Protein AF-0000000078996860 (afdb_homodimer)

Nearest PDB structures (foldseek):
  2z78-assembly1_A  TM=9.111E-01  e=9.353E-23  Saccharomyces cerevisiae
  2e93-assembly1_A  TM=9.557E-01  e=1.202E-21  Saccharomyces cerevisiae
  2dh4-assembly1_B  TM=9.041E-01  e=3.079E-22  Saccharomyces cerevisiae
  5ero-assembly1_B  TM=8.730E-01  e=9.002E-15  Diaporthe amygdali
  5ero-assembly1_C  TM=8.538E-01  e=1.162E-14  Diaporthe amygdali

Radius of gyration: 26.69 Å; Cα contacts (8 Å, |Δi|>4): 911; chains: 2; bounding box: 64×73×59 Å

InterPro domains:
  IPR000092 Polyprenyl synthetase-like [PF00348] (20-283)
  IPR000092 Polyprenyl synthetase-like [cd00685] (19-257)
  IPR008949 Isoprenoid synthase domain superfamily [G3DSA:1.10.600.10] (2-331)
  IPR008949 Isoprenoid synthase domain superfamily [SSF48576] (19-305)
  IPR033749 Polyprenyl synthetase, conserved site [PS00444] (210-222)
  IPR033749 Polyprenyl synthetase, conserved site [PS00723] (71-85)

Organism: Vanderwaltozyma polyspora (strain ATCC 22028 / DSM 70294 / BCRC 21397 / CBS 2163 / NBRC 10782 / NRRL Y-8283 / UCD 57-17) (NCBI:txid436907)

pLDDT: mean 92.23, std 8.87, range [43.22, 98.94]

Foldseek 3Di:
DPDVVVCVPDDHDDDPVNVCQLQVLLCVQLVADDPLVLLLLLVLLCVVLVDDPVLSVLLSVLLSLLVSLVVLVVCVLLVFQFASLDGHSCVVPNPVSSNSSSVVSLVVSLVSLLVSLVVLCVVVVVDDSVVLSVQLSVLSVVLVVLQVVLVVVQSVPLVPPPVDQDDPVRNLSSQCRNQLSSLLSSQSNSCSSSVVCPVPDGLSVVSSLVSSLQQLLVQLCLAPPPVNCSRGNHNQCLLSLTCHQLLSQLQVQVVVVVDDNLLSVSSNVSDPDPVSSVVNSCCSVPPSVSSVVSLVVSVVSLCCSLPVCSQDPPDPVSNVSVNVSSVVSSPD/DPDVVVCVPDDHDDDPVNVCQLQVLLCVQLVADDPLVLLLLLVLLCVVLVDDPVLSVLLSVLLSLLVSLVVLVVCVLLVFQFAQLDGHSCVVPNPVSSNSSSVVSLVVSLVSLLVSLVVLCVVVVVDDSVVLSVQLSVLSVVLVVLQVVLVVVQSVPLVPPPVDQDDPVRNLSSQCRNQLSSLLSSQSNSCSSSVVCPVPDGLSVVSSLVSSLQQLLVQLCLAPPPVNCSRGNHNQCLLSLTCHQLLSQLQVQVVVVPDDNLLSVSSNVSDPDPVSSVVNSCCSCPPSVSSVVSLVVSVVSLCCSLPVCSDDPPDPVSNVSVNVSSVVSSPD

Solvent-accessible surface area (backbone atoms only — not comparable to full-atom values): 34573 Å² total; per-residue (Å²): 122,69,48,68,65,61,51,37,74,46,74,79,84,80,52,71,68,56,51,48,60,41,38,41,40,48,50,61,56,65,71,42,79,68,88,59,55,66,52,53,48,54,56,54,56,34,66,78,54,65,67,55,69,71,54,49,53,49,51,42,48,33,50,50,42,47,52,51,24,49,48,53,50,48,34,62,54,49,66,48,62,43,45,71,65,33,73,25,45,41,79,75,61,31,58,44,51,25,49,43,19,22,56,35,36,53,44,53,30,55,53,47,48,53,54,48,38,55,56,45,36,77,74,39,69,83,53,57,57,43,50,50,37,32,52,48,52,50,49,51,40,54,27,52,39,33,25,37,52,16,46,37,51,52,51,48,41,35,74,44,52,84,79,48,73,69,51,70,50,55,48,50,46,30,32,35,18,42,54,7,17,61,45,34,42,54,50,53,49,46,42,62,71,52,64,64,44,83,81,48,83,72,58,48,38,41,29,28,48,50,24,39,43,50,49,54,42,50,48,50,31,36,70,71,34,67,68,44,24,65,26,52,35,75,38,43,46,40,39,52,25,47,75,41,64,41,51,39,50,24,45,54,48,35,61,70,68,64,78,60,64,60,61,57,50,47,33,70,60,32,48,82,50,65,68,62,49,49,50,47,50,45,39,24,51,72,69,56,34,12,54,60,50,45,50,49,50,38,46,50,52,41,48,44,49,75,70,67,70,52,61,67,90,79,45,71,67,50,42,50,52,52,50,50,50,45,51,58,59,45,64,123,122,68,48,68,65,62,51,35,73,45,74,80,83,81,53,71,68,57,52,49,61,39,37,40,40,49,52,61,55,65,72,44,76,68,86,59,57,66,52,54,47,54,57,55,55,34,64,78,53,65,67,55,70,70,55,49,54,49,53,43,48,33,51,48,42,46,52,53,25,50,48,53,49,44,34,61,51,48,64,47,63,42,45,74,62,32,73,24,45,41,79,74,62,31,59,43,51,27,49,45,19,23,56,35,38,54,44,53,30,54,52,46,48,54,53,47,38,56,57,46,36,77,76,40,71,82,51,57,57,43,51,50,38,32,51,50,50,50,49,51,41,54,28,54,39,32,23,36,52,14,46,38,50,52,51,47,39,34,74,42,53,82,79,45,74,70,51,70,49,54,47,51,46,31,32,34,18,41,55,7,18,61,46,33,42,54,49,53,48,48,41,62,71,52,64,64,45,83,81,48,82,72,56,50,38,42,30,26,48,51,24,39,43,51,49,52,42,51,46,50,30,36,68,70,34,66,69,45,24,64,27,51,36,74,39,42,48,39,39,54,25,46,75,41,64,39,52,39,50,25,47,53,47,34,61,71,68,63,76,61,63,60,62,56,50,47,36,70,61,32,48,82,50,65,69,62,50,49,48,47,53,46,40,25,51,73,69,57,33,12,52,60,51,45,52,49,50,39,47,51,53,42,47,45,49,72,69,65,70,52,60,65,90,79,44,73,66,50,41,50,53,52,50,51,51,44,51,57,58,45,64,124

Structure (mmCIF, N/CA/C/O backbone):
data_AF-0000000078996860-model_v1
#
loop_
_entity.id
_entity.type
_entity.pdbx_description
1 polymer 'Geranylgeranyl pyrophosphate synthase'
#
loop_
_atom_site.group_PDB
_atom_site.id
_atom_site.type_symbol
_atom_site.label_atom_id
_atom_site.label_alt_id
_atom_site.label_comp_id
_atom_site.label_asym_id
_atom_site.label_entity_id
_atom_site.label_seq_id
_atom_site.pdbx_PDB_in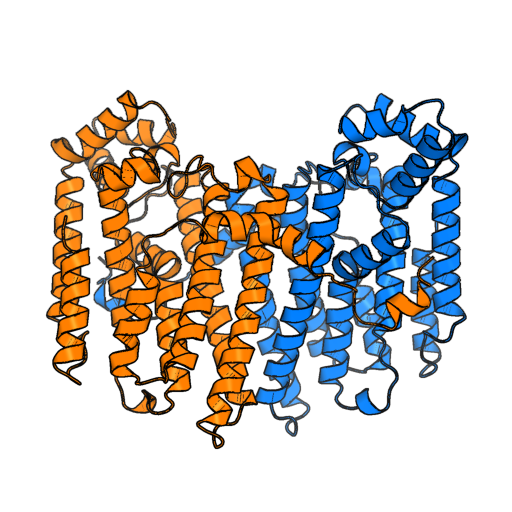s_code
_atom_site.Cartn_x
_atom_site.Cartn_y
_atom_site.Cartn_z
_atom_site.occupancy
_atom_site.B_iso_or_equiv
_atom_site.auth_seq_id
_atom_site.auth_comp_id
_atom_site.auth_asym_id
_atom_site.auth_atom_id
_atom_site.pdbx_PDB_model_num
ATOM 1 N N . MET A 1 1 ? -5.562 34.25 2.135 1 43.22 1 MET A N 1
ATOM 2 C CA . MET A 1 1 ? -5.207 33.188 3.061 1 43.22 1 MET A CA 1
ATOM 3 C C . MET A 1 1 ? -6.391 32.25 3.287 1 43.22 1 MET A C 1
ATOM 5 O O . MET A 1 1 ? -7.492 32.688 3.602 1 43.22 1 MET A O 1
ATOM 9 N N . VAL A 1 2 ? -6.547 31.188 2.543 1 56.34 2 VAL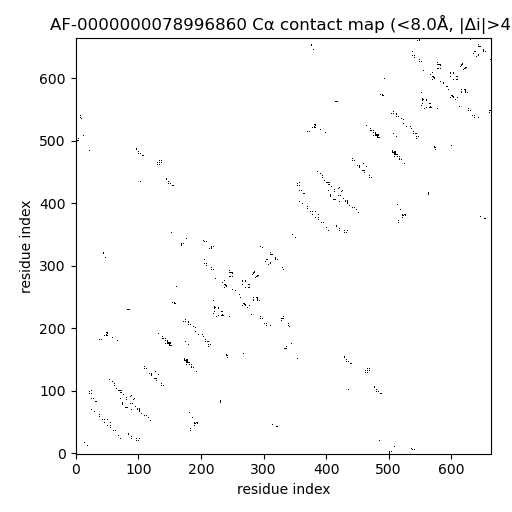 A N 1
ATOM 10 C CA . VAL A 1 2 ? -7.68 30.328 2.859 1 56.34 2 VAL A CA 1
ATOM 11 C C . VAL A 1 2 ? -7.855 30.234 4.375 1 56.34 2 VAL A C 1
ATOM 13 O O . VAL A 1 2 ? -6.887 30.016 5.105 1 56.34 2 VAL A O 1
ATOM 16 N N . ASP A 1 3 ? -8.805 30.641 4.77 1 77.19 3 ASP A N 1
ATOM 17 C CA . ASP A 1 3 ? -9.258 30.656 6.156 1 77.19 3 ASP A CA 1
ATOM 18 C C . ASP A 1 3 ? -9.32 29.25 6.73 1 77.19 3 ASP A C 1
ATOM 20 O O . ASP A 1 3 ? -10.055 28.391 6.223 1 77.19 3 ASP A O 1
ATOM 24 N N . ILE A 1 4 ? -8.164 28.828 7.453 1 90.12 4 ILE A N 1
ATOM 25 C CA . ILE A 1 4 ? -8.094 27.531 8.125 1 90.12 4 ILE A CA 1
ATOM 26 C C . ILE A 1 4 ? -9.5 27.094 8.539 1 90.12 4 ILE A C 1
ATOM 28 O O . ILE A 1 4 ? -9.828 25.906 8.484 1 90.12 4 ILE A O 1
ATOM 32 N N . LYS A 1 5 ? -10.375 28.062 8.758 1 89.94 5 LYS A N 1
ATOM 33 C CA . LYS A 1 5 ? -11.734 27.766 9.18 1 89.94 5 LYS A CA 1
ATOM 34 C C . LYS A 1 5 ? -12.539 27.156 8.039 1 89.94 5 LYS A C 1
ATOM 36 O O . LYS A 1 5 ? -13.227 26.141 8.219 1 89.94 5 LYS A O 1
ATOM 41 N N . THR A 1 6 ? -12.391 27.797 6.953 1 90.25 6 THR A N 1
ATOM 42 C CA . THR A 1 6 ? -13.094 27.281 5.781 1 90.25 6 THR A CA 1
ATOM 43 C C . THR A 1 6 ? -12.578 25.906 5.395 1 90.25 6 THR A C 1
ATOM 45 O O . THR A 1 6 ? -13.352 25.016 5.035 1 90.25 6 THR A O 1
ATOM 48 N N . LEU A 1 7 ? -11.336 25.719 5.551 1 92.12 7 LEU A N 1
ATOM 49 C CA . LEU A 1 7 ? -10.688 24.469 5.164 1 92.12 7 LEU A CA 1
ATOM 50 C C . LEU A 1 7 ? -11.148 23.328 6.059 1 92.12 7 LEU A C 1
ATOM 52 O O . LEU A 1 7 ? -11.539 22.266 5.566 1 92.12 7 LEU A O 1
ATOM 56 N N . VAL A 1 8 ? -11.211 23.484 7.316 1 93.12 8 VAL A N 1
ATOM 57 C CA . VAL A 1 8 ? -11.398 22.391 8.266 1 93.12 8 VAL A CA 1
ATOM 58 C C . VAL A 1 8 ? -12.875 22 8.312 1 93.12 8 VAL A C 1
ATOM 60 O O . VAL A 1 8 ? -13.219 20.922 8.797 1 93.12 8 VAL A O 1
ATOM 63 N N . GLU A 1 9 ? -13.789 22.891 7.828 1 91.25 9 GLU A N 1
ATOM 64 C CA . GLU A 1 9 ? -15.219 22.609 7.844 1 91.25 9 GLU A CA 1
ATOM 65 C C . GLU A 1 9 ? -15.664 21.922 6.555 1 91.25 9 GLU A C 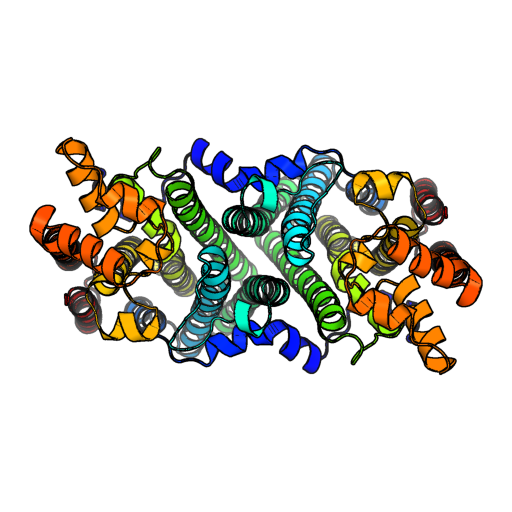1
ATOM 67 O O . GLU A 1 9 ? -16.781 21.406 6.473 1 91.25 9 GLU A O 1
ATOM 72 N N . GLY A 1 10 ? -14.742 21.953 5.605 1 87.81 10 GLY A N 1
ATOM 73 C CA . GLY A 1 10 ? -15.055 21.344 4.328 1 87.81 10 GLY A CA 1
ATOM 74 C C . GLY A 1 10 ? -14.266 20.062 4.074 1 87.81 10 GLY A C 1
ATOM 75 O O . GLY A 1 10 ? -13.484 19.641 4.926 1 87.81 10 GLY A O 1
ATOM 76 N N . LYS A 1 11 ? -14.578 19.438 2.908 1 88.06 11 LYS A N 1
ATOM 77 C CA . LYS A 1 11 ? -13.766 18.312 2.455 1 88.06 11 LYS A CA 1
ATOM 78 C C . LYS A 1 11 ? -12.391 18.781 1.988 1 88.06 11 LYS A C 1
ATOM 80 O O . LYS A 1 11 ? -12.234 19.891 1.504 1 88.06 11 LYS A O 1
ATOM 85 N N . PRO A 1 12 ? -11.445 17.906 2.156 1 90.19 12 PRO A N 1
ATOM 86 C CA . PRO A 1 12 ? -10.133 18.281 1.646 1 90.19 12 PRO A CA 1
ATOM 87 C C . PRO A 1 12 ? -10.156 18.672 0.167 1 90.19 12 PRO A C 1
ATOM 89 O O . PRO A 1 12 ? -10.867 18.031 -0.623 1 90.19 12 PRO A O 1
ATOM 92 N N . ILE A 1 13 ? -9.422 19.719 -0.112 1 91.38 13 ILE A N 1
ATOM 93 C CA . ILE A 1 13 ? -9.375 20.219 -1.482 1 91.38 13 ILE A CA 1
ATOM 94 C C . ILE A 1 13 ? -8.461 19.328 -2.32 1 91.38 13 ILE A C 1
ATOM 96 O O . ILE A 1 13 ? -7.355 18.984 -1.896 1 91.38 13 ILE A O 1
ATOM 100 N N . TRP A 1 14 ? -8.938 18.984 -3.482 1 95.44 14 TRP A N 1
ATOM 101 C CA . TRP A 1 14 ? -8.156 18.156 -4.402 1 95.44 14 TRP A CA 1
ATOM 102 C C . TRP A 1 14 ? -8.469 18.516 -5.852 1 95.44 14 TRP A C 1
ATOM 104 O O . TRP A 1 14 ? -9.633 18.469 -6.27 1 95.44 14 TRP A O 1
ATOM 114 N N . SER A 1 15 ? -7.477 18.969 -6.559 1 95.81 15 SER A N 1
ATOM 115 C CA . SER A 1 15 ? -7.668 19.422 -7.93 1 95.81 15 SER A CA 1
ATOM 116 C C . SER A 1 15 ? -7.281 18.344 -8.938 1 95.81 15 SER A C 1
ATOM 118 O O . SER A 1 15 ? -6.633 17.359 -8.578 1 95.81 15 SER A O 1
ATOM 120 N N . SER A 1 16 ? -7.645 18.547 -10.18 1 97 16 SER A N 1
ATOM 121 C CA . SER A 1 16 ? -7.277 17.625 -11.25 1 97 16 SER A CA 1
ATOM 122 C C . SER A 1 16 ? -5.77 17.625 -11.477 1 97 16 SER A C 1
ATOM 124 O O . SER A 1 16 ? -5.199 16.578 -11.828 1 97 16 SER A O 1
ATOM 126 N N . ASP A 1 17 ? -5.168 18.734 -11.266 1 96.94 17 ASP A N 1
ATOM 127 C CA . ASP A 1 17 ? -3.715 18.812 -11.406 1 96.94 17 ASP A CA 1
ATOM 128 C C . ASP A 1 17 ? -3.02 17.938 -10.367 1 96.94 17 ASP A C 1
ATOM 130 O O . ASP A 1 17 ? -2.068 17.219 -10.68 1 96.94 17 ASP A O 1
ATOM 134 N N . TYR A 1 18 ? -3.494 18.016 -9.156 1 97.44 18 TYR A N 1
ATOM 135 C CA . TYR A 1 18 ? -2.928 17.188 -8.094 1 97.44 18 TYR A CA 1
ATOM 136 C C . TYR A 1 18 ? -3.191 15.711 -8.352 1 97.44 18 TYR A C 1
ATOM 138 O O . TYR A 1 18 ? -2.34 14.859 -8.07 1 97.44 18 TYR A O 1
ATOM 146 N N . GLU A 1 19 ? -4.375 15.453 -8.914 1 98.44 19 GLU A N 1
ATOM 147 C CA . GLU A 1 19 ? -4.711 14.078 -9.273 1 98.44 19 GLU A CA 1
ATOM 148 C C . GLU A 1 19 ? -3.73 13.531 -10.305 1 98.44 19 GLU A C 1
ATOM 150 O O . GLU A 1 19 ? -3.275 12.391 -10.188 1 98.44 19 GLU A O 1
ATOM 155 N N . ASP A 1 20 ? -3.393 14.336 -11.258 1 98.06 20 ASP A N 1
ATOM 156 C CA . ASP A 1 20 ? -2.439 13.93 -12.289 1 98.06 20 ASP A CA 1
ATOM 157 C C . ASP A 1 20 ? -1.059 13.68 -11.688 1 98.06 20 ASP A C 1
ATOM 159 O O . ASP A 1 20 ? -0.371 12.734 -12.078 1 98.06 20 ASP A O 1
ATOM 163 N N . ILE A 1 21 ? -0.729 14.477 -10.773 1 97.69 21 ILE A N 1
ATOM 164 C CA . ILE A 1 21 ? 0.583 14.375 -10.141 1 97.69 21 ILE A CA 1
ATOM 165 C C . ILE A 1 21 ? 0.687 13.055 -9.383 1 97.69 21 ILE A C 1
ATOM 167 O O . ILE A 1 21 ? 1.647 12.297 -9.57 1 97.69 21 ILE A O 1
ATOM 171 N N . VAL A 1 22 ? -0.293 12.742 -8.609 1 98.5 22 VAL A N 1
ATOM 172 C CA . VAL A 1 22 ? -0.237 11.547 -7.773 1 98.5 22 VAL A CA 1
ATOM 173 C C . VAL A 1 22 ? -0.275 10.305 -8.656 1 98.5 22 VAL A C 1
ATOM 175 O O . VAL A 1 22 ? 0.323 9.273 -8.312 1 98.5 22 VAL A O 1
ATOM 178 N N . GLN A 1 23 ? -0.89 10.375 -9.844 1 98.69 23 GLN A N 1
ATOM 179 C CA . GLN A 1 23 ? -1.08 9.203 -10.688 1 98.69 23 GLN A CA 1
ATOM 180 C C . GLN A 1 23 ? -0.004 9.125 -11.766 1 98.69 23 GLN A C 1
ATOM 182 O O . GLN A 1 23 ? 0.02 8.18 -12.562 1 98.69 23 GLN A O 1
ATOM 187 N N . SER A 1 24 ? 0.915 10 -11.789 1 98.44 24 SER A N 1
ATOM 188 C CA . SER A 1 24 ? 1.867 10.094 -12.883 1 98.44 24 SER A CA 1
ATOM 189 C C . SER A 1 24 ? 2.65 8.797 -13.055 1 98.44 24 SER A C 1
ATOM 191 O O . SER A 1 24 ? 2.758 8.273 -14.164 1 98.44 24 SER A O 1
ATOM 193 N N . PRO A 1 25 ? 3.215 8.211 -11.938 1 98.75 25 PRO A N 1
ATOM 194 C CA . PRO A 1 25 ? 3.918 6.941 -12.133 1 98.75 25 PRO A CA 1
ATOM 195 C C . PRO A 1 25 ? 3.004 5.84 -12.664 1 98.75 25 PRO A C 1
ATOM 197 O O . PRO A 1 25 ? 3.404 5.074 -13.547 1 98.75 25 PRO A O 1
ATOM 200 N N . TYR A 1 26 ? 1.813 5.793 -12.18 1 98.69 26 TYR A N 1
ATOM 201 C CA . TYR A 1 26 ? 0.847 4.801 -12.633 1 98.69 26 TYR A CA 1
ATOM 202 C C . TYR A 1 26 ? 0.506 5 -14.102 1 98.69 26 TYR A C 1
ATOM 204 O O . TYR A 1 26 ? 0.521 4.051 -14.883 1 98.69 26 TYR A O 1
ATOM 212 N N . ASN A 1 27 ? 0.178 6.23 -14.438 1 98.19 27 ASN A N 1
ATOM 213 C CA . ASN A 1 27 ? -0.204 6.547 -15.812 1 98.19 27 ASN A CA 1
ATOM 214 C C . ASN A 1 27 ? 0.925 6.242 -16.797 1 98.19 27 ASN A C 1
ATOM 216 O O . ASN A 1 27 ? 0.677 5.797 -17.906 1 98.19 27 ASN A O 1
ATOM 220 N N . TYR A 1 28 ? 2.117 6.488 -16.359 1 98 28 TYR A N 1
ATOM 221 C CA . TYR A 1 28 ? 3.297 6.203 -17.172 1 98 28 TYR A CA 1
ATOM 222 C C . TYR A 1 28 ? 3.35 4.73 -17.562 1 98 28 TYR A C 1
ATOM 224 O O . TYR A 1 28 ? 3.551 4.398 -18.734 1 98 28 TYR A O 1
ATOM 232 N N . LEU A 1 29 ? 3.086 3.865 -16.609 1 96.5 29 LEU A N 1
ATOM 233 C CA . LEU A 1 29 ? 3.137 2.432 -16.875 1 96.5 29 LEU A CA 1
ATOM 234 C C . LEU A 1 29 ? 1.871 1.97 -17.594 1 96.5 29 LEU A C 1
ATOM 236 O O . LEU A 1 29 ? 1.935 1.141 -18.5 1 96.5 29 LEU A O 1
ATOM 240 N N . ALA A 1 30 ? 0.748 2.523 -17.219 1 94.81 30 ALA A N 1
ATOM 241 C CA . ALA A 1 30 ? -0.549 2.098 -17.734 1 94.81 30 ALA A CA 1
ATOM 242 C C . ALA A 1 30 ? -0.67 2.398 -19.234 1 94.81 30 ALA A C 1
ATOM 244 O O . ALA A 1 30 ? -1.421 1.732 -19.953 1 94.81 30 ALA A O 1
ATOM 245 N N . GLN A 1 31 ? -0.026 3.352 -19.672 1 91.44 31 GLN A N 1
ATOM 246 C CA . GLN A 1 31 ? -0.107 3.77 -21.062 1 91.44 31 GLN A CA 1
ATOM 247 C C . GLN A 1 31 ? 0.72 2.852 -21.969 1 91.44 31 GLN A C 1
ATOM 249 O O . GLN A 1 31 ? 0.572 2.875 -23.188 1 91.44 31 GLN A O 1
ATOM 254 N N . GLN A 1 32 ? 1.534 2.111 -21.344 1 86.31 32 GLN A N 1
ATOM 255 C CA . GLN A 1 32 ? 2.367 1.195 -22.125 1 86.31 32 GLN A CA 1
ATOM 256 C C . GLN A 1 32 ? 1.642 -0.12 -22.391 1 86.31 32 GLN A C 1
ATOM 258 O O . GLN A 1 32 ? 0.941 -0.635 -21.516 1 86.31 32 GLN A O 1
ATOM 263 N N . PRO A 1 33 ? 1.716 -0.503 -23.562 1 73.62 33 PRO A N 1
ATOM 264 C CA . PRO A 1 33 ? 1.027 -1.756 -23.891 1 73.62 33 PRO A CA 1
ATOM 265 C C . PRO A 1 33 ? 1.504 -2.928 -23.031 1 73.62 33 PRO A C 1
ATOM 267 O O . PRO A 1 33 ? 2.703 -3.059 -22.766 1 73.62 33 PRO A O 1
ATOM 270 N N . GLY A 1 34 ? 0.681 -3.594 -22.484 1 69.25 34 GLY A N 1
ATOM 271 C CA . GLY A 1 34 ? 1.005 -4.816 -21.766 1 69.25 34 GLY A CA 1
ATOM 272 C C . GLY A 1 34 ? 0.324 -6.043 -22.344 1 69.25 34 GLY A C 1
ATOM 273 O O . GLY A 1 34 ? -0.281 -5.98 -23.422 1 69.25 34 GLY A O 1
ATOM 274 N N . LYS A 1 35 ? 0.61 -7.293 -21.922 1 63.72 35 LYS A N 1
ATOM 275 C CA . LYS A 1 35 ? 0.129 -8.578 -22.422 1 63.72 35 LYS A CA 1
ATOM 276 C C . LYS A 1 35 ? -1.395 -8.648 -22.375 1 63.72 35 LYS A C 1
ATOM 278 O O . LYS A 1 35 ? -2.01 -9.391 -23.156 1 63.72 35 LYS A O 1
ATOM 283 N N . ASN A 1 36 ? -2.09 -7.766 -21.891 1 76.75 36 ASN A N 1
ATOM 284 C CA . ASN A 1 36 ? -3.535 -7.652 -21.734 1 76.75 36 ASN A CA 1
ATOM 285 C C . ASN A 1 36 ? -4.18 -9.008 -21.453 1 76.75 36 ASN A C 1
ATOM 287 O O . ASN A 1 36 ? -5.348 -9.219 -21.781 1 76.75 36 ASN A O 1
ATOM 291 N N . PHE A 1 37 ? -3.535 -10.023 -21 1 83.81 37 PHE A N 1
ATOM 292 C CA . PHE A 1 37 ? -4.016 -11.375 -20.734 1 83.81 37 PHE A CA 1
ATOM 293 C C . PHE A 1 37 ? -5.129 -11.359 -19.688 1 83.81 37 PHE A C 1
ATOM 295 O O . PHE A 1 37 ? -6.07 -12.148 -19.781 1 83.81 37 PHE A O 1
ATOM 302 N N . ARG A 1 38 ? -5.082 -10.531 -18.797 1 87.5 38 ARG A N 1
ATOM 303 C CA . ARG A 1 38 ? -6.09 -10.453 -17.734 1 87.5 38 ARG A CA 1
ATOM 304 C C . ARG A 1 38 ? -7.441 -10.031 -18.312 1 87.5 38 ARG A C 1
ATOM 306 O O . ARG A 1 38 ? -8.477 -10.57 -17.906 1 87.5 38 ARG A O 1
ATOM 313 N N . SER A 1 39 ? -7.398 -9.102 -19.219 1 90.31 39 SER A N 1
ATOM 314 C CA . SER A 1 39 ? -8.625 -8.688 -19.891 1 90.31 39 SER A CA 1
ATOM 315 C C . SER A 1 39 ? -9.258 -9.852 -20.656 1 90.31 39 SER A C 1
ATOM 317 O O . SER A 1 39 ? -10.477 -10.023 -20.625 1 90.31 39 SER A O 1
ATOM 319 N N . LEU A 1 40 ? -8.398 -10.594 -21.328 1 89.56 40 LEU A N 1
ATOM 320 C CA . LEU A 1 40 ? -8.867 -11.773 -22.047 1 89.56 40 LEU A CA 1
ATOM 321 C C . LEU A 1 40 ? -9.5 -12.781 -21.094 1 89.56 40 LEU A C 1
ATOM 323 O O . LEU A 1 40 ? -10.539 -13.367 -21.406 1 89.56 40 LEU A O 1
ATOM 327 N N . LEU A 1 41 ? -8.945 -12.953 -19.969 1 90.69 41 LEU A N 1
ATOM 328 C CA . LEU A 1 41 ? -9.469 -13.898 -18.984 1 90.69 41 LEU A CA 1
ATOM 329 C C . LEU A 1 41 ? -10.82 -13.438 -18.453 1 90.69 41 LEU A C 1
ATOM 331 O O . LEU A 1 41 ? -11.742 -14.242 -18.297 1 90.69 41 LEU A O 1
ATOM 335 N N . VAL A 1 42 ? -10.93 -12.141 -18.172 1 93.38 42 VAL A N 1
ATOM 336 C CA . VAL A 1 42 ? -12.188 -11.586 -17.672 1 93.38 42 VAL A CA 1
ATOM 337 C C . VAL A 1 42 ? -13.297 -11.828 -18.703 1 93.38 42 VAL A C 1
ATOM 339 O O . VAL A 1 42 ? -14.383 -12.297 -18.344 1 93.38 42 VAL A O 1
ATOM 342 N N . LYS A 1 43 ? -13 -11.602 -19.922 1 91.62 43 LYS A N 1
ATOM 343 C CA . LYS A 1 43 ? -13.977 -11.812 -21 1 91.62 43 LYS A CA 1
ATOM 344 C C . LYS A 1 43 ? -14.344 -13.289 -21.125 1 91.62 43 LYS A C 1
ATOM 346 O O . LYS A 1 43 ? -15.508 -13.625 -21.328 1 91.62 43 LYS A O 1
ATOM 351 N N . THR A 1 44 ? -13.383 -14.086 -21.016 1 89.69 44 THR A N 1
ATOM 352 C CA . THR A 1 44 ? -13.594 -15.523 -21.141 1 89.69 44 THR A CA 1
ATOM 353 C C . THR A 1 44 ? -14.453 -16.047 -20 1 89.69 44 THR A C 1
ATOM 355 O O . THR A 1 44 ? -15.406 -16.797 -20.219 1 89.69 44 THR A O 1
ATOM 358 N N . PHE A 1 45 ? -14.148 -15.664 -18.766 1 91.38 45 PHE A N 1
ATOM 359 C CA . PHE A 1 45 ? -14.938 -16.094 -17.609 1 91.38 45 PHE A CA 1
ATOM 360 C C . PHE A 1 45 ? -16.375 -15.594 -17.734 1 91.38 45 PHE A C 1
ATOM 362 O O . PHE A 1 45 ? -17.297 -16.266 -17.281 1 91.38 45 PHE A O 1
ATOM 369 N N . ASN A 1 46 ? -16.531 -14.445 -18.344 1 92.62 46 ASN A N 1
ATOM 370 C CA . ASN A 1 46 ? -17.875 -13.859 -18.438 1 92.62 46 ASN A CA 1
ATOM 371 C C . ASN A 1 46 ? -18.781 -14.68 -19.359 1 92.62 46 ASN A C 1
ATOM 373 O O . ASN A 1 46 ? -20 -14.508 -19.344 1 92.62 46 ASN A O 1
ATOM 377 N N . GLN A 1 47 ? -18.234 -15.492 -20.141 1 88.94 47 GLN A N 1
ATOM 378 C CA . GLN A 1 47 ? -19.047 -16.391 -20.969 1 88.94 47 GLN A CA 1
ATOM 379 C C . GLN A 1 47 ? -19.859 -17.359 -20.109 1 88.94 47 GLN A C 1
ATOM 381 O O . GLN A 1 47 ? -20.875 -17.891 -20.547 1 88.94 47 GLN A O 1
ATOM 386 N N . PHE A 1 48 ? -19.406 -17.562 -18.922 1 87.06 48 PHE A N 1
ATOM 387 C CA . PHE A 1 48 ? -20.078 -18.484 -18.016 1 87.06 48 PHE A CA 1
ATOM 388 C C . PHE A 1 48 ? -21.047 -17.734 -17.109 1 87.06 48 PHE A C 1
ATOM 390 O O . PHE A 1 48 ? -22 -18.312 -16.578 1 87.06 48 PHE A O 1
ATOM 397 N N . TYR A 1 49 ? -20.797 -16.469 -16.906 1 88.38 49 TYR A N 1
ATOM 398 C CA . TYR A 1 49 ? -21.594 -15.742 -15.922 1 88.38 49 TYR A CA 1
ATOM 399 C C . TYR A 1 49 ? -22.578 -14.805 -16.609 1 88.38 49 TYR A C 1
ATOM 401 O O . TYR A 1 49 ? -23.609 -14.438 -16.016 1 88.38 49 TYR A O 1
ATOM 409 N N . GLY A 1 50 ? -22.281 -14.289 -17.812 1 89.12 50 GLY A N 1
ATOM 410 C CA . GLY A 1 50 ? -23.219 -13.531 -18.609 1 89.12 50 GLY A CA 1
ATOM 411 C C . GLY A 1 50 ? -23.484 -12.133 -18.078 1 89.12 50 GLY A C 1
ATOM 412 O O . GLY A 1 50 ? -24.609 -11.633 -18.156 1 89.12 50 GLY A O 1
ATOM 413 N N . LEU A 1 51 ? -22.484 -11.547 -17.516 1 92 51 LEU A N 1
ATOM 414 C CA . LEU A 1 51 ? -22.641 -10.172 -17.047 1 92 51 LEU A CA 1
ATOM 415 C C . LEU A 1 51 ? -22.688 -9.203 -18.219 1 92 51 LEU A C 1
ATOM 417 O O . LEU A 1 51 ? -22.188 -9.508 -19.297 1 92 51 LEU A O 1
ATOM 421 N N . ASP A 1 52 ? -23.328 -8.078 -18.031 1 92.31 52 ASP A N 1
ATOM 422 C CA . ASP A 1 52 ? -23.453 -7.105 -19.125 1 92.31 52 ASP A CA 1
ATOM 423 C C . ASP A 1 52 ? -22.109 -6.438 -19.406 1 92.31 52 ASP A C 1
ATOM 425 O O . ASP A 1 52 ? -21.188 -6.52 -18.594 1 92.31 52 ASP A O 1
ATOM 429 N N . GLU A 1 53 ? -22 -5.777 -20.5 1 94.06 53 GLU A N 1
ATOM 430 C CA . GLU A 1 53 ? -20.75 -5.219 -21.016 1 94.06 53 GLU A CA 1
ATOM 431 C C . GLU A 1 53 ? -20.203 -4.152 -20.078 1 94.06 53 GLU A C 1
ATOM 433 O O . GLU A 1 53 ? -18.984 -4.059 -19.891 1 94.06 53 GLU A O 1
ATOM 438 N N . GLU A 1 54 ? -21.047 -3.324 -19.562 1 95.19 54 GLU A N 1
ATOM 439 C CA . GLU A 1 54 ? -20.594 -2.254 -18.672 1 95.19 54 GLU A CA 1
ATOM 440 C C . GLU A 1 54 ? -19.969 -2.816 -17.391 1 95.19 54 GLU A C 1
ATOM 442 O O . GLU A 1 54 ? -18.969 -2.287 -16.906 1 95.19 54 GLU A O 1
ATOM 447 N N . GLN A 1 55 ? -20.578 -3.879 -16.891 1 94.25 55 GLN A N 1
ATOM 448 C CA . GLN A 1 55 ? -20.031 -4.539 -15.719 1 94.25 55 GLN A CA 1
ATOM 449 C C . GLN A 1 55 ? -18.656 -5.129 -16 1 94.25 55 GLN A C 1
ATOM 451 O O . GLN A 1 55 ? -17.734 -4.992 -15.203 1 94.25 55 GLN A O 1
ATOM 456 N N . ILE A 1 56 ? -18.547 -5.719 -17.125 1 95.56 56 ILE A N 1
ATOM 457 C CA . ILE A 1 56 ? -17.297 -6.363 -17.516 1 95.56 56 ILE A CA 1
ATOM 458 C C . ILE A 1 56 ? -16.203 -5.305 -17.688 1 95.56 56 ILE A C 1
ATOM 460 O O . ILE A 1 56 ? -15.047 -5.52 -17.312 1 95.56 56 ILE A O 1
ATOM 464 N N . LEU A 1 57 ? -16.562 -4.164 -18.297 1 96.62 57 LEU A N 1
ATOM 465 C CA . LEU A 1 57 ? -15.609 -3.074 -18.484 1 96.62 57 LEU A CA 1
ATOM 466 C C . LEU A 1 57 ? -15.086 -2.582 -17.141 1 96.62 57 LEU A C 1
ATOM 468 O O . LEU A 1 57 ? -13.891 -2.301 -17 1 96.62 57 LEU A O 1
ATOM 472 N N . LEU A 1 58 ? -15.938 -2.496 -16.156 1 97.38 58 LEU A N 1
ATOM 473 C CA . LEU A 1 58 ? -15.539 -2.031 -14.844 1 97.38 58 LEU A CA 1
ATOM 474 C C . LEU A 1 58 ? -14.672 -3.072 -14.141 1 97.38 58 LEU A C 1
ATOM 476 O O . LEU A 1 58 ? -13.711 -2.723 -13.453 1 97.38 58 LEU A O 1
ATOM 480 N N . ILE A 1 59 ? -15.039 -4.352 -14.305 1 97.44 59 ILE A N 1
ATOM 481 C CA . ILE A 1 59 ? -14.234 -5.418 -13.711 1 97.44 59 ILE A CA 1
ATOM 482 C C . ILE A 1 59 ? -12.852 -5.438 -14.344 1 97.44 59 ILE A C 1
ATOM 484 O O . ILE A 1 59 ? -11.844 -5.562 -13.648 1 97.44 59 ILE A O 1
ATOM 488 N N . ASP A 1 60 ? -12.828 -5.297 -15.609 1 96.38 60 ASP A N 1
ATOM 489 C CA . ASP A 1 60 ? -11.562 -5.223 -16.328 1 96.38 60 ASP A CA 1
ATOM 490 C C . ASP A 1 60 ? -10.719 -4.039 -15.852 1 96.38 60 ASP A C 1
ATOM 492 O O . ASP A 1 60 ? -9.508 -4.168 -15.664 1 96.38 60 ASP A O 1
ATOM 496 N N . LYS A 1 61 ? -11.344 -2.914 -15.688 1 96.75 61 LYS A N 1
ATOM 497 C CA . LYS A 1 61 ? -10.68 -1.725 -15.172 1 96.75 61 LYS A CA 1
ATOM 498 C C . LYS A 1 61 ? -10.109 -1.977 -13.781 1 96.75 61 LYS A C 1
ATOM 500 O O . LYS A 1 61 ? -8.961 -1.625 -13.5 1 96.75 61 LYS A O 1
ATOM 505 N N . LEU A 1 62 ? -10.898 -2.594 -12.945 1 97.81 62 LEU A N 1
ATOM 506 C CA . LEU A 1 62 ? -10.484 -2.916 -11.586 1 97.81 62 LEU A CA 1
ATOM 507 C C . LEU A 1 62 ? -9.242 -3.795 -11.586 1 97.81 62 LEU A C 1
ATOM 509 O O . LEU A 1 62 ? -8.25 -3.477 -10.922 1 97.81 62 LEU A O 1
ATOM 513 N N . VAL A 1 63 ? -9.242 -4.836 -12.32 1 96.69 63 VAL A N 1
ATOM 514 C CA . VAL A 1 63 ? -8.133 -5.785 -12.391 1 96.69 63 VAL A CA 1
ATOM 515 C C . VAL A 1 63 ? -6.91 -5.105 -13 1 96.69 63 VAL A C 1
ATOM 517 O O . VAL A 1 63 ? -5.785 -5.305 -12.531 1 96.69 63 VAL A O 1
ATOM 520 N N . GLY A 1 64 ? -7.172 -4.277 -13.992 1 96.25 64 GLY A N 1
ATOM 521 C CA . GLY A 1 64 ? -6.086 -3.545 -14.633 1 96.25 64 GLY A CA 1
ATOM 522 C C . GLY A 1 64 ? -5.379 -2.588 -13.688 1 96.25 64 GLY A C 1
ATOM 523 O O . GLY A 1 64 ? -4.148 -2.521 -13.664 1 96.25 64 GLY A O 1
ATOM 524 N N . ILE A 1 65 ? -6.148 -1.858 -12.906 1 97.75 65 ILE A N 1
ATOM 525 C CA . ILE A 1 65 ? -5.574 -0.919 -11.945 1 97.75 65 ILE A CA 1
ATOM 526 C C . ILE A 1 65 ? -4.707 -1.673 -10.938 1 97.75 65 ILE A C 1
ATOM 528 O O . ILE A 1 65 ? -3.566 -1.287 -10.68 1 97.75 65 ILE A O 1
ATOM 532 N N . LEU A 1 66 ? -5.207 -2.758 -10.438 1 97.88 66 LEU A N 1
ATOM 533 C CA . LEU A 1 66 ? -4.512 -3.518 -9.406 1 97.88 66 LEU A CA 1
ATOM 534 C C . LEU A 1 66 ? -3.24 -4.152 -9.961 1 97.88 66 LEU A C 1
ATOM 536 O O . LEU A 1 66 ? -2.197 -4.145 -9.305 1 97.88 66 LEU A O 1
ATOM 540 N N . HIS A 1 67 ? -3.346 -4.676 -11.117 1 96.38 67 HIS A N 1
ATOM 541 C CA . HIS A 1 67 ? -2.182 -5.289 -11.75 1 96.38 67 HIS A CA 1
ATOM 542 C C . HIS A 1 67 ? -1.074 -4.266 -11.977 1 96.38 67 HIS A C 1
ATOM 544 O O . HIS A 1 67 ? 0.082 -4.508 -11.617 1 96.38 67 HIS A O 1
ATOM 550 N N . THR A 1 68 ? -1.434 -3.137 -12.555 1 97.06 68 THR A N 1
ATOM 551 C CA . THR A 1 68 ? -0.455 -2.1 -12.859 1 97.06 68 THR A CA 1
ATOM 552 C C . THR A 1 68 ? 0.164 -1.547 -11.578 1 97.06 68 THR A C 1
ATOM 554 O O . THR A 1 68 ? 1.379 -1.354 -11.5 1 97.06 68 THR A O 1
ATOM 557 N N . ALA A 1 69 ? -0.659 -1.315 -10.602 1 98.31 69 ALA A N 1
ATOM 558 C CA . ALA A 1 69 ? -0.151 -0.841 -9.312 1 98.31 69 ALA A CA 1
ATOM 559 C C . ALA A 1 69 ? 0.825 -1.844 -8.703 1 98.31 69 ALA A C 1
ATOM 561 O O . ALA A 1 69 ? 1.875 -1.461 -8.188 1 98.31 69 ALA A O 1
ATOM 562 N N . SER A 1 70 ? 0.474 -3.117 -8.781 1 97.81 70 SER A N 1
ATOM 563 C CA . SER A 1 70 ? 1.341 -4.148 -8.219 1 97.81 70 SER A CA 1
ATOM 564 C C . SER A 1 70 ? 2.676 -4.211 -8.953 1 97.81 70 SER A C 1
ATOM 566 O O . SER A 1 70 ? 3.711 -4.488 -8.352 1 97.81 70 SER A O 1
ATOM 568 N N . LEU A 1 71 ? 2.697 -3.926 -10.273 1 96.75 71 LEU A N 1
ATOM 569 C CA . LEU A 1 71 ? 3.928 -3.92 -11.055 1 96.75 71 LEU A CA 1
ATOM 570 C C . LEU A 1 71 ? 4.852 -2.793 -10.609 1 96.75 71 LEU A C 1
ATOM 572 O O . LEU A 1 71 ? 6.07 -2.971 -10.547 1 96.75 71 LEU A O 1
ATOM 576 N N . LEU A 1 72 ? 4.262 -1.648 -10.297 1 98.56 72 LEU A N 1
ATOM 577 C CA . LEU A 1 72 ? 5.051 -0.517 -9.828 1 98.56 72 LEU A CA 1
ATOM 578 C C . LEU A 1 72 ? 5.816 -0.878 -8.555 1 98.56 72 LEU A C 1
ATOM 580 O O . LEU A 1 72 ? 7.012 -0.595 -8.445 1 98.56 72 LEU A O 1
ATOM 584 N N . ILE A 1 73 ? 5.121 -1.537 -7.66 1 98.75 73 ILE A N 1
ATOM 585 C CA . ILE A 1 73 ? 5.73 -1.922 -6.391 1 98.75 73 ILE A CA 1
ATOM 586 C C . ILE A 1 73 ? 6.77 -3.016 -6.625 1 98.75 73 ILE A C 1
ATOM 588 O O . ILE A 1 73 ? 7.879 -2.949 -6.098 1 98.75 73 ILE A O 1
ATOM 592 N N . ASP A 1 74 ? 6.371 -3.938 -7.441 1 97.5 74 ASP A N 1
ATOM 593 C CA . ASP A 1 74 ? 7.254 -5.059 -7.742 1 97.5 74 ASP A CA 1
ATOM 594 C C . ASP A 1 74 ? 8.562 -4.578 -8.359 1 97.5 74 ASP A C 1
ATOM 596 O O . ASP A 1 74 ? 9.633 -5.102 -8.047 1 97.5 74 ASP A O 1
ATOM 600 N N . ASP A 1 75 ? 8.469 -3.619 -9.242 1 97.56 75 ASP A N 1
ATOM 601 C CA . ASP A 1 75 ? 9.664 -3.084 -9.891 1 97.56 75 ASP A CA 1
ATOM 602 C C . ASP A 1 75 ? 10.625 -2.48 -8.867 1 97.56 75 ASP A C 1
ATOM 604 O O . ASP A 1 75 ? 11.844 -2.588 -9.016 1 97.56 75 ASP A O 1
ATOM 608 N N . ILE A 1 76 ? 10.109 -1.857 -7.871 1 98.44 76 ILE A N 1
ATOM 609 C CA . ILE A 1 76 ? 10.938 -1.314 -6.801 1 98.44 76 ILE A CA 1
ATOM 610 C C . ILE A 1 76 ? 11.547 -2.457 -5.988 1 98.44 76 ILE A C 1
ATOM 612 O O . ILE A 1 76 ? 12.75 -2.453 -5.707 1 98.44 76 ILE A O 1
ATOM 616 N N . GLU A 1 77 ? 10.734 -3.424 -5.684 1 98.31 77 GLU A N 1
ATOM 617 C CA . GLU A 1 77 ? 11.172 -4.535 -4.848 1 98.31 77 GLU A CA 1
ATOM 618 C C . GLU A 1 77 ? 12.258 -5.355 -5.539 1 98.31 77 GLU A C 1
ATOM 620 O O . GLU A 1 77 ? 13.133 -5.918 -4.879 1 98.31 77 GLU A O 1
ATOM 625 N N . ASP A 1 78 ? 12.203 -5.348 -6.852 1 96.19 78 ASP A N 1
ATOM 626 C CA . ASP A 1 78 ? 13.141 -6.148 -7.633 1 96.19 78 ASP A CA 1
ATOM 627 C C . ASP A 1 78 ? 14.297 -5.297 -8.148 1 96.19 78 ASP A C 1
ATOM 629 O O . ASP A 1 78 ? 15.242 -5.82 -8.742 1 96.19 78 ASP A O 1
ATOM 633 N N . ASN A 1 79 ? 14.219 -4.047 -7.938 1 95.19 79 ASN A N 1
ATOM 634 C CA . ASN A 1 79 ? 15.172 -3.1 -8.508 1 95.19 79 ASN A CA 1
ATOM 635 C C . ASN A 1 79 ? 15.258 -3.234 -10.023 1 95.19 79 ASN A C 1
ATOM 637 O O . ASN A 1 79 ? 16.359 -3.307 -10.586 1 95.19 79 ASN A O 1
ATOM 641 N N . SER A 1 80 ? 14.109 -3.357 -10.594 1 93.75 80 SER A N 1
ATOM 642 C CA . SER A 1 80 ? 14.047 -3.52 -12.039 1 93.75 80 SER A CA 1
ATOM 643 C C . SER A 1 80 ? 14.367 -2.213 -12.758 1 93.75 80 SER A C 1
ATOM 645 O O . SER A 1 80 ? 13.969 -1.137 -12.305 1 93.75 80 SER A O 1
ATOM 647 N N . VAL A 1 81 ? 15.016 -2.332 -13.953 1 93.31 81 VAL A N 1
ATOM 648 C CA . VAL A 1 81 ? 15.43 -1.138 -14.68 1 93.31 81 VAL A CA 1
ATOM 649 C C . VAL A 1 81 ? 14.523 -0.922 -15.883 1 93.31 81 VAL A C 1
ATOM 651 O O . VAL A 1 81 ? 14.289 0.215 -16.297 1 93.31 81 VAL A O 1
ATOM 654 N N . ILE A 1 82 ? 13.938 -2.064 -16.344 1 91.88 82 ILE A N 1
ATOM 655 C CA . ILE A 1 82 ? 13.117 -1.992 -17.562 1 91.88 82 ILE A CA 1
ATOM 656 C C . ILE A 1 82 ? 11.781 -2.686 -17.312 1 91.88 82 ILE A C 1
ATOM 658 O O . ILE A 1 82 ? 11.727 -3.746 -16.688 1 91.88 82 ILE A O 1
ATOM 662 N N . ARG A 1 83 ? 10.727 -2.061 -17.797 1 90.94 83 ARG A N 1
ATOM 663 C CA . ARG A 1 83 ? 9.375 -2.604 -17.797 1 90.94 83 ARG A CA 1
ATOM 664 C C . ARG A 1 83 ? 8.633 -2.199 -19.062 1 90.94 83 ARG A C 1
ATOM 666 O O . ARG A 1 83 ? 8.555 -1.014 -19.406 1 90.94 83 ARG A O 1
ATOM 673 N N . ARG A 1 84 ? 8.148 -3.199 -19.734 1 90.75 84 ARG A N 1
ATOM 674 C CA . ARG A 1 84 ? 7.414 -2.986 -20.969 1 90.75 84 ARG A CA 1
ATOM 675 C C . ARG A 1 84 ? 8.25 -2.188 -21.969 1 90.75 84 ARG A C 1
ATOM 677 O O . ARG A 1 84 ? 7.738 -1.268 -22.609 1 90.75 84 ARG A O 1
ATOM 684 N N . GLY A 1 85 ? 9.484 -2.447 -21.938 1 88.31 85 GLY A N 1
ATOM 685 C CA . GLY A 1 85 ? 10.406 -1.873 -22.906 1 88.31 85 GLY A CA 1
ATOM 686 C C . GLY A 1 85 ? 10.852 -0.467 -22.547 1 88.31 85 GLY A C 1
ATOM 687 O O . GLY A 1 85 ? 11.625 0.155 -23.281 1 88.31 85 GLY A O 1
ATOM 688 N N . MET A 1 86 ? 10.398 0.024 -21.391 1 92.69 86 MET A N 1
ATOM 689 C CA . MET A 1 86 ? 10.734 1.38 -20.984 1 92.69 86 MET A CA 1
ATOM 690 C C . MET A 1 86 ? 11.391 1.375 -19.594 1 92.69 86 MET A C 1
ATOM 692 O O . MET A 1 86 ? 11.344 0.372 -18.891 1 92.69 86 MET A O 1
ATOM 696 N N . GLU A 1 87 ? 12.008 2.512 -19.344 1 96 87 GLU A N 1
ATOM 697 C CA . GLU A 1 87 ? 12.547 2.686 -18 1 96 87 GLU A CA 1
ATOM 698 C C . GLU A 1 87 ? 11.445 2.555 -16.953 1 96 87 GLU A C 1
ATOM 700 O O . GLU A 1 87 ? 10.328 3.041 -17.141 1 96 87 GLU A O 1
ATOM 705 N N . THR A 1 88 ? 11.766 1.899 -15.898 1 96.81 88 THR A N 1
ATOM 706 C CA . THR A 1 88 ? 10.766 1.686 -14.859 1 96.81 88 THR A CA 1
ATOM 707 C C . THR A 1 88 ? 10.352 3.01 -14.227 1 96.81 88 THR A C 1
ATOM 709 O O . THR A 1 88 ? 11.125 3.967 -14.203 1 96.81 88 THR A O 1
ATOM 712 N N . ALA A 1 89 ? 9.188 3.064 -13.648 1 98.31 89 ALA A N 1
ATOM 713 C CA . ALA A 1 89 ? 8.586 4.281 -13.117 1 98.31 89 ALA A CA 1
ATOM 714 C C . ALA A 1 89 ? 9.406 4.844 -11.961 1 98.31 89 ALA A C 1
ATOM 716 O O . ALA A 1 89 ? 9.555 6.059 -11.828 1 98.31 89 ALA A O 1
ATOM 717 N N . HIS A 1 90 ? 9.938 3.932 -11.102 1 98.5 90 HIS A N 1
ATOM 718 C CA . HIS A 1 90 ? 10.648 4.422 -9.93 1 98.5 90 HIS A CA 1
ATOM 719 C C . HIS A 1 90 ? 11.961 5.09 -10.32 1 98.5 90 HIS A C 1
ATOM 721 O O . HIS A 1 90 ? 12.484 5.93 -9.578 1 98.5 90 HIS A O 1
ATOM 727 N N . LEU A 1 91 ? 12.562 4.715 -11.461 1 97.94 91 LEU A N 1
ATOM 728 C CA . LEU A 1 91 ? 13.742 5.406 -11.961 1 97.94 91 LEU A CA 1
ATOM 729 C C . LEU A 1 91 ? 13.375 6.77 -12.547 1 97.94 91 LEU A C 1
ATOM 731 O O . LEU A 1 91 ? 14.133 7.73 -12.406 1 97.94 91 LEU A O 1
ATOM 735 N N . LYS A 1 92 ? 12.234 6.859 -13.102 1 97.69 92 LYS A N 1
ATOM 736 C CA . LYS A 1 92 ? 11.805 8.094 -13.75 1 97.69 92 LYS A CA 1
ATOM 737 C C . LYS A 1 92 ? 11.219 9.078 -12.742 1 97.69 92 LYS A C 1
ATOM 739 O O . LYS A 1 92 ? 11.492 10.273 -12.805 1 97.69 92 LYS A O 1
ATOM 744 N N . TYR A 1 93 ? 10.406 8.609 -11.805 1 98.25 93 TYR A N 1
ATOM 745 C CA . TYR A 1 93 ? 9.641 9.484 -10.93 1 98.25 93 TYR A CA 1
ATOM 746 C C . TYR A 1 93 ? 10.141 9.398 -9.492 1 98.25 93 TYR A C 1
ATOM 748 O O . TYR A 1 93 ? 9.672 10.133 -8.617 1 98.25 93 TYR A O 1
ATOM 756 N N . GLY A 1 94 ? 11.094 8.508 -9.258 1 98.06 94 GLY A N 1
ATOM 757 C CA . GLY A 1 94 ? 11.594 8.289 -7.914 1 98.06 94 GLY A CA 1
ATOM 758 C C . GLY A 1 94 ? 10.812 7.23 -7.152 1 98.06 94 GLY A C 1
ATOM 759 O O . GLY A 1 94 ? 9.625 7.031 -7.398 1 98.06 94 GLY A O 1
ATOM 760 N N . ILE A 1 95 ? 11.477 6.609 -6.203 1 98.5 95 ILE A N 1
ATOM 761 C CA . ILE A 1 95 ? 10.914 5.535 -5.395 1 98.5 95 ILE A CA 1
ATOM 762 C C . ILE A 1 95 ? 9.742 6.07 -4.57 1 98.5 95 ILE A C 1
ATOM 764 O O . ILE A 1 95 ? 8.656 5.484 -4.566 1 98.5 95 ILE A O 1
ATOM 768 N N . PRO A 1 96 ? 9.852 7.297 -3.971 1 98.69 96 PRO A N 1
ATOM 769 C CA . PRO A 1 96 ? 8.781 7.773 -3.086 1 98.69 96 PRO A CA 1
ATOM 770 C C . PRO A 1 96 ? 7.453 7.961 -3.811 1 98.69 96 PRO A C 1
ATOM 772 O O . PRO A 1 96 ? 6.441 7.375 -3.416 1 98.69 96 PRO A O 1
ATOM 775 N N . MET A 1 97 ? 7.484 8.688 -4.91 1 98.75 97 MET A N 1
ATOM 776 C CA . MET A 1 97 ? 6.242 8.977 -5.621 1 98.75 97 MET A CA 1
ATOM 777 C C . MET A 1 97 ? 5.668 7.711 -6.254 1 98.75 97 MET A C 1
ATOM 779 O O . MET A 1 97 ? 4.449 7.547 -6.332 1 98.75 97 MET A O 1
ATOM 783 N N . THR A 1 98 ? 6.555 6.805 -6.707 1 98.88 98 THR A N 1
ATOM 784 C CA . THR A 1 98 ? 6.094 5.559 -7.309 1 98.88 98 THR A CA 1
ATOM 785 C C . THR A 1 98 ? 5.379 4.691 -6.277 1 98.88 98 THR A C 1
ATOM 787 O O . THR A 1 98 ? 4.301 4.16 -6.547 1 98.88 98 THR A O 1
ATOM 790 N N . ILE A 1 99 ? 5.938 4.559 -5.059 1 98.94 99 ILE A N 1
ATOM 791 C CA . ILE A 1 99 ? 5.285 3.803 -3.996 1 98.94 99 ILE A CA 1
ATOM 792 C C . ILE A 1 99 ? 3.932 4.43 -3.672 1 98.94 99 ILE A C 1
ATOM 794 O O . ILE A 1 99 ? 2.918 3.732 -3.596 1 98.94 99 ILE A O 1
ATOM 798 N N . ASN A 1 100 ? 3.918 5.715 -3.516 1 98.88 100 ASN A N 1
ATOM 799 C CA . ASN A 1 100 ? 2.697 6.414 -3.129 1 98.88 100 ASN A CA 1
ATOM 800 C C . ASN A 1 100 ? 1.613 6.281 -4.195 1 98.88 100 ASN A C 1
ATOM 802 O O . ASN A 1 100 ? 0.444 6.062 -3.873 1 98.88 100 ASN A O 1
ATOM 806 N N . SER A 1 101 ? 2.027 6.449 -5.418 1 98.94 101 SER A N 1
ATOM 807 C CA . SER A 1 101 ? 1.096 6.312 -6.531 1 98.94 101 SER A CA 1
ATOM 808 C C . SER A 1 101 ? 0.484 4.914 -6.57 1 98.94 101 SER A C 1
ATOM 810 O O . SER A 1 101 ? -0.729 4.766 -6.73 1 98.94 101 SER A O 1
ATOM 812 N N . ALA A 1 102 ? 1.31 3.936 -6.457 1 98.88 102 ALA A N 1
ATOM 813 C CA . ALA A 1 102 ? 0.835 2.555 -6.488 1 98.88 102 ALA A CA 1
ATOM 814 C C . ALA A 1 102 ? -0.143 2.283 -5.352 1 98.88 102 ALA A C 1
ATOM 816 O O . ALA A 1 102 ? -1.219 1.722 -5.566 1 98.88 102 ALA A O 1
ATOM 817 N N . ASN A 1 103 ? 0.219 2.672 -4.148 1 98.81 103 ASN A N 1
ATOM 818 C CA . ASN A 1 103 ? -0.656 2.484 -2.996 1 98.81 103 ASN A CA 1
ATOM 819 C C . ASN A 1 103 ? -1.966 3.25 -3.154 1 98.81 103 ASN A C 1
ATOM 821 O O . ASN A 1 103 ? -3.035 2.736 -2.824 1 98.81 103 ASN A O 1
ATOM 825 N N . TYR A 1 104 ? -1.817 4.496 -3.652 1 98.88 104 TYR A N 1
ATOM 826 C CA . TYR A 1 104 ? -2.996 5.309 -3.939 1 98.88 104 TYR A CA 1
ATOM 827 C C . TYR A 1 104 ? -3.947 4.574 -4.875 1 98.88 104 TYR A C 1
ATOM 829 O O . TYR A 1 104 ? -5.16 4.551 -4.648 1 98.88 104 TYR A O 1
ATOM 837 N N . MET A 1 105 ? -3.412 3.961 -5.836 1 98.88 105 MET A N 1
ATOM 838 C CA . MET A 1 105 ? -4.219 3.314 -6.867 1 98.88 105 MET A CA 1
ATOM 839 C C . MET A 1 105 ? -4.887 2.053 -6.324 1 98.88 105 MET A C 1
ATOM 841 O O . MET A 1 105 ? -5.953 1.658 -6.793 1 98.88 105 MET A O 1
ATOM 845 N N . TYR A 1 106 ? -4.332 1.336 -5.297 1 98.5 106 TYR A N 1
ATOM 846 C CA . TYR A 1 106 ? -5.035 0.239 -4.645 1 98.5 106 TYR A CA 1
ATOM 847 C C . TYR A 1 106 ? -6.379 0.701 -4.098 1 98.5 106 TYR A C 1
ATOM 849 O O . TYR A 1 106 ? -7.398 0.031 -4.293 1 98.5 106 TYR A O 1
ATOM 857 N N . PHE A 1 107 ? -6.344 1.854 -3.486 1 98.44 107 PHE A N 1
ATOM 858 C CA . PHE A 1 107 ? -7.566 2.35 -2.863 1 98.44 107 PHE A CA 1
ATOM 859 C C . PHE A 1 107 ? -8.492 2.959 -3.906 1 98.44 107 PHE A C 1
ATOM 861 O O . PHE A 1 107 ? -9.719 2.879 -3.775 1 98.44 107 PHE A O 1
ATOM 868 N N . LYS A 1 108 ? -7.926 3.553 -4.977 1 98.5 108 LYS A N 1
ATOM 869 C CA . LYS A 1 108 ? -8.75 3.992 -6.098 1 98.5 108 LYS A CA 1
ATOM 870 C C . LYS A 1 108 ? -9.477 2.814 -6.738 1 98.5 108 LYS A C 1
ATOM 872 O O . LYS A 1 108 ? -10.617 2.955 -7.199 1 98.5 108 LYS A O 1
ATOM 877 N N . ALA A 1 109 ? -8.789 1.688 -6.793 1 98.31 109 ALA A N 1
ATOM 878 C CA . ALA A 1 109 ? -9.414 0.483 -7.332 1 98.31 109 ALA A CA 1
ATOM 879 C C . ALA A 1 109 ? -10.633 0.085 -6.512 1 98.31 109 ALA A C 1
ATOM 881 O O . ALA A 1 109 ? -11.641 -0.366 -7.062 1 98.31 109 ALA A O 1
ATOM 882 N N . MET A 1 110 ? -10.562 0.233 -5.258 1 97.12 110 MET A N 1
ATOM 883 C CA . MET A 1 110 ? -11.703 -0.105 -4.402 1 97.12 110 MET A CA 1
ATOM 884 C C . MET A 1 110 ? -12.906 0.773 -4.73 1 97.12 110 MET A C 1
ATOM 886 O O . MET A 1 110 ? -14.047 0.332 -4.617 1 97.12 110 MET A O 1
ATOM 890 N N . GLU A 1 111 ? -12.68 2.02 -5.133 1 96.81 111 GLU A N 1
ATOM 891 C CA . GLU A 1 111 ? -13.766 2.904 -5.539 1 96.81 111 GLU A CA 1
ATOM 892 C C . GLU A 1 111 ? -14.492 2.354 -6.762 1 96.81 111 GLU A C 1
ATOM 894 O O . GLU A 1 111 ? -15.703 2.561 -6.918 1 96.81 111 GLU A O 1
ATOM 899 N N . VAL A 1 112 ? -13.789 1.645 -7.598 1 97.5 112 VAL A N 1
ATOM 900 C CA . VAL A 1 112 ? -14.391 1.052 -8.789 1 97.5 112 VAL A CA 1
ATOM 901 C C . VAL A 1 112 ? -15.453 0.034 -8.383 1 97.5 112 VAL A C 1
ATOM 903 O O . VAL A 1 112 ? -16.469 -0.127 -9.07 1 97.5 112 VAL A O 1
ATOM 906 N N . LEU A 1 113 ? -15.25 -0.635 -7.223 1 96.75 113 LEU A N 1
ATOM 907 C CA . LEU A 1 113 ? -16.234 -1.589 -6.715 1 96.75 113 LEU A CA 1
ATOM 908 C C . LEU A 1 113 ? -17.562 -0.904 -6.441 1 96.75 113 LEU A C 1
ATOM 910 O O . LEU A 1 113 ? -18.625 -1.511 -6.613 1 96.75 113 LEU A O 1
ATOM 914 N N . GLN A 1 114 ? -17.469 0.35 -5.965 1 93 114 GLN A N 1
ATOM 915 C CA . GLN A 1 114 ? -18.688 1.107 -5.738 1 93 114 GLN A CA 1
ATOM 916 C C . GLN A 1 114 ? -19.453 1.331 -7.047 1 93 114 GLN A C 1
ATOM 918 O O . GLN A 1 114 ? -20.672 1.224 -7.086 1 93 114 GLN A O 1
ATOM 923 N N . ASP A 1 115 ? -18.688 1.606 -8.062 1 94.19 115 ASP A N 1
ATOM 924 C CA . ASP A 1 115 ? -19.297 1.791 -9.375 1 94.19 115 ASP A CA 1
ATOM 925 C C . ASP A 1 115 ? -19.922 0.491 -9.883 1 94.19 115 ASP A C 1
ATOM 927 O O . ASP A 1 115 ? -21 0.501 -10.461 1 94.19 115 ASP A O 1
ATOM 931 N N . ILE A 1 116 ? -19.234 -0.602 -9.648 1 94.31 116 ILE A N 1
ATOM 932 C CA . ILE A 1 116 ? -19.734 -1.913 -10.047 1 94.31 116 ILE A CA 1
ATOM 933 C C . ILE A 1 116 ? -21.047 -2.205 -9.328 1 94.31 116 ILE A C 1
ATOM 935 O O . ILE A 1 116 ? -22.031 -2.641 -9.953 1 94.31 116 ILE A O 1
ATOM 939 N N . SER A 1 117 ? -21.078 -1.947 -8.094 1 91.38 117 SER A N 1
ATOM 940 C CA . SER A 1 117 ? -22.266 -2.199 -7.285 1 91.38 117 SER A CA 1
ATOM 941 C C . SER A 1 117 ? -23.438 -1.334 -7.738 1 91.38 117 SER A C 1
ATOM 943 O O . SER A 1 117 ? -24.562 -1.812 -7.832 1 91.38 117 SER A O 1
ATOM 945 N N . LYS A 1 118 ? -23.203 -0.071 -8.016 1 88.44 118 LYS A N 1
ATOM 946 C CA . LYS A 1 118 ? -24.234 0.856 -8.461 1 88.44 118 LYS A CA 1
ATOM 947 C C . LYS A 1 118 ? -24.844 0.408 -9.789 1 88.44 118 LYS A C 1
ATOM 949 O O . LYS A 1 118 ? -26.062 0.494 -9.977 1 88.44 118 LYS A O 1
ATOM 954 N N . LEU A 1 119 ? -24.031 -0.026 -10.648 1 85 119 LEU A N 1
ATOM 955 C CA . LEU A 1 119 ? -24.484 -0.484 -11.953 1 85 119 LEU A CA 1
ATOM 956 C C . LEU A 1 119 ? -25.359 -1.725 -11.828 1 85 119 LEU A C 1
ATOM 958 O O . LEU A 1 119 ? -26.328 -1.884 -12.578 1 85 119 LEU A O 1
ATOM 962 N N . HIS A 1 120 ? -25.094 -2.576 -10.93 1 80.38 120 HIS A N 1
ATOM 963 C CA . HIS A 1 120 ? -25.828 -3.822 -10.75 1 80.38 120 HIS A CA 1
ATOM 964 C C . HIS A 1 120 ? -27.25 -3.559 -10.25 1 80.38 120 HIS A C 1
ATOM 966 O O . HIS A 1 120 ? -28.172 -4.297 -10.586 1 80.38 120 HIS A O 1
ATOM 972 N N . ILE A 1 121 ? -27.406 -2.643 -9.508 1 68.88 121 ILE A N 1
ATOM 973 C CA . ILE A 1 121 ? -28.703 -2.264 -8.953 1 68.88 121 ILE A CA 1
ATOM 974 C C . ILE A 1 121 ? -29.641 -1.876 -10.094 1 68.88 121 ILE A C 1
ATOM 976 O O . ILE A 1 121 ? -30.828 -2.232 -10.07 1 68.88 121 ILE A O 1
ATOM 980 N N . LYS A 1 122 ? -29.094 -1.198 -10.945 1 66.81 122 LYS A N 1
ATOM 981 C CA . LYS A 1 122 ? -29.906 -0.766 -12.078 1 66.81 122 LYS A CA 1
ATOM 982 C C . LYS A 1 122 ? -30.5 -1.963 -12.812 1 66.81 122 LYS A C 1
ATOM 984 O O . LYS A 1 122 ? -31.656 -1.918 -13.25 1 66.81 122 LYS A O 1
ATOM 989 N N . ASP A 1 123 ? -29.812 -3.023 -12.656 1 64.5 123 ASP A N 1
ATOM 990 C CA . ASP A 1 123 ? -30.203 -4.172 -13.477 1 64.5 123 ASP A CA 1
ATOM 991 C C . ASP A 1 123 ? -30.969 -5.203 -12.648 1 64.5 123 ASP A C 1
ATOM 993 O O . ASP A 1 123 ? -31.703 -6.02 -13.203 1 64.5 123 ASP A O 1
ATOM 997 N N . SER A 1 124 ? -30.547 -5.207 -11.328 1 66.69 124 SER A N 1
ATOM 998 C CA . SER A 1 124 ? -31.188 -6.164 -10.438 1 66.69 124 SER A CA 1
ATOM 999 C C . SER A 1 124 ? -31.625 -5.496 -9.133 1 66.69 124 SER A C 1
ATOM 1001 O O . SER A 1 124 ? -31.016 -5.719 -8.086 1 66.69 124 SER A O 1
ATOM 1003 N N . PRO A 1 125 ? -32.656 -4.762 -9.172 1 61.22 125 PRO A N 1
ATOM 1004 C CA . PRO A 1 125 ? -33.062 -3.947 -8.023 1 61.22 125 PRO A CA 1
ATOM 1005 C C . PRO A 1 125 ? -33.406 -4.785 -6.793 1 61.22 125 PRO A C 1
ATOM 1007 O O . PRO A 1 125 ? -33.438 -4.262 -5.68 1 61.22 125 PRO A O 1
ATOM 1010 N N . GLN A 1 126 ? -33.469 -6.027 -6.961 1 62.16 126 GLN A N 1
ATOM 1011 C CA . GLN A 1 126 ? -33.906 -6.863 -5.84 1 62.16 126 GLN A CA 1
ATOM 1012 C C . GLN A 1 126 ? -32.719 -7.156 -4.902 1 62.16 126 GLN A C 1
ATOM 1014 O O . GLN A 1 126 ? -32.938 -7.574 -3.762 1 62.16 126 GLN A O 1
ATOM 1019 N N . ILE A 1 127 ? -31.625 -6.918 -5.395 1 65.62 127 ILE A N 1
ATOM 1020 C CA . ILE A 1 127 ? -30.453 -7.215 -4.582 1 65.62 127 ILE A CA 1
ATOM 1021 C C . ILE A 1 127 ? -30.141 -6.027 -3.674 1 65.62 127 ILE A C 1
ATOM 1023 O O . ILE A 1 127 ? -30.172 -4.875 -4.117 1 65.62 127 ILE A O 1
ATOM 1027 N N . ASP A 1 128 ? -30.047 -6.238 -2.447 1 82.31 128 ASP A N 1
ATOM 1028 C CA . ASP A 1 128 ? -29.625 -5.219 -1.492 1 82.31 128 ASP A CA 1
ATOM 1029 C C . ASP A 1 128 ? -28.203 -4.719 -1.808 1 82.31 128 ASP A C 1
ATOM 1031 O O . ASP A 1 128 ? -27.234 -5.441 -1.612 1 82.31 128 ASP A O 1
ATOM 1035 N N . HIS A 1 129 ? -28.125 -3.533 -2.258 1 81.62 129 HIS A N 1
ATOM 1036 C CA . HIS A 1 129 ? -26.891 -2.895 -2.721 1 81.62 129 HIS A CA 1
ATOM 1037 C C . HIS A 1 129 ? -25.859 -2.816 -1.604 1 81.62 129 HIS A C 1
ATOM 1039 O O . HIS A 1 129 ? -24.656 -2.943 -1.855 1 81.62 129 HIS A O 1
ATOM 1045 N N . ASN A 1 130 ? -26.375 -2.701 -0.481 1 85.06 130 ASN A N 1
ATOM 1046 C CA . ASN A 1 130 ? -25.453 -2.619 0.646 1 85.06 130 ASN A CA 1
ATOM 1047 C C . ASN A 1 130 ? -24.75 -3.955 0.902 1 85.06 130 ASN A C 1
ATOM 1049 O O . ASN A 1 130 ? -23.547 -3.996 1.149 1 85.06 130 ASN A O 1
ATOM 1053 N N . VAL A 1 131 ? -25.562 -4.965 0.709 1 88.5 131 VAL A N 1
ATOM 1054 C CA . VAL A 1 131 ? -25.016 -6.305 0.906 1 88.5 131 VAL A CA 1
ATOM 1055 C C . VAL A 1 131 ? -24.031 -6.625 -0.207 1 88.5 131 VAL A C 1
ATOM 1057 O O . VAL A 1 131 ? -22.938 -7.152 0.054 1 88.5 131 VAL A O 1
ATOM 1060 N N . LEU A 1 132 ? -24.375 -6.238 -1.36 1 92.31 132 LEU A N 1
ATOM 1061 C CA . LEU A 1 132 ? -23.531 -6.527 -2.52 1 92.31 132 LEU A CA 1
ATOM 1062 C C . LEU A 1 132 ? -22.172 -5.832 -2.402 1 92.31 132 LEU A C 1
ATOM 1064 O O . LEU A 1 132 ? -21.141 -6.473 -2.531 1 92.31 132 LEU A O 1
ATOM 1068 N N . LEU A 1 133 ? -22.203 -4.52 -2.164 1 93.75 133 LEU A N 1
ATOM 1069 C CA . LEU A 1 133 ? -20.953 -3.766 -2.096 1 93.75 133 LEU A CA 1
ATOM 1070 C C . LEU A 1 133 ? -20.078 -4.273 -0.958 1 93.75 133 LEU A C 1
ATOM 1072 O O . LEU A 1 133 ? -18.859 -4.379 -1.111 1 93.75 133 LEU A O 1
ATOM 1076 N N . LYS A 1 134 ? -20.703 -4.59 0.145 1 93.69 134 LYS A N 1
ATOM 1077 C CA . LYS A 1 134 ? -19.969 -5.168 1.266 1 93.69 134 LYS A CA 1
ATOM 1078 C C . LYS A 1 134 ? -19.25 -6.445 0.847 1 93.69 134 LYS A C 1
ATOM 1080 O O . LYS A 1 134 ? -18.062 -6.613 1.123 1 93.69 134 LYS A O 1
ATOM 1085 N N . GLU A 1 135 ? -19.953 -7.309 0.17 1 94.38 135 GLU A N 1
ATOM 1086 C CA . GLU A 1 135 ? -19.375 -8.578 -0.266 1 94.38 135 GLU A CA 1
ATOM 1087 C C . GLU A 1 135 ? -18.234 -8.352 -1.253 1 94.38 135 GLU A C 1
ATOM 1089 O O . GLU A 1 135 ? -17.188 -9 -1.156 1 94.38 135 GLU A O 1
ATOM 1094 N N . LEU A 1 136 ? -18.453 -7.43 -2.186 1 96.62 136 LEU A N 1
ATOM 1095 C CA . LEU A 1 136 ? -17.422 -7.121 -3.168 1 96.62 136 LEU A CA 1
ATOM 1096 C C . LEU A 1 136 ? -16.172 -6.59 -2.486 1 96.62 136 LEU A C 1
ATOM 1098 O O . LEU A 1 136 ? -15.047 -6.977 -2.842 1 96.62 136 LEU A O 1
ATOM 1102 N N . MET A 1 137 ? -16.344 -5.762 -1.486 1 96.81 137 MET A N 1
ATOM 1103 C CA . MET A 1 137 ? -15.203 -5.168 -0.795 1 96.81 137 MET A CA 1
ATOM 1104 C C . MET A 1 137 ? -14.477 -6.207 0.047 1 96.81 137 MET A C 1
ATOM 1106 O O . MET A 1 137 ? -13.25 -6.152 0.189 1 96.81 137 MET A O 1
ATOM 1110 N N . ILE A 1 138 ? -15.203 -7.148 0.592 1 96.69 138 ILE A N 1
ATOM 1111 C CA . ILE A 1 138 ? -14.594 -8.227 1.353 1 96.69 138 ILE A CA 1
ATOM 1112 C C . ILE A 1 138 ? -13.734 -9.086 0.427 1 96.69 138 ILE A C 1
ATOM 1114 O O . ILE A 1 138 ? -12.586 -9.398 0.746 1 96.69 138 ILE A O 1
ATOM 1118 N N . ILE A 1 139 ? -14.266 -9.422 -0.733 1 97.31 139 ILE A N 1
ATOM 1119 C CA . ILE A 1 139 ? -13.547 -10.211 -1.728 1 97.31 139 ILE A CA 1
ATOM 1120 C C . ILE A 1 139 ? -12.273 -9.477 -2.143 1 97.31 139 ILE A C 1
ATOM 1122 O O . ILE A 1 139 ? -11.195 -10.07 -2.189 1 97.31 139 ILE A O 1
ATOM 1126 N N . PHE A 1 140 ? -12.406 -8.172 -2.406 1 98.38 140 PHE A N 1
ATOM 1127 C CA . PHE A 1 140 ? -11.281 -7.316 -2.773 1 98.38 140 PHE A CA 1
ATOM 1128 C C . PHE A 1 140 ? -10.188 -7.383 -1.718 1 98.38 140 PHE A C 1
ATOM 1130 O O . PHE A 1 140 ? -9.023 -7.633 -2.039 1 98.38 140 PHE A O 1
ATOM 1137 N N . ASN A 1 141 ? -10.555 -7.203 -0.525 1 97.88 141 ASN A N 1
ATOM 1138 C CA . ASN A 1 141 ? -9.594 -7.164 0.576 1 97.88 141 ASN A CA 1
ATOM 1139 C C . ASN A 1 141 ? -8.891 -8.508 0.754 1 97.88 141 ASN A C 1
ATOM 1141 O O . ASN A 1 141 ? -7.676 -8.555 0.936 1 97.88 141 ASN A O 1
ATOM 1145 N N . GLU A 1 142 ? -9.641 -9.562 0.704 1 97.5 142 GLU A N 1
ATOM 1146 C CA . GLU A 1 142 ? -9.078 -10.898 0.874 1 97.5 142 GLU A CA 1
ATOM 1147 C C . GLU A 1 142 ? -8.031 -11.203 -0.199 1 97.5 142 GLU A C 1
ATOM 1149 O O . GLU A 1 142 ? -6.965 -11.742 0.099 1 97.5 142 GLU A O 1
ATOM 1154 N N . GLU A 1 143 ? -8.344 -10.852 -1.387 1 97.81 143 GLU A N 1
ATOM 1155 C CA . GLU A 1 143 ? -7.422 -11.18 -2.471 1 97.81 143 GLU A CA 1
ATOM 1156 C C . GLU A 1 143 ? -6.195 -10.273 -2.445 1 97.81 143 GLU A C 1
ATOM 1158 O O . GLU A 1 143 ? -5.094 -10.695 -2.812 1 97.81 143 GLU A O 1
ATOM 1163 N N . LEU A 1 144 ? -6.348 -9.023 -1.984 1 98.31 144 LEU A N 1
ATOM 1164 C CA . LEU A 1 144 ? -5.172 -8.172 -1.832 1 98.31 144 LEU A CA 1
ATOM 1165 C C . LEU A 1 144 ? -4.277 -8.672 -0.706 1 98.31 144 LEU A C 1
ATOM 1167 O O . LEU A 1 144 ? -3.049 -8.578 -0.793 1 98.31 144 LEU A O 1
ATOM 1171 N N . ILE A 1 145 ? -4.852 -9.219 0.323 1 98.19 145 ILE A N 1
ATOM 1172 C CA . ILE A 1 145 ? -4.074 -9.867 1.372 1 98.19 145 ILE A CA 1
ATOM 1173 C C . ILE A 1 145 ? -3.291 -11.039 0.784 1 98.19 145 ILE A C 1
ATOM 1175 O O . ILE A 1 145 ? -2.08 -11.156 0.992 1 98.19 145 ILE A O 1
ATOM 1179 N N . ASN A 1 146 ? -3.98 -11.859 0.005 1 97.88 146 ASN A N 1
ATOM 1180 C CA . ASN A 1 146 ? -3.332 -13.016 -0.597 1 97.88 146 ASN A CA 1
ATOM 1181 C C . ASN A 1 146 ? -2.191 -12.602 -1.521 1 97.88 146 ASN A C 1
ATOM 1183 O O . ASN A 1 146 ? -1.132 -13.234 -1.528 1 97.88 146 ASN A O 1
ATOM 1187 N N . LEU A 1 147 ? -2.465 -11.586 -2.268 1 97.88 147 LEU A N 1
ATOM 1188 C CA . LEU A 1 147 ? -1.435 -11.078 -3.17 1 97.88 147 LEU A CA 1
ATOM 1189 C C . LEU A 1 147 ? -0.167 -10.727 -2.4 1 97.88 147 LEU A C 1
ATOM 1191 O O . LEU A 1 147 ? 0.935 -11.117 -2.793 1 97.88 147 LEU A O 1
ATOM 1195 N N . HIS A 1 148 ? -0.3 -10.062 -1.296 1 98.56 148 HIS A N 1
ATOM 1196 C CA . HIS A 1 148 ? 0.852 -9.617 -0.518 1 98.56 148 HIS A CA 1
ATOM 1197 C C . HIS A 1 148 ? 1.48 -10.781 0.244 1 98.56 148 HIS A C 1
ATOM 1199 O O . HIS A 1 148 ? 2.684 -10.781 0.511 1 98.56 148 HIS A O 1
ATOM 1205 N N . ARG A 1 149 ? 0.669 -11.805 0.581 1 98.44 149 ARG A N 1
ATOM 1206 C CA . ARG A 1 149 ? 1.214 -13.031 1.153 1 98.44 149 ARG A CA 1
ATOM 1207 C C . ARG A 1 149 ? 2.141 -13.734 0.166 1 98.44 149 ARG A C 1
ATOM 1209 O O . ARG A 1 149 ? 3.27 -14.086 0.512 1 98.44 149 ARG A O 1
ATOM 1216 N N . GLY A 1 150 ? 1.652 -13.891 -1.051 1 98.25 150 GLY A N 1
ATOM 1217 C CA . GLY A 1 150 ? 2.496 -14.484 -2.074 1 98.25 150 GLY A CA 1
ATOM 1218 C C . GLY A 1 150 ? 3.771 -13.703 -2.326 1 98.25 150 GLY A C 1
ATOM 1219 O O . GLY A 1 150 ? 4.852 -14.281 -2.436 1 98.25 150 GLY A O 1
ATOM 1220 N N . GLN A 1 151 ? 3.654 -12.367 -2.371 1 98.31 151 GLN A N 1
ATOM 1221 C CA . GLN A 1 151 ? 4.809 -11.508 -2.602 1 98.31 151 GLN A CA 1
ATOM 1222 C C . GLN A 1 151 ? 5.812 -11.609 -1.458 1 98.31 151 GLN A C 1
ATOM 1224 O O . GLN A 1 151 ? 7.023 -11.578 -1.684 1 98.31 151 GLN A O 1
ATOM 1229 N N . ALA A 1 152 ? 5.34 -11.75 -0.261 1 98.5 152 ALA A N 1
ATOM 1230 C CA . ALA A 1 152 ? 6.207 -11.891 0.906 1 98.5 152 ALA A CA 1
ATOM 1231 C C . ALA A 1 152 ? 7.086 -13.133 0.795 1 98.5 152 ALA A C 1
ATOM 1233 O O . ALA A 1 152 ? 8.273 -13.086 1.109 1 98.5 152 ALA A O 1
ATOM 1234 N N . LEU A 1 153 ? 6.492 -14.211 0.396 1 98.25 153 LEU A N 1
ATOM 1235 C CA . LEU A 1 153 ? 7.246 -15.453 0.271 1 98.25 153 LEU A CA 1
ATOM 1236 C C . LEU A 1 153 ? 8.297 -15.344 -0.827 1 98.25 153 LEU A C 1
ATOM 1238 O O . LEU A 1 153 ? 9.43 -15.812 -0.658 1 98.25 153 LEU A O 1
ATOM 1242 N N . ASP A 1 154 ? 7.883 -14.688 -1.942 1 98.12 154 ASP A N 1
ATOM 1243 C CA . ASP A 1 154 ? 8.82 -14.461 -3.035 1 98.12 154 ASP A CA 1
ATOM 1244 C C . ASP A 1 154 ? 10.039 -13.672 -2.557 1 98.12 154 ASP A C 1
ATOM 1246 O O . ASP A 1 154 ? 11.18 -14.062 -2.816 1 98.12 154 ASP A O 1
ATOM 1250 N N . ILE A 1 155 ? 9.82 -12.648 -1.812 1 98.31 155 ILE A N 1
ATOM 1251 C CA . ILE A 1 155 ? 10.891 -11.805 -1.291 1 98.31 155 ILE A CA 1
ATOM 1252 C C . ILE A 1 155 ? 11.695 -12.57 -0.25 1 98.31 155 ILE A C 1
ATOM 1254 O O . ILE A 1 155 ? 12.93 -12.531 -0.257 1 98.31 155 ILE A O 1
ATOM 1258 N N . TYR A 1 156 ? 10.992 -13.297 0.588 1 98.19 156 TYR A N 1
ATOM 1259 C CA . TYR A 1 156 ? 11.617 -14.008 1.695 1 98.19 156 TYR A CA 1
ATOM 1260 C C . TYR A 1 156 ? 12.594 -15.062 1.183 1 98.19 156 TYR A C 1
ATOM 1262 O O . TYR A 1 156 ? 13.719 -15.164 1.666 1 98.19 156 TYR A O 1
ATOM 1270 N N . TRP A 1 157 ? 12.195 -15.844 0.213 1 98.12 157 TRP A N 1
ATOM 1271 C CA . TRP A 1 157 ? 13.039 -16.906 -0.323 1 98.12 157 TRP A CA 1
ATOM 1272 C C . TRP A 1 157 ? 14.25 -16.312 -1.043 1 98.12 157 TRP A C 1
ATOM 1274 O O . TRP A 1 157 ? 15.359 -16.859 -0.957 1 98.12 157 TRP A O 1
ATOM 1284 N N . ARG A 1 158 ? 14.031 -15.219 -1.732 1 97.62 158 ARG A N 1
ATOM 1285 C CA . ARG A 1 158 ? 15.125 -14.523 -2.393 1 97.62 158 ARG A CA 1
ATOM 1286 C C . ARG A 1 158 ? 16.156 -14.039 -1.379 1 97.62 158 ARG A C 1
ATOM 1288 O O . ARG A 1 158 ? 17.359 -14.258 -1.561 1 97.62 158 ARG A O 1
ATOM 1295 N N . ASP A 1 159 ? 15.648 -13.477 -0.298 1 96.56 159 ASP A N 1
ATOM 1296 C CA . ASP A 1 159 ? 16.531 -12.781 0.635 1 96.56 159 ASP A CA 1
ATOM 1297 C C . ASP A 1 159 ? 17.188 -13.766 1.603 1 96.56 159 ASP A C 1
ATOM 1299 O O . ASP A 1 159 ? 18.188 -13.43 2.252 1 96.56 159 ASP A O 1
ATOM 1303 N N . THR A 1 160 ? 16.672 -14.953 1.735 1 97 160 THR A N 1
ATOM 1304 C CA . THR A 1 160 ? 17.25 -15.93 2.646 1 97 160 THR A CA 1
ATOM 1305 C C . THR A 1 160 ? 17.984 -17.016 1.873 1 97 160 THR A C 1
ATOM 1307 O O . THR A 1 160 ? 18.5 -17.969 2.467 1 97 160 THR A O 1
ATOM 1310 N N . PHE A 1 161 ? 18.031 -16.922 0.571 1 96.88 161 PHE A N 1
ATOM 1311 C CA . PHE A 1 161 ? 18.734 -17.875 -0.262 1 96.88 161 PHE A CA 1
ATOM 1312 C C . PHE A 1 161 ? 20.219 -17.922 0.091 1 96.88 161 PHE A C 1
ATOM 1314 O O . PHE A 1 161 ? 20.844 -16.875 0.273 1 96.88 161 PHE A O 1
ATOM 1321 N N . PRO A 1 162 ? 20.828 -19.109 0.267 1 95.38 162 PRO A N 1
ATOM 1322 C CA . PRO A 1 162 ? 20.297 -20.422 -0.099 1 95.38 162 PRO A CA 1
ATOM 1323 C C . PRO A 1 162 ? 19.797 -21.219 1.107 1 95.38 162 PRO A C 1
ATOM 1325 O O . PRO A 1 162 ? 19.656 -22.438 1.029 1 95.38 162 PRO A O 1
ATOM 1328 N N . GLU A 1 163 ? 19.516 -20.531 2.188 1 95.62 163 GLU A N 1
ATOM 1329 C CA . GLU A 1 163 ? 19.078 -21.219 3.404 1 95.62 163 GLU A CA 1
ATOM 1330 C C . GLU A 1 163 ? 17.719 -21.875 3.211 1 95.62 163 GLU A C 1
ATOM 1332 O O . GLU A 1 163 ? 17.453 -22.953 3.75 1 95.62 163 GLU A O 1
ATOM 1337 N N . ILE A 1 164 ? 16.891 -21.219 2.49 1 96.38 164 ILE A N 1
ATOM 1338 C CA . ILE A 1 164 ? 15.562 -21.766 2.221 1 96.38 164 ILE A CA 1
ATOM 1339 C C . ILE A 1 164 ? 15.344 -21.859 0.713 1 96.38 164 ILE A C 1
ATOM 1341 O O . ILE A 1 164 ? 15.422 -20.844 0.006 1 96.38 164 ILE A O 1
ATOM 1345 N N . ILE A 1 165 ? 15.07 -22.984 0.233 1 97.06 165 ILE A N 1
ATOM 1346 C CA . ILE A 1 165 ? 14.703 -23.25 -1.153 1 97.06 165 ILE A CA 1
ATOM 1347 C C . ILE A 1 165 ? 13.336 -23.922 -1.204 1 97.06 165 ILE A C 1
ATOM 1349 O O . ILE A 1 165 ? 13.18 -25.062 -0.759 1 97.06 165 ILE A O 1
ATOM 1353 N N . PRO A 1 166 ? 12.398 -23.219 -1.746 1 97.19 166 PRO A N 1
ATOM 1354 C CA . PRO A 1 166 ? 11.055 -23.797 -1.758 1 97.19 166 PRO A CA 1
ATOM 1355 C C . PRO A 1 166 ? 10.953 -25.031 -2.656 1 97.19 166 PRO A C 1
ATOM 1357 O O . PRO A 1 166 ? 11.656 -25.125 -3.66 1 97.19 166 PRO A O 1
ATOM 1360 N N . ASP A 1 167 ? 10.109 -25.922 -2.273 1 95.38 167 ASP A N 1
ATOM 1361 C CA . ASP A 1 167 ? 9.766 -27 -3.188 1 95.38 167 ASP A CA 1
ATOM 1362 C C . ASP A 1 167 ? 8.617 -26.609 -4.109 1 95.38 167 ASP A C 1
ATOM 1364 O O . ASP A 1 167 ? 8.141 -25.469 -4.066 1 95.38 167 ASP A O 1
ATOM 1368 N N . GLU A 1 168 ? 8.242 -27.469 -4.914 1 94.56 168 GLU A N 1
ATOM 1369 C CA . GLU A 1 168 ? 7.254 -27.156 -5.938 1 94.56 168 GLU A CA 1
ATOM 1370 C C . GLU A 1 168 ? 5.906 -26.812 -5.312 1 94.56 168 GLU A C 1
ATOM 1372 O O . GLU A 1 168 ? 5.211 -25.906 -5.789 1 94.56 168 GLU A O 1
ATOM 1377 N N . ASP A 1 169 ? 5.539 -27.5 -4.277 1 94.5 169 ASP A N 1
ATOM 1378 C CA . ASP A 1 169 ? 4.273 -27.219 -3.607 1 94.5 169 ASP A CA 1
ATOM 1379 C C . ASP A 1 169 ? 4.27 -25.812 -3.018 1 94.5 169 ASP A C 1
ATOM 1381 O O . ASP A 1 169 ? 3.279 -25.094 -3.133 1 94.5 169 ASP A O 1
ATOM 1385 N N . MET A 1 170 ? 5.387 -25.484 -2.383 1 95.75 170 MET A N 1
ATOM 1386 C CA . MET A 1 170 ? 5.539 -24.141 -1.834 1 95.75 170 MET A CA 1
ATOM 1387 C C . MET A 1 170 ? 5.457 -23.094 -2.938 1 95.75 170 MET A C 1
ATOM 1389 O O . MET A 1 170 ? 4.777 -22.078 -2.783 1 95.75 170 MET A O 1
ATOM 1393 N N . TYR A 1 171 ? 6.094 -23.422 -4.031 1 97.56 171 TYR A N 1
ATOM 1394 C CA . TYR A 1 171 ? 6.094 -22.5 -5.168 1 97.56 171 TYR A CA 1
ATOM 1395 C C . TYR A 1 171 ? 4.684 -22.328 -5.715 1 97.56 171 TYR A C 1
ATOM 1397 O O . TYR A 1 171 ? 4.242 -21.188 -5.941 1 97.56 171 TYR A O 1
ATOM 1405 N N . PHE A 1 172 ? 3.986 -23.391 -5.867 1 97.06 172 PHE A N 1
ATOM 1406 C CA . PHE A 1 172 ? 2.639 -23.312 -6.422 1 97.06 172 PHE A CA 1
ATOM 1407 C C . PHE A 1 172 ? 1.713 -22.547 -5.48 1 97.06 172 PHE A C 1
ATOM 1409 O O . PHE A 1 172 ? 0.876 -21.766 -5.922 1 97.06 172 PHE A O 1
ATOM 1416 N N . ASN A 1 173 ? 1.837 -22.781 -4.227 1 96.56 173 ASN A N 1
ATOM 1417 C CA . ASN A 1 173 ? 1.042 -22.047 -3.254 1 96.56 173 ASN A CA 1
ATOM 1418 C C . ASN A 1 173 ? 1.332 -20.547 -3.314 1 96.56 173 ASN A C 1
ATOM 1420 O O . ASN A 1 173 ? 0.41 -19.734 -3.271 1 96.56 173 ASN A O 1
ATOM 1424 N N . MET A 1 174 ? 2.586 -20.219 -3.4 1 97.38 174 MET A N 1
ATOM 1425 C CA . MET A 1 174 ? 2.992 -18.812 -3.512 1 97.38 174 MET A CA 1
ATOM 1426 C C . MET A 1 174 ? 2.408 -18.172 -4.766 1 97.38 174 MET A C 1
ATOM 1428 O O . MET A 1 174 ? 1.86 -17.078 -4.711 1 97.38 174 MET A O 1
ATOM 1432 N N . VAL A 1 175 ? 2.439 -18.859 -5.836 1 96.94 175 VAL A N 1
ATOM 1433 C CA . VAL A 1 175 ? 1.947 -18.344 -7.113 1 96.94 175 VAL A CA 1
ATOM 1434 C C . VAL A 1 175 ? 0.43 -18.188 -7.055 1 96.94 175 VAL A C 1
ATOM 1436 O O . VAL A 1 175 ? -0.118 -17.219 -7.59 1 96.94 175 VAL A O 1
ATOM 1439 N N . MET A 1 176 ? -0.198 -19.156 -6.438 1 95.31 176 MET A N 1
ATOM 1440 C CA . MET A 1 176 ? -1.646 -19.062 -6.277 1 95.31 176 MET A CA 1
ATOM 1441 C C . MET A 1 176 ? -2.037 -17.797 -5.535 1 95.31 176 MET A C 1
ATOM 1443 O O . MET A 1 176 ? -3.098 -17.219 -5.789 1 95.31 176 MET A O 1
ATOM 1447 N N . ASN A 1 177 ? -1.173 -17.359 -4.668 1 94.75 177 ASN A N 1
ATOM 1448 C CA . ASN A 1 177 ? -1.399 -16.109 -3.926 1 94.75 177 ASN A CA 1
ATOM 1449 C C . ASN A 1 177 ? -0.992 -14.891 -4.742 1 94.75 177 ASN A C 1
ATOM 1451 O O . ASN A 1 177 ? -1.814 -14.008 -5 1 94.75 177 ASN A O 1
ATOM 1455 N N . LYS A 1 178 ? 0.202 -14.898 -5.195 1 95.5 178 LYS A N 1
ATOM 1456 C CA . LYS A 1 178 ? 0.817 -13.734 -5.832 1 95.5 178 LYS A CA 1
ATOM 1457 C C . LYS A 1 178 ? 0.16 -13.438 -7.18 1 95.5 178 LYS A C 1
ATOM 1459 O O . LYS A 1 178 ? -0.289 -12.312 -7.418 1 95.5 178 LYS A O 1
ATOM 1464 N N . THR A 1 179 ? 0.05 -14.406 -8.016 1 91.56 179 THR A N 1
ATOM 1465 C CA . THR A 1 179 ? -0.47 -14.234 -9.367 1 91.56 179 THR A CA 1
ATOM 1466 C C . THR A 1 179 ? -1.948 -14.609 -9.43 1 91.56 179 THR A C 1
ATOM 1468 O O . THR A 1 179 ? -2.752 -13.898 -10.031 1 91.56 179 THR A O 1
ATOM 1471 N N . GLY A 1 180 ? -2.336 -15.625 -8.797 1 92.38 180 GLY A N 1
ATOM 1472 C CA . GLY A 1 180 ? -3.693 -16.141 -8.844 1 92.38 180 GLY A CA 1
ATOM 1473 C C . GLY A 1 180 ? -4.703 -15.234 -8.164 1 92.38 180 GLY A C 1
ATOM 1474 O O . GLY A 1 180 ? -5.898 -15.297 -8.453 1 92.38 180 GLY A O 1
ATOM 1475 N N . GLY A 1 181 ? -4.234 -14.422 -7.301 1 94.06 181 GLY A N 1
ATOM 1476 C CA . GLY A 1 181 ? -5.129 -13.57 -6.527 1 94.06 181 GLY A CA 1
ATOM 1477 C C . GLY A 1 181 ? -5.996 -12.672 -7.395 1 94.06 181 GLY A C 1
ATOM 1478 O O . GLY A 1 181 ? -7.199 -12.562 -7.164 1 94.06 181 GLY A O 1
ATOM 1479 N N . LEU A 1 182 ? -5.441 -12.055 -8.406 1 94.94 182 LEU A N 1
ATOM 1480 C CA . LEU A 1 182 ? -6.199 -11.133 -9.25 1 94.94 182 LEU A CA 1
ATOM 1481 C C . LEU A 1 182 ? -7.168 -11.891 -10.148 1 94.94 182 LEU A C 1
ATOM 1483 O O . LEU A 1 182 ? -8.25 -11.383 -10.461 1 94.94 182 LEU A O 1
ATOM 1487 N N . PHE A 1 183 ? -6.809 -13.125 -10.531 1 94.38 183 PHE A N 1
ATOM 1488 C CA . PHE A 1 183 ? -7.727 -13.953 -11.305 1 94.38 183 PHE A CA 1
ATOM 1489 C C . PHE A 1 183 ? -8.914 -14.383 -10.461 1 94.38 183 PHE A C 1
ATOM 1491 O O . PHE A 1 183 ? -10.062 -14.297 -10.898 1 94.38 183 PHE A O 1
ATOM 1498 N N . ARG A 1 184 ? -8.609 -14.82 -9.328 1 95.5 184 ARG A N 1
ATOM 1499 C CA . ARG A 1 184 ? -9.656 -15.219 -8.398 1 95.5 184 ARG A CA 1
ATOM 1500 C C . ARG A 1 184 ? -10.562 -14.039 -8.055 1 95.5 184 ARG A C 1
ATOM 1502 O O . ARG A 1 184 ? -11.773 -14.195 -7.918 1 95.5 184 ARG A O 1
ATOM 1509 N N . LEU A 1 185 ? -9.945 -12.867 -7.895 1 97.06 185 LEU A N 1
ATOM 1510 C CA . LEU A 1 185 ? -10.711 -11.648 -7.625 1 97.06 185 LEU A CA 1
ATOM 1511 C C . LEU A 1 185 ? -11.773 -11.43 -8.703 1 97.06 185 LEU A C 1
ATOM 1513 O O . LEU A 1 185 ? -12.945 -11.203 -8.391 1 97.06 185 LEU A O 1
ATOM 1517 N N . ALA A 1 186 ? -11.375 -11.492 -9.93 1 96.56 186 ALA A N 1
ATOM 1518 C CA . ALA A 1 186 ? -12.297 -11.289 -11.047 1 96.56 186 ALA A CA 1
ATOM 1519 C C . ALA A 1 186 ? -13.43 -12.305 -11.016 1 96.56 186 ALA A C 1
ATOM 1521 O O . ALA A 1 186 ? -14.609 -11.945 -11.117 1 96.56 186 ALA A O 1
ATOM 1522 N N . VAL A 1 187 ? -13.133 -13.547 -10.805 1 95.44 187 VAL A N 1
ATOM 1523 C CA . VAL A 1 187 ? -14.109 -14.633 -10.828 1 95.44 187 VAL A CA 1
ATOM 1524 C C . VAL A 1 187 ? -15.078 -14.477 -9.664 1 95.44 187 VAL A C 1
ATOM 1526 O O . VAL A 1 187 ? -16.297 -14.57 -9.844 1 95.44 187 VAL A O 1
ATOM 1529 N N . ARG A 1 188 ? -14.523 -14.242 -8.508 1 95.81 188 ARG A N 1
ATOM 1530 C CA . ARG A 1 188 ? -15.367 -14.125 -7.32 1 95.81 188 ARG A CA 1
ATOM 1531 C C . ARG A 1 188 ? -16.312 -12.938 -7.438 1 95.81 188 ARG A C 1
ATOM 1533 O O . ARG A 1 188 ? -17.469 -13.008 -7.004 1 95.81 188 ARG A O 1
ATOM 1540 N N . ILE A 1 189 ? -15.82 -11.828 -7.977 1 96.56 189 ILE A N 1
ATOM 1541 C CA . ILE A 1 189 ? -16.672 -10.672 -8.203 1 96.56 189 ILE A CA 1
ATOM 1542 C C . ILE A 1 189 ? -17.781 -11.031 -9.195 1 96.56 189 ILE A C 1
ATOM 1544 O O . ILE A 1 189 ? -18.953 -10.742 -8.953 1 96.56 189 ILE A O 1
ATOM 1548 N N . MET A 1 190 ? -17.469 -11.688 -10.266 1 94.94 190 MET A N 1
ATOM 1549 C CA . MET A 1 190 ? -18.453 -12.062 -11.281 1 94.94 190 MET A CA 1
ATOM 1550 C C . MET A 1 190 ? -19.484 -13.031 -10.719 1 94.94 190 MET A C 1
ATOM 1552 O O . MET A 1 190 ? -20.672 -12.906 -11 1 94.94 190 MET A O 1
ATOM 1556 N N . GLU A 1 191 ? -19 -13.984 -9.914 1 93.25 191 GLU A N 1
ATOM 1557 C CA . GLU A 1 191 ? -19.906 -14.922 -9.258 1 93.25 191 GLU A CA 1
ATOM 1558 C C . GLU A 1 191 ? -20.906 -14.188 -8.359 1 93.25 191 GLU A C 1
ATOM 1560 O O . GLU A 1 191 ? -22.078 -14.531 -8.328 1 93.25 191 GLU A O 1
ATOM 1565 N N . THR A 1 192 ? -20.375 -13.242 -7.645 1 92.56 192 THR A N 1
ATOM 1566 C CA . THR A 1 192 ? -21.203 -12.477 -6.727 1 92.56 192 THR A CA 1
ATOM 1567 C C . THR A 1 192 ? -22.25 -11.664 -7.492 1 92.56 192 THR A C 1
ATOM 1569 O O . THR A 1 192 ? -23.406 -11.578 -7.066 1 92.56 192 THR A O 1
ATOM 1572 N N . LEU A 1 193 ? -21.922 -11.117 -8.625 1 91.69 193 LEU A N 1
ATOM 1573 C CA . LEU A 1 193 ? -22.828 -10.281 -9.414 1 91.69 193 LEU A CA 1
ATOM 1574 C C . LEU A 1 193 ? -23.859 -11.141 -10.141 1 91.69 193 LEU A C 1
ATOM 1576 O O . LEU A 1 193 ? -25 -10.695 -10.352 1 91.69 193 LEU A O 1
ATOM 1580 N N . ASN A 1 194 ? -23.484 -12.234 -10.555 1 86.62 194 ASN A N 1
ATOM 1581 C CA . ASN A 1 194 ? -24.391 -13.125 -11.266 1 86.62 194 ASN A CA 1
ATOM 1582 C C . ASN A 1 194 ? -25.5 -13.648 -10.352 1 86.62 194 ASN A C 1
ATOM 1584 O O . ASN A 1 194 ? -26.641 -13.844 -10.797 1 86.62 194 ASN A O 1
ATOM 1588 N N . GLY A 1 195 ? -25.312 -13.734 -9.062 1 74.94 195 GLY A N 1
ATOM 1589 C CA . GLY A 1 195 ? -26.312 -14.125 -8.094 1 74.94 195 GLY A CA 1
ATOM 1590 C C . GLY A 1 195 ? -26.656 -15.602 -8.156 1 74.94 195 GLY A C 1
ATOM 1591 O O . GLY A 1 195 ? -27.188 -16.156 -7.191 1 74.94 195 GLY A O 1
ATOM 1592 N N . ASN A 1 196 ? -26.75 -16.203 -9.344 1 60.44 196 ASN A N 1
ATOM 1593 C CA . ASN A 1 196 ? -27.219 -17.578 -9.539 1 60.44 196 ASN A CA 1
ATOM 1594 C C . ASN A 1 196 ? -26.109 -18.594 -9.258 1 60.44 196 ASN A C 1
ATOM 1596 O O . ASN A 1 196 ? -26.234 -19.766 -9.617 1 60.44 196 ASN A O 1
ATOM 1600 N N . SER A 1 197 ? -25.094 -18.109 -8.75 1 56.19 197 SER A N 1
ATOM 1601 C CA . SER A 1 197 ? -23.875 -18.922 -8.711 1 56.19 197 SER A CA 1
ATOM 1602 C C . SER A 1 197 ? -24 -20.062 -7.699 1 56.19 197 SER A C 1
ATOM 1604 O O . SER A 1 197 ? -23.094 -20.875 -7.555 1 56.19 197 SER A O 1
ATOM 1606 N N . LYS A 1 198 ? -25.234 -20.156 -6.996 1 53.84 198 LYS A N 1
ATOM 1607 C CA . LYS A 1 198 ? -25.281 -21.188 -5.969 1 53.84 198 LYS A CA 1
ATOM 1608 C C . LYS A 1 198 ? -25.312 -22.578 -6.586 1 53.84 198 LYS A C 1
ATOM 1610 O O . LYS A 1 198 ? -24.859 -23.547 -5.965 1 53.84 198 LYS A O 1
ATOM 1615 N N . ASP A 1 199 ? -25.781 -22.625 -7.742 1 54.94 199 ASP A N 1
ATOM 1616 C CA . ASP A 1 199 ? -25.891 -23.969 -8.273 1 54.94 199 ASP A CA 1
ATOM 1617 C C . ASP A 1 199 ? -24.766 -24.281 -9.258 1 54.94 199 ASP A C 1
ATOM 1619 O O . ASP A 1 199 ? -24.641 -25.406 -9.734 1 54.94 199 ASP A O 1
ATOM 1623 N N . SER A 1 200 ? -23.938 -23.266 -9.547 1 65.19 200 SER A N 1
ATOM 1624 C CA . SER A 1 200 ? -22.922 -23.516 -10.555 1 65.19 200 SER A CA 1
ATOM 1625 C C . SER A 1 200 ? -21.547 -23.656 -9.922 1 65.19 200 SER A C 1
ATOM 1627 O O . SER A 1 200 ? -21.281 -23.109 -8.852 1 65.19 200 SER A O 1
ATOM 1629 N N . LYS A 1 201 ? -20.844 -24.641 -10.469 1 82.12 201 LYS A N 1
ATOM 1630 C CA . LYS A 1 201 ? -19.469 -24.891 -10.016 1 82.12 201 LYS A CA 1
ATOM 1631 C C . LYS A 1 201 ? -18.609 -23.641 -10.133 1 82.12 201 LYS A C 1
ATOM 1633 O O . LYS A 1 201 ? -18.578 -23 -11.188 1 82.12 201 LYS A O 1
ATOM 1638 N N . SER A 1 202 ? -18.047 -23.25 -9.055 1 91.19 202 SER A N 1
ATOM 1639 C CA . SER A 1 202 ? -17.172 -22.078 -9.047 1 91.19 202 SER A CA 1
ATOM 1640 C C . SER A 1 20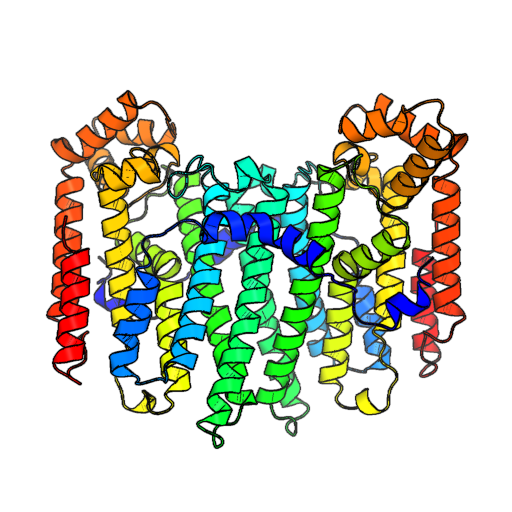2 ? -16 -22.266 -10.008 1 91.19 202 SER A C 1
ATOM 1642 O O . SER A 1 202 ? -15.445 -23.359 -10.117 1 91.19 202 SER A O 1
ATOM 1644 N N . LEU A 1 203 ? -15.633 -21.203 -10.641 1 93.12 203 LEU A N 1
ATOM 1645 C CA . LEU A 1 203 ? -14.492 -21.234 -11.555 1 93.12 203 LEU A CA 1
ATOM 1646 C C . LEU A 1 203 ? -13.203 -20.875 -10.828 1 93.12 203 LEU A C 1
ATOM 1648 O O . LEU A 1 203 ? -12.141 -20.766 -11.445 1 93.12 203 LEU A O 1
ATOM 1652 N N . VAL A 1 204 ? -13.25 -20.781 -9.523 1 94.94 204 VAL A N 1
ATOM 1653 C CA . VAL A 1 204 ? -12.094 -20.406 -8.727 1 94.94 204 VAL A CA 1
ATOM 1654 C C . VAL A 1 204 ? -10.977 -21.422 -8.922 1 94.94 204 VAL A C 1
ATOM 1656 O O . VAL A 1 204 ? -9.82 -21.062 -9.172 1 94.94 204 VAL A O 1
ATOM 1659 N N . PRO A 1 205 ? -11.266 -22.766 -8.922 1 95.06 205 PRO A N 1
ATOM 1660 C CA . PRO A 1 205 ? -10.18 -23.719 -9.148 1 95.06 205 PRO A CA 1
ATOM 1661 C C . PRO A 1 205 ? -9.539 -23.562 -10.531 1 95.06 205 PRO A C 1
ATOM 1663 O O . PRO A 1 205 ? -8.32 -23.688 -10.664 1 95.06 205 PRO A O 1
ATOM 1666 N N . LEU A 1 206 ? -10.352 -23.312 -11.531 1 94.25 206 LEU A N 1
ATOM 1667 C CA . LEU A 1 206 ? -9.82 -23.062 -12.867 1 94.25 206 LEU A CA 1
ATOM 1668 C C . LEU A 1 206 ? -8.953 -21.812 -12.883 1 94.25 206 LEU A C 1
ATOM 1670 O O . LEU A 1 206 ? -7.867 -21.812 -13.477 1 94.25 206 LEU A O 1
ATOM 1674 N N . ALA A 1 207 ? -9.438 -20.75 -12.25 1 94.88 207 ALA A N 1
ATOM 1675 C CA . ALA A 1 207 ? -8.664 -19.516 -12.156 1 94.88 207 ALA A CA 1
ATOM 1676 C C . ALA A 1 207 ? -7.316 -19.75 -11.492 1 94.88 207 ALA A C 1
ATOM 1678 O O . ALA A 1 207 ? -6.297 -19.203 -11.93 1 94.88 207 ALA A O 1
ATOM 1679 N N . ASN A 1 208 ? -7.309 -20.562 -10.422 1 95.75 208 ASN A N 1
ATOM 1680 C CA . ASN A 1 208 ? -6.07 -20.891 -9.734 1 95.75 208 ASN A CA 1
ATOM 1681 C C . ASN A 1 208 ? -5.09 -21.625 -10.656 1 95.75 208 ASN A C 1
ATOM 1683 O O . ASN A 1 208 ? -3.906 -21.281 -10.695 1 95.75 208 ASN A O 1
ATOM 1687 N N . LEU A 1 209 ? -5.562 -22.562 -11.391 1 95.31 209 LEU A N 1
ATOM 1688 C CA . LEU A 1 209 ? -4.719 -23.328 -12.305 1 95.31 209 LEU A CA 1
ATOM 1689 C C . LEU A 1 209 ? -4.168 -22.438 -13.414 1 95.31 209 LEU A C 1
ATOM 1691 O O . LEU A 1 209 ? -2.994 -22.531 -13.773 1 95.31 209 LEU A O 1
ATOM 1695 N N . LEU A 1 210 ? -5.031 -21.578 -13.922 1 94.56 210 LEU A N 1
ATOM 1696 C CA . LEU A 1 210 ? -4.594 -20.672 -14.961 1 94.56 210 LEU A CA 1
ATOM 1697 C C . LEU A 1 210 ? -3.52 -19.719 -14.438 1 94.56 210 LEU A C 1
ATOM 1699 O O . LEU A 1 210 ? -2.568 -19.391 -15.156 1 94.56 210 LEU A O 1
ATOM 1703 N N . GLY A 1 211 ? -3.721 -19.266 -13.211 1 94.81 211 GLY A N 1
ATOM 1704 C CA . GLY A 1 211 ? -2.699 -18.438 -12.594 1 94.81 211 GLY A CA 1
ATOM 1705 C C . GLY A 1 211 ? -1.354 -19.141 -12.484 1 94.81 211 GLY A C 1
ATOM 1706 O O . GLY A 1 211 ? -0.316 -18.547 -12.781 1 94.81 211 GLY A O 1
ATOM 1707 N N . ILE A 1 212 ? -1.381 -20.359 -12.055 1 96.19 212 ILE A N 1
ATOM 1708 C CA . ILE A 1 212 ? -0.156 -21.141 -11.922 1 96.19 212 ILE A CA 1
ATOM 1709 C C . ILE A 1 212 ? 0.472 -21.344 -13.297 1 96.19 212 ILE A C 1
ATOM 1711 O O . ILE A 1 212 ? 1.672 -21.125 -13.477 1 96.19 212 ILE A O 1
ATOM 1715 N N . LEU A 1 213 ? -0.363 -21.766 -14.258 1 95.88 213 LEU A N 1
ATOM 1716 C CA . LEU A 1 213 ? 0.116 -21.969 -15.617 1 95.88 213 LEU A CA 1
ATOM 1717 C C . LEU A 1 213 ? 0.766 -20.703 -16.172 1 95.88 213 LEU A C 1
ATOM 1719 O O . LEU A 1 213 ? 1.848 -20.766 -16.766 1 95.88 213 LEU A O 1
ATOM 1723 N N . TYR A 1 214 ? 0.136 -19.641 -15.953 1 95.12 214 TYR A N 1
ATOM 1724 C CA . TYR A 1 214 ? 0.631 -18.359 -16.438 1 95.12 214 TYR A CA 1
ATOM 1725 C C . TYR A 1 214 ? 2 -18.047 -15.844 1 95.12 214 TYR A C 1
ATOM 1727 O O . TYR A 1 214 ? 2.91 -17.625 -16.562 1 95.12 214 TYR A O 1
ATOM 1735 N N . GLN A 1 215 ? 2.146 -18.219 -14.586 1 95.81 215 GLN A N 1
ATOM 1736 C CA . GLN A 1 215 ? 3.393 -17.844 -13.93 1 95.81 215 GLN A CA 1
ATOM 1737 C C . GLN A 1 215 ? 4.527 -18.781 -14.32 1 95.81 215 GLN A C 1
ATOM 1739 O O . GLN A 1 215 ? 5.656 -18.344 -14.555 1 95.81 215 GLN A O 1
ATOM 1744 N N . VAL A 1 216 ? 4.262 -20.078 -14.367 1 97 216 VAL A N 1
ATOM 1745 C CA . VAL A 1 216 ? 5.297 -21.031 -14.758 1 97 216 VAL A CA 1
ATOM 1746 C C . VAL A 1 216 ? 5.773 -20.734 -16.172 1 97 216 VAL A C 1
ATOM 1748 O O . VAL A 1 216 ? 6.973 -20.75 -16.453 1 97 216 VAL A O 1
ATOM 1751 N N . ARG A 1 217 ? 4.824 -20.438 -17.016 1 95.94 217 ARG A N 1
ATOM 1752 C CA . ARG A 1 217 ? 5.184 -20.062 -18.375 1 95.94 217 ARG A CA 1
ATOM 1753 C C . ARG A 1 217 ? 6.035 -18.797 -18.375 1 95.94 217 ARG A C 1
ATOM 1755 O O . ARG A 1 217 ? 7.023 -18.703 -19.109 1 95.94 217 ARG A O 1
ATOM 1762 N N . ASP A 1 218 ? 5.621 -17.828 -17.609 1 93.88 218 ASP A N 1
ATOM 1763 C CA . ASP A 1 218 ? 6.371 -16.578 -17.516 1 93.88 218 ASP A CA 1
ATOM 1764 C C . ASP A 1 218 ? 7.797 -16.828 -17.031 1 93.88 218 ASP A C 1
ATOM 1766 O O . ASP A 1 218 ? 8.742 -16.203 -17.531 1 93.88 218 ASP A O 1
ATOM 1770 N N . ASP A 1 219 ? 7.969 -17.688 -16.125 1 96.12 219 ASP A N 1
ATOM 1771 C CA . ASP A 1 219 ? 9.289 -18.047 -15.617 1 96.12 219 ASP A CA 1
ATOM 1772 C C . ASP A 1 219 ? 10.156 -18.641 -16.719 1 96.12 219 ASP A C 1
ATOM 1774 O O . ASP A 1 219 ? 11.352 -18.375 -16.797 1 96.12 219 ASP A O 1
ATOM 1778 N N . LEU A 1 220 ? 9.547 -19.484 -17.516 1 96.56 220 LEU A N 1
ATOM 1779 C CA . LEU A 1 220 ? 10.266 -20.109 -18.625 1 96.56 220 LEU A CA 1
ATOM 1780 C C . LEU A 1 220 ? 10.672 -19.062 -19.656 1 96.56 220 LEU A C 1
ATOM 1782 O O . LEU A 1 220 ? 11.82 -19.047 -20.109 1 96.56 220 LEU A O 1
ATOM 1786 N N . GLN A 1 221 ? 9.734 -18.219 -19.984 1 94.12 221 GLN A N 1
ATOM 1787 C CA . GLN A 1 221 ? 9.945 -17.234 -21.031 1 94.12 221 GLN A CA 1
ATOM 1788 C C . GLN A 1 221 ? 11.008 -16.219 -20.609 1 94.12 221 GLN A C 1
ATOM 1790 O O . GLN A 1 221 ? 11.742 -15.695 -21.453 1 94.12 221 GLN A O 1
ATOM 1795 N N . ASN A 1 222 ? 11.141 -15.992 -19.375 1 92.88 222 ASN A N 1
ATOM 1796 C CA . ASN A 1 222 ? 12.18 -15.109 -18.875 1 92.88 222 ASN A CA 1
ATOM 1797 C C . ASN A 1 222 ? 13.578 -15.594 -19.25 1 92.88 222 ASN A C 1
ATOM 1799 O O . ASN A 1 222 ? 14.5 -14.789 -19.406 1 92.88 222 ASN A O 1
ATOM 1803 N N . LEU A 1 223 ? 13.703 -16.844 -19.453 1 93.88 223 LEU A N 1
ATOM 1804 C CA . LEU A 1 223 ? 15 -17.438 -19.734 1 93.88 223 LEU A CA 1
ATOM 1805 C C . LEU A 1 223 ? 15.164 -17.719 -21.219 1 93.88 223 LEU A C 1
ATOM 1807 O O . LEU A 1 223 ? 16.281 -17.781 -21.734 1 93.88 223 LEU A O 1
ATOM 1811 N N . THR A 1 224 ? 14.047 -17.828 -21.969 1 91.81 224 THR A N 1
ATOM 1812 C CA . THR A 1 224 ? 14.18 -18.469 -23.281 1 91.81 224 THR A CA 1
ATOM 1813 C C . THR A 1 224 ? 13.586 -17.578 -24.375 1 91.81 224 THR A C 1
ATOM 1815 O O . THR A 1 224 ? 13.906 -17.75 -25.547 1 91.81 224 THR A O 1
ATOM 1818 N N . ASP A 1 225 ? 12.688 -16.703 -24.016 1 88.75 225 ASP A N 1
ATOM 1819 C CA . ASP A 1 225 ? 11.898 -15.984 -25.016 1 88.75 225 ASP A CA 1
ATOM 1820 C C . ASP A 1 225 ? 12.539 -14.641 -25.359 1 88.75 225 ASP A C 1
ATOM 1822 O O . ASP A 1 225 ? 12.703 -13.789 -24.484 1 88.75 225 ASP A O 1
ATOM 1826 N N . GLN A 1 226 ? 12.758 -14.484 -26.594 1 84.06 226 GLN A N 1
ATOM 1827 C CA . GLN A 1 226 ? 13.445 -13.273 -27.047 1 84.06 226 GLN A CA 1
ATOM 1828 C C . GLN A 1 226 ? 12.586 -12.039 -26.812 1 84.06 226 GLN A C 1
ATOM 1830 O O . GLN A 1 226 ? 13.102 -10.977 -26.469 1 84.06 226 GLN A O 1
ATOM 1835 N N . ASN A 1 227 ? 11.328 -12.164 -27.062 1 83.19 227 ASN A N 1
ATOM 1836 C CA . ASN A 1 227 ? 10.422 -11.039 -26.828 1 83.19 227 ASN A CA 1
ATOM 1837 C C . ASN A 1 227 ? 10.406 -10.625 -25.359 1 83.19 227 ASN A C 1
ATOM 1839 O O . ASN A 1 227 ? 10.391 -9.43 -25.047 1 83.19 227 ASN A O 1
ATOM 1843 N N . MET A 1 228 ? 10.406 -11.555 -24.516 1 84 228 MET A N 1
ATOM 1844 C CA . MET A 1 228 ? 10.453 -11.281 -23.078 1 84 228 MET A CA 1
ATOM 1845 C C . MET A 1 228 ? 11.758 -10.594 -22.703 1 84 228 MET A C 1
ATOM 1847 O O . MET A 1 228 ? 11.758 -9.656 -21.906 1 84 228 MET A O 1
ATOM 1851 N N . ILE A 1 229 ? 12.773 -10.969 -23.328 1 82.56 229 ILE A N 1
ATOM 1852 C CA . ILE A 1 229 ? 14.094 -10.43 -23.031 1 82.56 229 ILE A CA 1
ATOM 1853 C C . ILE A 1 229 ? 14.156 -8.961 -23.438 1 82.56 229 ILE A C 1
ATOM 1855 O O . ILE A 1 229 ? 14.719 -8.125 -22.734 1 82.56 229 ILE A O 1
ATOM 1859 N N . GLU A 1 230 ? 13.461 -8.664 -24.484 1 81.81 230 GLU A N 1
ATOM 1860 C CA . GLU A 1 230 ? 13.422 -7.285 -24.969 1 81.81 230 GLU A CA 1
ATOM 1861 C C . GLU A 1 230 ? 12.586 -6.402 -24.031 1 81.81 230 GLU A C 1
ATOM 1863 O O . GLU A 1 230 ? 12.914 -5.234 -23.828 1 81.81 230 GLU A O 1
ATOM 1868 N N . LYS A 1 231 ? 11.648 -6.969 -23.484 1 83.94 231 LYS A N 1
ATOM 1869 C CA . LYS A 1 231 ? 10.672 -6.199 -22.719 1 83.94 231 LYS A CA 1
ATOM 1870 C C . LYS A 1 231 ? 11.078 -6.078 -21.25 1 83.94 231 LYS A C 1
ATOM 1872 O O . LYS A 1 231 ? 10.758 -5.086 -20.594 1 83.94 231 LYS A O 1
ATOM 1877 N N . LYS A 1 232 ? 11.812 -7.09 -20.766 1 85.12 232 LYS A N 1
ATOM 1878 C CA . LYS A 1 232 ? 12.07 -7.109 -19.328 1 85.12 232 LYS A CA 1
ATOM 1879 C C . LYS A 1 232 ? 13.555 -7.254 -19.031 1 85.12 232 LYS A C 1
ATOM 1881 O O . LYS A 1 232 ? 14.008 -6.965 -17.922 1 85.12 232 LYS A O 1
ATOM 1886 N N . GLY A 1 233 ? 14.312 -7.707 -20.031 1 83.94 233 GLY A N 1
ATOM 1887 C CA . GLY A 1 233 ? 15.711 -8.023 -19.828 1 83.94 233 GLY A CA 1
ATOM 1888 C C . GLY A 1 233 ? 15.992 -9.516 -19.844 1 83.94 233 GLY A C 1
ATOM 1889 O O . GLY A 1 233 ? 15.086 -10.328 -19.672 1 83.94 233 GLY A O 1
ATOM 1890 N N . TYR A 1 234 ? 17.25 -9.812 -20.047 1 89.75 234 TYR A N 1
ATOM 1891 C CA . TYR A 1 234 ? 17.641 -11.211 -20.172 1 89.75 234 TYR A CA 1
ATOM 1892 C C . TYR A 1 234 ? 17.797 -11.875 -18.812 1 89.75 234 TYR A C 1
ATOM 1894 O O . TYR A 1 234 ? 18.609 -11.438 -17.984 1 89.75 234 TYR A O 1
ATOM 1902 N N . ALA A 1 235 ? 17.047 -12.891 -18.547 1 94.44 235 ALA A N 1
ATOM 1903 C CA . ALA A 1 235 ? 17.141 -13.711 -17.344 1 94.44 235 ALA A CA 1
ATOM 1904 C C . ALA A 1 235 ? 17.156 -12.852 -16.078 1 94.44 235 ALA A C 1
ATOM 1906 O O . ALA A 1 235 ? 18.031 -13 -15.234 1 94.44 235 ALA A O 1
ATOM 1907 N N . GLU A 1 236 ? 16.188 -12 -16 1 93.38 236 GLU A N 1
ATOM 1908 C CA . GLU A 1 236 ? 16.141 -11.023 -14.922 1 93.38 236 GLU A CA 1
ATOM 1909 C C . GLU A 1 236 ? 15.945 -11.703 -13.57 1 93.38 236 GLU A C 1
ATOM 1911 O O . GLU A 1 236 ? 16.359 -11.172 -12.539 1 93.38 236 GLU A O 1
ATOM 1916 N N . ASP A 1 237 ? 15.359 -12.883 -13.586 1 95.19 237 ASP A N 1
ATOM 1917 C CA . ASP A 1 237 ? 15.203 -13.617 -12.336 1 95.19 237 ASP A CA 1
ATOM 1918 C C . ASP A 1 237 ? 16.562 -13.859 -11.672 1 95.19 237 ASP A C 1
ATOM 1920 O O . ASP A 1 237 ? 16.656 -13.883 -10.445 1 95.19 237 ASP A O 1
ATOM 1924 N N . ILE A 1 238 ? 17.547 -14.031 -12.453 1 96.06 238 ILE A N 1
ATOM 1925 C CA . ILE A 1 238 ? 18.891 -14.25 -11.945 1 96.06 238 ILE A CA 1
ATOM 1926 C C . ILE A 1 238 ? 19.438 -12.961 -11.344 1 96.06 238 ILE A C 1
ATOM 1928 O O . ILE A 1 238 ? 19.969 -12.961 -10.227 1 96.06 238 ILE A O 1
ATOM 1932 N N . SER A 1 239 ? 19.234 -11.82 -12.031 1 95.56 239 SER A N 1
ATOM 1933 C CA . SER A 1 239 ? 19.703 -10.531 -11.547 1 95.56 239 SER A CA 1
ATOM 1934 C C . SER A 1 239 ? 18.953 -10.094 -10.297 1 95.56 239 SER A C 1
ATOM 1936 O O . SER A 1 239 ? 19.5 -9.398 -9.445 1 95.56 239 SER A O 1
ATOM 1938 N N . GLU A 1 240 ? 17.766 -10.562 -10.211 1 95.19 240 GLU A N 1
ATOM 1939 C CA . GLU A 1 240 ? 16.922 -10.188 -9.078 1 95.19 240 GLU A CA 1
ATOM 1940 C C . GLU A 1 240 ? 17.094 -11.164 -7.914 1 95.19 240 GLU A C 1
ATOM 1942 O O . GLU A 1 240 ? 16.688 -10.875 -6.793 1 95.19 240 GLU A O 1
ATOM 1947 N N . GLY A 1 241 ? 17.641 -12.289 -8.211 1 96.06 241 GLY A N 1
ATOM 1948 C CA . GLY A 1 241 ? 17.812 -13.328 -7.207 1 96.06 241 GLY A CA 1
ATOM 1949 C C . GLY A 1 241 ? 16.531 -14.086 -6.926 1 96.06 241 GLY A C 1
ATOM 1950 O O . GLY A 1 241 ? 16.375 -14.68 -5.855 1 96.06 241 GLY A O 1
ATOM 1951 N N . LYS A 1 242 ? 15.617 -14.062 -7.816 1 96.44 242 LYS A N 1
ATOM 1952 C CA . LYS A 1 242 ? 14.32 -14.703 -7.625 1 96.44 242 LYS A CA 1
ATOM 1953 C C . LYS A 1 242 ? 14.414 -16.203 -7.844 1 96.44 242 LYS A C 1
ATOM 1955 O O . LYS A 1 242 ? 15.141 -16.672 -8.727 1 96.44 242 LYS A O 1
ATOM 1960 N N . LEU A 1 243 ? 13.688 -16.906 -7.047 1 97.94 243 LEU A N 1
ATOM 1961 C CA . LEU A 1 243 ? 13.633 -18.359 -7.195 1 97.94 243 LEU A CA 1
ATOM 1962 C C . LEU A 1 243 ? 12.406 -18.781 -8 1 97.94 243 LEU A C 1
ATOM 1964 O O . LEU A 1 243 ? 11.422 -19.266 -7.438 1 97.94 243 LEU A O 1
ATOM 1968 N N . SER A 1 244 ? 12.523 -18.609 -9.32 1 97.88 244 SER A N 1
ATOM 1969 C CA . SER A 1 244 ? 11.477 -19.031 -10.234 1 97.88 244 SER A CA 1
ATOM 1970 C C . SER A 1 244 ? 11.469 -20.547 -10.414 1 97.88 244 SER A C 1
ATOM 1972 O O . SER A 1 244 ? 12.383 -21.234 -9.945 1 97.88 244 SER A O 1
ATOM 1974 N N . PHE A 1 245 ? 10.516 -21.031 -11.102 1 98.31 245 PHE A N 1
ATOM 1975 C CA . PHE A 1 245 ? 10.242 -22.469 -11.172 1 98.31 245 PHE A CA 1
ATOM 1976 C C . PHE A 1 245 ? 11.445 -23.219 -11.734 1 98.31 245 PHE A C 1
ATOM 1978 O O . PHE A 1 245 ? 11.945 -24.156 -11.117 1 98.31 245 PHE A O 1
ATOM 1985 N N . PRO A 1 246 ? 12.023 -22.812 -12.914 1 98.25 246 PRO A N 1
ATOM 1986 C CA . PRO A 1 246 ? 13.195 -23.516 -13.438 1 98.25 246 PRO A CA 1
ATOM 1987 C C . PRO A 1 246 ? 14.422 -23.359 -12.539 1 98.25 246 PRO A C 1
ATOM 1989 O O . PRO A 1 246 ? 15.234 -24.281 -12.438 1 98.25 246 PRO A O 1
ATOM 1992 N N . ILE A 1 247 ? 14.555 -22.219 -11.938 1 98.19 247 ILE A N 1
ATOM 1993 C CA . ILE A 1 247 ? 15.703 -21.969 -11.062 1 98.19 247 ILE A CA 1
ATOM 1994 C C . ILE A 1 247 ? 15.617 -22.859 -9.828 1 98.19 247 ILE A C 1
ATOM 1996 O O . ILE A 1 247 ? 16.625 -23.438 -9.414 1 98.19 247 ILE A O 1
ATOM 2000 N N . ILE A 1 248 ? 14.445 -22.969 -9.25 1 98.25 248 ILE A N 1
ATOM 2001 C CA . ILE A 1 248 ? 14.25 -23.844 -8.094 1 98.25 248 ILE A CA 1
ATOM 2002 C C . ILE A 1 248 ? 14.656 -25.281 -8.453 1 98.25 248 ILE A C 1
ATOM 2004 O O . ILE A 1 248 ? 15.406 -25.922 -7.711 1 98.25 248 ILE A O 1
ATOM 2008 N N . HIS A 1 249 ? 14.203 -25.766 -9.578 1 98.06 249 HIS A N 1
ATOM 2009 C CA . HIS A 1 249 ? 14.531 -27.109 -10.023 1 98.06 249 HIS A CA 1
ATOM 2010 C C . HIS A 1 249 ? 16.031 -27.266 -10.219 1 98.06 249 HIS A C 1
ATOM 2012 O O . HIS A 1 249 ? 16.609 -28.266 -9.797 1 98.06 249 HIS A O 1
ATOM 2018 N N . GLY A 1 250 ? 16.656 -26.297 -10.875 1 97.75 250 GLY A N 1
ATOM 2019 C CA . GLY A 1 250 ? 18.094 -26.344 -11.117 1 97.75 250 GLY A CA 1
ATOM 2020 C C . GLY A 1 250 ? 18.922 -26.328 -9.844 1 97.75 250 GLY A C 1
ATOM 2021 O O . GLY A 1 250 ? 19.875 -27.094 -9.719 1 97.75 250 GLY A O 1
ATOM 2022 N N . VAL A 1 251 ? 18.562 -25.5 -8.93 1 97.31 251 VAL A N 1
ATOM 2023 C CA . VAL A 1 251 ? 19.281 -25.391 -7.668 1 97.31 251 VAL A CA 1
ATOM 2024 C C . VAL A 1 251 ? 19.156 -26.688 -6.879 1 97.31 251 VAL A C 1
ATOM 2026 O O . VAL A 1 251 ? 20.141 -27.172 -6.305 1 97.31 251 VAL A O 1
ATOM 2029 N N . LYS A 1 252 ? 17.969 -27.234 -6.828 1 96.38 252 LYS A N 1
ATOM 2030 C CA . LYS A 1 252 ? 17.766 -28.5 -6.109 1 96.38 252 LYS A CA 1
ATOM 2031 C C . LYS A 1 252 ? 18.547 -29.625 -6.754 1 96.38 252 LYS A C 1
ATOM 2033 O O . LYS A 1 252 ? 19.094 -30.5 -6.051 1 96.38 252 LYS A O 1
ATOM 2038 N N . PHE A 1 253 ? 18.562 -29.656 -8.047 1 96.31 253 PHE A N 1
ATOM 2039 C CA . PHE A 1 253 ? 19.375 -30.641 -8.766 1 96.31 253 PHE A CA 1
ATOM 2040 C C . PHE A 1 253 ? 20.844 -30.516 -8.391 1 96.31 253 PHE A C 1
ATOM 2042 O O . PHE A 1 253 ? 21.5 -31.516 -8.094 1 96.31 253 PHE A O 1
ATOM 2049 N N . GLU A 1 254 ? 21.297 -29.234 -8.438 1 96.06 254 GLU A N 1
ATOM 2050 C CA . GLU A 1 254 ? 22.688 -28.969 -8.117 1 96.06 254 GLU A CA 1
ATOM 2051 C C . GLU A 1 254 ? 23.031 -29.438 -6.707 1 96.06 254 GLU A C 1
ATOM 2053 O O . GLU A 1 254 ? 24.078 -30.047 -6.48 1 96.06 254 GLU A O 1
ATOM 2058 N N . LEU A 1 255 ? 22.25 -29.125 -5.793 1 93.44 255 LEU A N 1
ATOM 2059 C CA . LEU A 1 255 ? 22.484 -29.453 -4.395 1 93.44 255 LEU A CA 1
ATOM 2060 C C . LEU A 1 255 ? 22.453 -30.969 -4.184 1 93.44 255 LEU A C 1
ATOM 2062 O O . LEU A 1 255 ? 23.172 -31.5 -3.334 1 93.44 255 LEU A O 1
ATOM 2066 N N . LYS A 1 256 ? 21.641 -31.672 -4.859 1 92.94 256 LYS A N 1
ATOM 2067 C CA . LYS A 1 256 ? 21.547 -33.125 -4.77 1 92.94 256 LYS A CA 1
ATOM 2068 C C . LYS A 1 256 ? 22.812 -33.781 -5.336 1 92.94 256 LYS A C 1
ATOM 2070 O O . LYS A 1 256 ? 23.281 -34.781 -4.812 1 92.94 256 LYS A O 1
ATOM 2075 N N . GLU A 1 257 ? 23.312 -33.219 -6.383 1 90.5 257 GLU A N 1
ATOM 2076 C CA . GLU A 1 257 ? 24.516 -33.75 -7.016 1 90.5 257 GLU A CA 1
ATOM 2077 C C . GLU A 1 257 ? 25.75 -33.531 -6.145 1 90.5 257 GLU A C 1
ATOM 2079 O O . GLU A 1 257 ? 26.672 -34.344 -6.164 1 90.5 257 GLU A O 1
ATOM 2084 N N . GLY A 1 258 ? 25.812 -32.5 -5.332 1 81 258 GLY A N 1
ATOM 2085 C CA . GLY A 1 258 ? 26.844 -32.25 -4.324 1 81 258 GLY A CA 1
ATOM 2086 C C . GLY A 1 258 ? 28.172 -31.828 -4.914 1 81 258 GLY A C 1
ATOM 2087 O O . GLY A 1 258 ? 29.172 -31.734 -4.195 1 81 258 GLY A O 1
ATOM 2088 N N . LYS A 1 259 ? 28.438 -31.781 -6.07 1 74.25 259 LYS A N 1
ATOM 2089 C CA . LYS A 1 259 ? 29.766 -31.547 -6.652 1 74.25 259 LYS A CA 1
ATOM 2090 C C . LYS A 1 259 ? 30.094 -30.062 -6.688 1 74.25 259 LYS A C 1
ATOM 2092 O O . LYS A 1 259 ? 31.125 -29.625 -6.156 1 74.25 259 LYS A O 1
ATOM 2097 N N . ASP A 1 260 ? 29.312 -29.281 -7.543 1 77.75 260 ASP A N 1
ATOM 2098 C CA . ASP A 1 260 ? 29.547 -27.859 -7.797 1 77.75 260 ASP A CA 1
ATOM 2099 C C . ASP A 1 260 ? 28.344 -27.016 -7.391 1 77.75 260 ASP A C 1
ATOM 2101 O O . ASP A 1 260 ? 27.219 -27.516 -7.352 1 77.75 260 ASP A O 1
ATOM 2105 N N . ARG A 1 261 ? 28.734 -25.859 -6.793 1 91.88 261 ARG A N 1
ATOM 2106 C CA . ARG A 1 261 ? 27.672 -24.922 -6.418 1 91.88 261 ARG A CA 1
ATOM 2107 C C . ARG A 1 261 ? 27.719 -23.672 -7.281 1 91.88 261 ARG A C 1
ATOM 2109 O O . ARG A 1 261 ? 27.578 -22.547 -6.77 1 91.88 261 ARG A O 1
ATOM 2116 N N . LYS A 1 262 ? 27.875 -23.906 -8.531 1 93.25 262 LYS A N 1
ATOM 2117 C CA . LYS A 1 262 ? 28.047 -22.797 -9.461 1 93.25 262 LYS A CA 1
ATOM 2118 C C . LYS A 1 262 ? 26.734 -22.031 -9.648 1 93.25 262 LYS A C 1
ATOM 2120 O O . LYS A 1 262 ? 26.734 -20.797 -9.602 1 93.25 262 LYS A O 1
ATOM 2125 N N . LEU A 1 263 ? 25.672 -22.734 -9.859 1 96.75 263 LEU A N 1
ATOM 2126 C CA . LEU A 1 263 ? 24.375 -22.078 -10.047 1 96.75 263 LEU A CA 1
ATOM 2127 C C . LEU A 1 263 ? 23.969 -21.297 -8.797 1 96.75 263 LEU A C 1
ATOM 2129 O O . LEU A 1 263 ? 23.547 -20.156 -8.883 1 96.75 263 LEU A O 1
ATOM 2133 N N . VAL A 1 264 ? 24.156 -21.938 -7.652 1 97 264 VAL A N 1
ATOM 2134 C CA . VAL A 1 264 ? 23.828 -21.312 -6.375 1 97 264 VAL A CA 1
ATOM 2135 C C . VAL A 1 264 ? 24.625 -20.016 -6.23 1 97 264 VAL A C 1
ATOM 2137 O O . VAL A 1 264 ? 24.078 -18.984 -5.848 1 97 264 VAL A O 1
ATOM 2140 N N . ASP A 1 265 ? 25.875 -20.047 -6.602 1 96.81 265 ASP A N 1
ATOM 2141 C CA . ASP A 1 265 ? 26.734 -18.875 -6.473 1 96.81 265 ASP A CA 1
ATOM 2142 C C . ASP A 1 265 ? 26.297 -17.75 -7.418 1 96.81 265 ASP A C 1
ATOM 2144 O O . ASP A 1 265 ? 26.344 -16.578 -7.055 1 96.81 265 ASP A O 1
ATOM 2148 N N . ILE A 1 266 ? 25.938 -18.141 -8.57 1 97.31 266 ILE A N 1
ATOM 2149 C CA . ILE A 1 266 ? 25.5 -17.156 -9.555 1 97.31 266 ILE A CA 1
ATOM 2150 C C . ILE A 1 266 ? 24.234 -16.469 -9.062 1 97.31 266 ILE A C 1
ATOM 2152 O O . ILE A 1 266 ? 24.125 -15.234 -9.102 1 97.31 266 ILE A O 1
ATOM 2156 N N . ILE A 1 267 ? 23.266 -17.25 -8.594 1 97.12 267 ILE A N 1
ATOM 2157 C CA . ILE A 1 267 ? 22 -16.688 -8.125 1 97.12 267 ILE A CA 1
ATOM 2158 C C . ILE A 1 267 ? 22.25 -15.766 -6.934 1 97.12 267 ILE A C 1
ATOM 2160 O O . ILE A 1 267 ? 21.688 -14.672 -6.855 1 97.12 267 ILE A O 1
ATOM 2164 N N . LYS A 1 268 ? 23.109 -16.141 -6.082 1 96.19 268 LYS A N 1
ATOM 2165 C CA . LYS A 1 268 ? 23.438 -15.367 -4.891 1 96.19 268 LYS A CA 1
ATOM 2166 C C . LYS A 1 268 ? 24.078 -14.031 -5.266 1 96.19 268 LYS A C 1
ATOM 2168 O O . LYS A 1 268 ? 23.891 -13.031 -4.578 1 96.19 268 LYS A O 1
ATOM 2173 N N . SER A 1 269 ? 24.828 -14.039 -6.344 1 96.38 269 SER A N 1
ATOM 2174 C CA . SER A 1 269 ? 25.594 -12.859 -6.734 1 96.38 269 SER A CA 1
ATOM 2175 C C . SER A 1 269 ? 24.688 -11.797 -7.355 1 96.38 269 SER A C 1
ATOM 2177 O O . SER A 1 269 ? 25.094 -10.641 -7.492 1 96.38 269 SER A O 1
ATOM 2179 N N . LYS A 1 270 ? 23.469 -12.234 -7.754 1 96.12 270 LYS A N 1
ATOM 2180 C CA . LYS A 1 270 ? 22.547 -11.328 -8.422 1 96.12 270 LYS A CA 1
ATOM 2181 C C . LYS A 1 270 ? 23.25 -10.555 -9.539 1 96.12 270 LYS A C 1
ATOM 2183 O O . LYS A 1 270 ? 23.109 -9.336 -9.633 1 96.12 270 LYS A O 1
ATOM 2188 N N . THR A 1 271 ? 23.922 -11.273 -10.328 1 96.25 271 THR A N 1
ATOM 2189 C CA . THR A 1 271 ? 24.781 -10.688 -11.352 1 96.25 271 THR A CA 1
ATOM 2190 C C . THR A 1 271 ? 23.953 -10.016 -12.438 1 96.25 271 THR A C 1
ATOM 2192 O O . THR A 1 271 ? 22.875 -10.508 -12.797 1 96.25 271 THR A O 1
ATOM 2195 N N . MET A 1 272 ? 24.516 -8.992 -12.961 1 93.5 272 MET A N 1
ATOM 2196 C CA . MET A 1 272 ? 23.953 -8.328 -14.141 1 93.5 272 MET A CA 1
ATOM 2197 C C . MET A 1 272 ? 24.781 -8.656 -15.383 1 93.5 272 MET A C 1
ATOM 2199 O O . MET A 1 272 ? 24.438 -8.234 -16.484 1 93.5 272 MET A O 1
ATOM 2203 N N . ASP A 1 273 ? 25.766 -9.414 -15.18 1 95.62 273 ASP A N 1
ATOM 2204 C CA . ASP A 1 273 ? 26.672 -9.742 -16.266 1 95.62 273 ASP A CA 1
ATOM 2205 C C . ASP A 1 273 ? 26.031 -10.742 -17.234 1 95.62 273 ASP A C 1
ATOM 2207 O O . ASP A 1 273 ? 25.641 -11.836 -16.828 1 95.62 273 ASP A O 1
ATOM 2211 N N . PHE A 1 274 ? 26.031 -10.398 -18.438 1 94.75 274 PHE A N 1
ATOM 2212 C CA . PHE A 1 274 ? 25.344 -11.172 -19.469 1 94.75 274 PHE A CA 1
ATOM 2213 C C . PHE A 1 274 ? 25.969 -12.555 -19.609 1 94.75 274 PHE A C 1
ATOM 2215 O O . PHE A 1 274 ? 25.25 -13.555 -19.719 1 94.75 274 PHE A O 1
ATOM 2222 N N . ASP A 1 275 ? 27.25 -12.609 -19.609 1 97 275 ASP A N 1
ATOM 2223 C CA . ASP A 1 275 ? 27.938 -13.875 -19.828 1 97 275 ASP A CA 1
ATOM 2224 C C . ASP A 1 275 ? 27.719 -14.836 -18.656 1 97 275 ASP A C 1
ATOM 2226 O O . ASP A 1 275 ? 27.578 -16.047 -18.859 1 97 275 ASP A O 1
ATOM 2230 N N . ILE A 1 276 ? 27.703 -14.289 -17.516 1 97.56 276 ILE A N 1
ATOM 2231 C CA . ILE A 1 276 ? 27.484 -15.117 -16.328 1 97.56 276 ILE A CA 1
ATOM 2232 C C . ILE A 1 276 ? 26.047 -15.625 -16.312 1 97.56 276 ILE A C 1
ATOM 2234 O O . ILE A 1 276 ? 25.781 -16.781 -15.977 1 97.56 276 ILE A O 1
ATOM 2238 N N . LYS A 1 277 ? 25.125 -14.82 -16.719 1 96.88 277 LYS A N 1
ATOM 2239 C CA . LYS A 1 277 ? 23.719 -15.25 -16.828 1 96.88 277 LYS A CA 1
ATOM 2240 C C . LYS A 1 277 ? 23.578 -16.359 -17.859 1 96.88 277 LYS A C 1
ATOM 2242 O O . LYS A 1 277 ? 22.828 -17.312 -17.656 1 96.88 277 LYS A O 1
ATOM 2247 N N . LYS A 1 278 ? 24.266 -16.203 -18.922 1 96.75 278 LYS A N 1
ATOM 2248 C CA . LYS A 1 278 ? 24.219 -17.203 -19.984 1 96.75 278 LYS A CA 1
ATOM 2249 C C . LYS A 1 278 ? 24.734 -18.547 -19.484 1 96.75 278 LYS A C 1
ATOM 2251 O O . LYS A 1 278 ? 24.219 -19.609 -19.875 1 96.75 278 LYS A O 1
ATOM 2256 N N . GLU A 1 279 ? 25.719 -18.469 -18.672 1 97.25 279 GLU A N 1
ATOM 2257 C CA . GLU A 1 279 ? 26.25 -19.688 -18.062 1 97.25 279 GLU A CA 1
ATOM 2258 C C . GLU A 1 279 ? 25.188 -20.375 -17.203 1 97.25 279 GLU A C 1
ATOM 2260 O O . GLU A 1 279 ? 25.047 -21.594 -17.234 1 97.25 279 GLU A O 1
ATOM 2265 N N . ALA A 1 280 ? 24.531 -19.594 -16.438 1 97.62 280 ALA A N 1
ATOM 2266 C CA . ALA A 1 280 ? 23.469 -20.125 -15.602 1 97.62 280 ALA A CA 1
ATOM 2267 C C . ALA A 1 280 ? 22.359 -20.75 -16.453 1 97.62 280 ALA A C 1
ATOM 2269 O O . ALA A 1 280 ? 21.891 -21.859 -16.156 1 97.62 280 ALA A O 1
ATOM 2270 N N . VAL A 1 281 ? 21.969 -20.078 -17.516 1 97.81 281 VAL A N 1
ATOM 2271 C CA . VAL A 1 281 ? 20.906 -20.578 -18.375 1 97.81 281 VAL A CA 1
ATOM 2272 C C . VAL A 1 281 ? 21.375 -21.859 -19.062 1 97.81 281 VAL A C 1
ATOM 2274 O O . VAL A 1 281 ? 20.578 -22.797 -19.234 1 97.81 281 VAL A O 1
ATOM 2277 N N . ASP A 1 282 ? 22.625 -21.859 -19.453 1 97.69 282 ASP A N 1
ATOM 2278 C CA . ASP A 1 282 ? 23.188 -23.062 -20.047 1 97.69 282 ASP A CA 1
ATOM 2279 C C . ASP A 1 282 ? 23.141 -24.234 -19.078 1 97.69 282 ASP A C 1
ATOM 2281 O O . ASP A 1 282 ? 22.812 -25.359 -19.469 1 97.69 282 ASP A O 1
ATOM 2285 N N . TYR A 1 283 ? 23.5 -23.969 -17.906 1 97.25 283 TYR A N 1
ATOM 2286 C CA . TYR A 1 283 ? 23.406 -25 -16.875 1 97.25 283 TYR A CA 1
ATOM 2287 C C . TYR A 1 283 ? 21.984 -25.516 -16.75 1 97.25 283 TYR A C 1
ATOM 2289 O O . TYR A 1 283 ? 21.75 -26.734 -16.688 1 97.25 283 TYR A O 1
ATOM 2297 N N . LEU A 1 284 ? 20.984 -24.656 -16.703 1 98.06 284 LEU A N 1
ATOM 2298 C CA . LEU A 1 284 ? 19.578 -25.016 -16.562 1 98.06 284 LEU A CA 1
ATOM 2299 C C . LEU A 1 284 ? 19.094 -25.812 -17.766 1 98.06 284 LEU A C 1
ATOM 2301 O O . LEU A 1 284 ? 18.234 -26.688 -17.641 1 98.06 284 LEU A O 1
ATOM 2305 N N . GLU A 1 285 ? 19.656 -25.516 -18.875 1 98.06 285 GLU A N 1
ATOM 2306 C CA . GLU A 1 285 ? 19.234 -26.141 -20.125 1 98.06 285 GLU A CA 1
ATOM 2307 C C . GLU A 1 285 ? 19.906 -27.484 -20.312 1 98.06 285 GLU A C 1
ATOM 2309 O O . GLU A 1 285 ? 19.25 -28.484 -20.641 1 98.06 285 GLU A O 1
ATOM 2314 N N . ASN A 1 286 ? 21.25 -27.562 -20.062 1 97.62 286 ASN A N 1
ATOM 2315 C CA . ASN A 1 286 ? 22.031 -28.688 -20.562 1 97.62 286 ASN A CA 1
ATOM 2316 C C . ASN A 1 286 ? 22.562 -29.562 -19.438 1 97.62 286 ASN A C 1
ATOM 2318 O O . ASN A 1 286 ? 23.062 -30.672 -19.672 1 97.62 286 ASN A O 1
ATOM 2322 N N . LYS A 1 287 ? 22.516 -29.125 -18.281 1 96.5 287 LYS A N 1
ATOM 2323 C CA . LYS A 1 287 ? 23 -29.938 -17.172 1 96.5 287 LYS A CA 1
ATOM 2324 C C . LYS A 1 287 ? 21.859 -30.438 -16.312 1 96.5 287 LYS A C 1
ATOM 2326 O O . LYS A 1 287 ? 21.609 -31.641 -16.234 1 96.5 287 LYS A O 1
ATOM 2331 N N . SER A 1 288 ? 21.078 -29.453 -15.781 1 96.94 288 SER A N 1
ATOM 2332 C CA . SER A 1 288 ? 19.984 -29.859 -14.898 1 96.94 288 SER A CA 1
ATOM 2333 C C . SER A 1 288 ? 18.719 -30.156 -15.695 1 96.94 288 SER A C 1
ATOM 2335 O O . SER A 1 288 ? 17.75 -30.719 -15.164 1 96.94 288 SER A O 1
ATOM 2337 N N . TYR A 1 289 ? 18.641 -29.719 -16.953 1 98.19 289 TYR A N 1
ATOM 2338 C CA . TYR A 1 289 ? 17.484 -29.891 -17.844 1 98.19 289 TYR A CA 1
ATOM 2339 C C . TYR A 1 289 ? 16.25 -29.25 -17.234 1 98.19 289 TYR A C 1
ATOM 2341 O O . TYR A 1 289 ? 15.141 -29.781 -17.344 1 98.19 289 TYR A O 1
ATOM 2349 N N . SER A 1 290 ? 16.453 -28.156 -16.562 1 98.38 290 SER A N 1
ATOM 2350 C CA . SER A 1 290 ? 15.391 -27.453 -15.867 1 98.38 290 SER A CA 1
ATOM 2351 C C . SER A 1 290 ? 14.438 -26.781 -16.859 1 98.38 290 SER A C 1
ATOM 2353 O O . SER A 1 290 ? 13.242 -26.641 -16.594 1 98.38 290 SER A O 1
ATOM 2355 N N . ILE A 1 291 ? 14.93 -26.375 -18 1 98 291 ILE A N 1
ATOM 2356 C CA . ILE A 1 291 ? 14.086 -25.781 -19.047 1 98 291 ILE A CA 1
ATOM 2357 C C . ILE A 1 291 ? 13.109 -26.844 -19.562 1 98 291 ILE A C 1
ATOM 2359 O O . ILE A 1 291 ? 11.898 -26.578 -19.641 1 98 291 ILE A O 1
ATOM 2363 N N . ALA A 1 292 ? 13.625 -28 -19.844 1 98 292 ALA A N 1
ATOM 2364 C CA . ALA A 1 292 ? 12.773 -29.109 -20.297 1 98 292 ALA A CA 1
ATOM 2365 C C . ALA A 1 292 ? 11.766 -29.5 -19.219 1 98 292 ALA A C 1
ATOM 2367 O O . ALA A 1 292 ? 10.602 -29.781 -19.531 1 98 292 ALA A O 1
ATOM 2368 N N . TYR A 1 293 ? 12.234 -29.578 -18.031 1 98.19 293 TYR A N 1
ATOM 2369 C CA . TYR A 1 293 ? 11.375 -29.922 -16.906 1 98.19 293 TYR A CA 1
ATOM 2370 C C . TYR A 1 293 ? 10.219 -28.922 -16.781 1 98.19 293 TYR A C 1
ATOM 2372 O O . TYR A 1 293 ? 9.078 -29.328 -16.531 1 98.19 293 TYR A O 1
ATOM 2380 N N . THR A 1 294 ? 10.516 -27.641 -16.906 1 98.12 294 THR A N 1
ATOM 2381 C CA . THR A 1 294 ? 9.5 -26.594 -16.812 1 98.12 294 THR A CA 1
ATOM 2382 C C . THR A 1 294 ? 8.5 -26.719 -17.953 1 98.12 294 THR A C 1
ATOM 2384 O O . THR A 1 294 ? 7.293 -26.578 -17.75 1 98.12 294 THR A O 1
ATOM 2387 N N . SER A 1 295 ? 8.969 -27 -19.141 1 97.38 295 SER A N 1
ATOM 2388 C CA . SER A 1 295 ? 8.086 -27.219 -20.281 1 97.38 295 SER A CA 1
ATOM 2389 C C . SER A 1 295 ? 7.133 -28.391 -20.031 1 97.38 295 SER A C 1
ATOM 2391 O O . SER A 1 295 ? 5.949 -28.312 -20.375 1 97.38 295 SER A O 1
ATOM 2393 N N . GLU A 1 296 ? 7.668 -29.406 -19.438 1 97.38 296 GLU A N 1
ATOM 2394 C CA . GLU A 1 296 ? 6.832 -30.547 -19.109 1 97.38 296 GLU A CA 1
ATOM 2395 C C . GLU A 1 296 ? 5.789 -30.188 -18.062 1 97.38 296 GLU A C 1
ATOM 2397 O O . GLU A 1 296 ? 4.648 -30.656 -18.125 1 97.38 296 GLU A O 1
ATOM 2402 N N . ALA A 1 297 ? 6.188 -29.438 -17.062 1 97 297 ALA A N 1
ATOM 2403 C CA . ALA A 1 297 ? 5.242 -28.984 -16.047 1 97 297 ALA A CA 1
ATOM 2404 C C . ALA A 1 297 ? 4.102 -28.188 -16.672 1 97 297 ALA A C 1
ATOM 2406 O O . ALA A 1 297 ? 2.939 -28.359 -16.297 1 97 297 ALA A O 1
ATOM 2407 N N . ILE A 1 298 ? 4.43 -27.281 -17.609 1 97.38 298 ILE A N 1
ATOM 2408 C CA . ILE A 1 298 ? 3.432 -26.484 -18.312 1 97.38 298 ILE A CA 1
ATOM 2409 C C . ILE A 1 298 ? 2.447 -27.406 -19.031 1 97.38 298 ILE A C 1
ATOM 2411 O O . ILE A 1 298 ? 1.231 -27.234 -18.922 1 97.38 298 ILE A O 1
ATOM 2415 N N . LYS A 1 299 ? 2.977 -28.438 -19.688 1 96.5 299 LYS A N 1
ATOM 2416 C CA . LYS A 1 299 ? 2.137 -29.391 -20.391 1 96.5 299 LYS A CA 1
ATOM 2417 C C . LYS A 1 299 ? 1.228 -30.141 -19.422 1 96.5 299 LYS A C 1
ATOM 2419 O O . LYS A 1 299 ? 0.042 -30.344 -19.703 1 96.5 299 LYS A O 1
ATOM 2424 N N . ASN A 1 300 ? 1.784 -30.547 -18.359 1 95.94 300 ASN A N 1
ATOM 2425 C CA . ASN A 1 300 ? 1.017 -31.297 -17.375 1 95.94 300 ASN A CA 1
ATOM 2426 C C . ASN A 1 300 ? -0.115 -30.469 -16.781 1 95.94 300 ASN A C 1
ATOM 2428 O O . ASN A 1 300 ? -1.235 -30.953 -16.625 1 95.94 300 ASN A O 1
ATOM 2432 N N . ILE A 1 301 ? 0.174 -29.234 -16.422 1 96.38 301 ILE A N 1
ATOM 2433 C CA . ILE A 1 301 ? -0.844 -28.344 -15.859 1 96.38 301 ILE A CA 1
ATOM 2434 C C . ILE A 1 301 ? -1.926 -28.078 -16.906 1 96.38 301 ILE A C 1
ATOM 2436 O O . ILE A 1 301 ? -3.117 -28.078 -16.594 1 96.38 301 ILE A O 1
ATOM 2440 N N . SER A 1 302 ? -1.51 -27.875 -18.141 1 96.19 302 SER A N 1
ATOM 2441 C CA . SER A 1 302 ? -2.457 -27.656 -19.234 1 96.19 302 SER A CA 1
ATOM 2442 C C . SER A 1 302 ? -3.385 -28.859 -19.391 1 96.19 302 SER A C 1
ATOM 2444 O O . SER A 1 302 ? -4.598 -28.703 -19.547 1 96.19 302 SER A O 1
ATOM 2446 N N . GLN A 1 303 ? -2.809 -30.031 -19.375 1 95.31 303 GLN A N 1
ATOM 2447 C CA . GLN A 1 303 ? -3.596 -31.25 -19.516 1 95.31 303 GLN A CA 1
ATOM 2448 C C . GLN A 1 303 ? -4.562 -31.406 -18.344 1 95.31 303 GLN A C 1
ATOM 2450 O O . GLN A 1 303 ? -5.688 -31.875 -18.531 1 95.31 303 GLN A O 1
ATOM 2455 N N . MET A 1 304 ? -4.109 -31.062 -17.219 1 94.56 304 MET A N 1
ATOM 2456 C CA . MET A 1 304 ? -4.977 -31.094 -16.047 1 94.56 304 MET A CA 1
ATOM 2457 C C . MET A 1 304 ? -6.188 -30.188 -16.219 1 94.56 304 MET A C 1
ATOM 2459 O O . MET A 1 304 ? -7.312 -30.578 -15.906 1 94.56 304 MET A O 1
ATOM 2463 N N . ILE A 1 305 ? -5.969 -29 -16.703 1 94.75 305 ILE A N 1
ATOM 2464 C CA . ILE A 1 305 ? -7.055 -28.047 -16.938 1 94.75 305 ILE A CA 1
ATOM 2465 C C . ILE A 1 305 ? -8.031 -28.625 -17.969 1 94.75 305 ILE A C 1
ATOM 2467 O O . ILE A 1 305 ? -9.25 -28.562 -17.766 1 94.75 305 ILE A O 1
ATOM 2471 N N . MET A 1 306 ? -7.562 -29.297 -18.969 1 92.06 306 MET A N 1
ATOM 2472 C CA . MET A 1 306 ? -8.367 -29.75 -20.109 1 92.06 306 MET A CA 1
ATOM 2473 C C . MET A 1 306 ? -9.102 -31.031 -19.781 1 92.06 306 MET A C 1
ATOM 2475 O O . MET A 1 306 ? -10.203 -31.266 -20.281 1 92.06 306 MET A O 1
ATOM 2479 N N . ASN A 1 307 ? -8.531 -31.875 -18.891 1 90.56 307 ASN A N 1
ATOM 2480 C CA . ASN A 1 307 ? -9.016 -33.25 -18.812 1 90.56 307 ASN A CA 1
ATOM 2481 C C . ASN A 1 307 ? -9.633 -33.531 -17.438 1 90.56 307 ASN A C 1
ATOM 2483 O O . ASN A 1 307 ? -10.344 -34.531 -17.281 1 90.56 307 ASN A O 1
ATOM 2487 N N . ASP A 1 308 ? -9.422 -32.688 -16.516 1 88.19 308 ASP A N 1
ATOM 2488 C CA . ASP A 1 308 ? -9.797 -33.094 -15.156 1 88.19 308 ASP A CA 1
ATOM 2489 C C . ASP A 1 308 ? -11.094 -32.406 -14.727 1 88.19 308 ASP A C 1
ATOM 2491 O O . ASP A 1 308 ? -11.32 -32.219 -13.531 1 88.19 308 ASP A O 1
ATOM 2495 N N . GLY A 1 309 ? -11.891 -31.875 -15.586 1 87.88 309 GLY A N 1
ATOM 2496 C CA . GLY A 1 309 ? -13.234 -31.422 -15.289 1 87.88 309 GLY A CA 1
ATOM 2497 C C . GLY A 1 309 ? -13.273 -30 -14.758 1 87.88 309 GLY A C 1
ATOM 2498 O O . GLY A 1 309 ? -14.234 -29.609 -14.086 1 87.88 309 GLY A O 1
ATOM 2499 N N . TYR A 1 310 ? -12.242 -29.203 -14.977 1 91.44 310 TYR A N 1
ATOM 2500 C CA . TYR A 1 310 ? -12.195 -27.844 -14.461 1 91.44 310 TYR A CA 1
ATOM 2501 C C . TYR A 1 310 ? -12.945 -26.891 -15.383 1 91.44 310 TYR A C 1
ATOM 2503 O O . TYR A 1 310 ? -13.32 -25.781 -14.977 1 91.44 310 TYR A O 1
ATOM 2511 N N . ILE A 1 311 ? -13.141 -27.266 -16.578 1 88.81 311 ILE A N 1
ATOM 2512 C CA . ILE A 1 311 ? -13.883 -26.438 -17.531 1 88.81 311 ILE A CA 1
ATOM 2513 C C . ILE A 1 311 ? -15.352 -26.859 -17.547 1 88.81 311 ILE A C 1
ATOM 2515 O O . ILE A 1 311 ? -15.672 -28.016 -17.859 1 88.81 311 ILE A O 1
ATOM 2519 N N . PRO A 1 312 ? -16.188 -25.906 -17.125 1 83.81 312 PRO A N 1
ATOM 2520 C CA . PRO A 1 312 ? -17.609 -26.266 -17.141 1 83.81 312 PRO A CA 1
ATOM 2521 C C . PRO A 1 312 ? -18.125 -26.562 -18.547 1 83.81 312 PRO A C 1
ATOM 2523 O O . PRO A 1 312 ? -17.688 -25.953 -19.516 1 83.81 312 PRO A O 1
ATOM 2526 N N . GLU A 1 313 ? -19.094 -27.531 -18.609 1 78.31 313 GLU A N 1
ATOM 2527 C CA . GLU A 1 313 ? -19.75 -27.891 -19.859 1 78.31 313 GLU A CA 1
ATOM 2528 C C . GLU A 1 313 ? -21 -27.047 -20.094 1 78.31 313 GLU A C 1
ATOM 2530 O O . GLU A 1 313 ? -22.125 -27.547 -19.984 1 78.31 313 GLU A O 1
ATOM 2535 N N . VAL A 1 314 ? -20.922 -25.859 -20.062 1 71 314 VAL A N 1
ATOM 2536 C CA . VAL A 1 314 ? -22.109 -25.031 -20.219 1 71 314 VAL A CA 1
ATOM 2537 C C . VAL A 1 314 ? -22.391 -24.812 -21.703 1 71 314 VAL A C 1
ATOM 2539 O O . VAL A 1 314 ? -23.516 -25.016 -22.156 1 71 314 VAL A O 1
ATOM 2542 N N . ASN A 1 315 ? -21.469 -24.188 -22.391 1 75.06 315 ASN A N 1
ATOM 2543 C CA . ASN A 1 315 ? -21.594 -23.906 -23.828 1 75.06 315 ASN A CA 1
ATOM 2544 C C . ASN A 1 315 ? -20.297 -24.266 -24.578 1 75.06 315 ASN A C 1
ATOM 2546 O O . ASN A 1 315 ? -19.203 -24.078 -24.047 1 75.06 315 ASN A O 1
ATOM 2550 N N . GLU A 1 316 ? -20.453 -24.906 -25.641 1 81.06 316 GLU A N 1
ATOM 2551 C CA . GLU A 1 316 ? -19.344 -25.375 -26.453 1 81.06 316 GLU A CA 1
ATOM 2552 C C . GLU A 1 316 ? -18.391 -24.234 -26.797 1 81.06 316 GLU A C 1
ATOM 2554 O O . GLU A 1 316 ? -17.172 -24.406 -26.812 1 81.06 316 GLU A O 1
ATOM 2559 N N . ASN A 1 317 ? -18.953 -23.094 -27.031 1 82.69 317 ASN A N 1
ATOM 2560 C CA . ASN A 1 317 ? -18.125 -21.953 -27.406 1 82.69 317 ASN A CA 1
ATOM 2561 C C . ASN A 1 317 ? -17.266 -21.5 -26.234 1 82.69 317 ASN A C 1
ATOM 2563 O O . ASN A 1 317 ? -16.094 -21.156 -26.422 1 82.69 317 ASN A O 1
ATOM 2567 N N . SER A 1 318 ? -17.859 -21.547 -25.062 1 83.06 318 SER A N 1
ATOM 2568 C CA . SER A 1 318 ? -17.109 -21.156 -23.859 1 83.06 318 SER A CA 1
ATOM 2569 C C . SER A 1 318 ? -15.969 -22.125 -23.578 1 83.06 318 SER A C 1
ATOM 2571 O O . SER A 1 318 ? -14.859 -21.703 -23.234 1 83.06 318 SER A O 1
ATOM 2573 N N . LYS A 1 319 ? -16.25 -23.344 -23.719 1 86.12 319 LYS A N 1
ATOM 2574 C CA . LYS A 1 319 ? -15.219 -24.359 -23.531 1 86.12 319 LYS A CA 1
ATOM 2575 C C . LYS A 1 319 ? -14.086 -24.203 -24.547 1 86.12 319 LYS A C 1
ATOM 2577 O O . LYS A 1 319 ? -12.914 -24.25 -24.172 1 86.12 319 LYS A O 1
ATOM 2582 N N . LYS A 1 320 ? -14.453 -23.953 -25.781 1 88.5 320 LYS A N 1
ATOM 2583 C CA . LYS A 1 320 ? -13.469 -23.766 -26.828 1 88.5 320 LYS A CA 1
ATOM 2584 C C . LYS A 1 320 ? -12.562 -22.578 -26.547 1 88.5 320 LYS A C 1
ATOM 2586 O O . LYS A 1 320 ? -11.352 -22.625 -26.797 1 88.5 320 LYS A O 1
ATOM 2591 N N . ASN A 1 321 ? -13.125 -21.531 -26.078 1 88.31 321 ASN A N 1
ATOM 2592 C CA . ASN A 1 321 ? -12.352 -20.328 -25.781 1 88.31 321 ASN A CA 1
ATOM 2593 C C . ASN A 1 321 ? -11.352 -20.562 -24.656 1 88.31 321 ASN A C 1
ATOM 2595 O O . ASN A 1 321 ? -10.211 -20.094 -24.734 1 88.31 321 ASN A O 1
ATOM 2599 N N . ILE A 1 322 ? -11.734 -21.281 -23.641 1 89.44 322 ILE A N 1
ATOM 2600 C CA . ILE A 1 322 ? -10.828 -21.594 -22.547 1 89.44 322 ILE A CA 1
ATOM 2601 C C . ILE A 1 322 ? -9.711 -22.5 -23.047 1 89.44 322 ILE A C 1
ATOM 2603 O O . ILE A 1 322 ? -8.539 -22.312 -22.703 1 89.44 322 ILE A O 1
ATOM 2607 N N . LEU A 1 323 ? -10.125 -23.453 -23.875 1 90.75 323 LEU A N 1
ATOM 2608 C CA . LEU A 1 323 ? -9.141 -24.375 -24.438 1 90.75 323 LEU A CA 1
ATOM 2609 C C . LEU A 1 323 ? -8.109 -23.609 -25.266 1 90.75 323 LEU A C 1
ATOM 2611 O O . LEU A 1 323 ? -6.914 -23.922 -25.219 1 90.75 323 LEU A O 1
ATOM 2615 N N . ASN A 1 324 ? -8.57 -22.625 -25.953 1 90.56 324 ASN A N 1
ATOM 2616 C CA . ASN A 1 324 ? -7.664 -21.812 -26.75 1 90.56 324 ASN A CA 1
ATOM 2617 C C . ASN A 1 324 ? -6.68 -21.047 -25.859 1 90.56 324 ASN A C 1
ATOM 2619 O O . ASN A 1 324 ? -5.508 -20.906 -26.219 1 90.56 324 ASN A O 1
ATOM 2623 N N . ILE A 1 325 ? -7.137 -20.578 -24.797 1 90.38 325 ILE A N 1
ATOM 2624 C CA . ILE A 1 325 ? -6.281 -19.859 -23.859 1 90.38 325 ILE A CA 1
ATOM 2625 C C . ILE A 1 325 ? -5.234 -20.797 -23.266 1 90.38 325 ILE A C 1
ATOM 2627 O O . ILE A 1 325 ? -4.051 -20.469 -23.219 1 90.38 325 ILE A O 1
ATOM 2631 N N . VAL A 1 326 ? -5.73 -21.953 -22.859 1 92.69 326 VAL A N 1
ATOM 2632 C CA . VAL A 1 326 ? -4.832 -22.938 -22.266 1 92.69 326 VAL A CA 1
ATOM 2633 C C . VAL A 1 326 ? -3.783 -23.359 -23.297 1 92.69 326 VAL A C 1
ATOM 2635 O O . VAL A 1 326 ? -2.596 -23.453 -22.984 1 92.69 326 VAL A O 1
ATOM 2638 N N . GLU A 1 327 ? -4.191 -23.531 -24.5 1 91.38 327 GLU A N 1
ATOM 2639 C CA . GLU A 1 327 ? -3.27 -23.875 -25.578 1 91.38 327 GLU A CA 1
ATOM 2640 C C . GLU A 1 327 ? -2.242 -22.781 -25.812 1 91.38 327 GLU A C 1
ATOM 2642 O O . GLU A 1 327 ? -1.057 -23.047 -26.016 1 91.38 327 GLU A O 1
ATOM 2647 N N . TYR A 1 328 ? -2.756 -21.641 -25.812 1 89.06 328 TYR A N 1
ATOM 2648 C CA . TYR A 1 328 ? -1.861 -20.5 -25.984 1 89.06 328 TYR A CA 1
ATOM 2649 C C . TYR A 1 328 ? -0.809 -20.469 -24.875 1 89.06 328 TYR A C 1
ATOM 2651 O O . TYR A 1 328 ? 0.376 -20.25 -25.156 1 89.06 328 TYR A O 1
ATOM 2659 N N . LEU A 1 329 ? -1.231 -20.672 -23.656 1 89.81 329 LEU A N 1
ATOM 2660 C CA . LEU A 1 329 ? -0.333 -20.609 -22.516 1 89.81 329 LEU A CA 1
ATOM 2661 C C . LEU A 1 329 ? 0.607 -21.812 -22.5 1 89.81 329 LEU A C 1
ATOM 2663 O O . LEU A 1 329 ? 1.633 -21.781 -21.812 1 89.81 329 LEU A O 1
ATOM 2667 N N . SER A 1 330 ? 0.228 -22.828 -23.203 1 90.06 330 SER A N 1
ATOM 2668 C CA . SER A 1 330 ? 1.004 -24.062 -23.172 1 90.06 330 SER A CA 1
ATOM 2669 C C . SER A 1 330 ? 2.1 -24.062 -24.219 1 90.06 330 SER A C 1
ATOM 2671 O O . SER A 1 330 ? 2.943 -24.969 -24.25 1 90.06 330 SER A O 1
ATOM 2673 N N . ARG A 1 331 ? 2.033 -23.047 -25.094 1 84.12 331 ARG A N 1
ATOM 2674 C CA . ARG A 1 331 ? 3.037 -22.969 -26.156 1 84.12 331 ARG A CA 1
ATOM 2675 C C . ARG A 1 331 ? 4.391 -22.547 -25.594 1 84.12 331 ARG A C 1
ATOM 2677 O O . ARG A 1 331 ? 4.484 -21.531 -24.906 1 84.12 331 ARG A O 1
ATOM 2684 N N . THR A 1 332 ? 5.32 -23.5 -25.547 1 75.94 332 THR A N 1
ATOM 2685 C CA . THR A 1 332 ? 6.664 -23.219 -25.047 1 75.94 332 THR A CA 1
ATOM 2686 C C . THR A 1 332 ? 7.66 -23.156 -26.203 1 75.94 332 THR A C 1
ATOM 2688 O O . THR A 1 332 ? 7.465 -23.797 -27.234 1 75.94 332 THR A O 1
ATOM 2691 N N . MET B 1 1 ? 4.438 -34.562 -2.852 1 43.56 1 MET B N 1
ATOM 2692 C CA . MET B 1 1 ? 4.152 -33.469 -3.748 1 43.56 1 MET B CA 1
ATOM 2693 C C . MET B 1 1 ? 2.734 -32.938 -3.533 1 43.56 1 MET B C 1
ATOM 2695 O O . MET B 1 1 ? 1.777 -33.719 -3.533 1 43.56 1 MET B O 1
ATOM 2699 N N . VAL B 1 2 ? 2.502 -31.953 -2.699 1 56.59 2 VAL B N 1
ATOM 2700 C CA . VAL B 1 2 ? 1.121 -31.484 -2.613 1 56.59 2 VAL B CA 1
ATOM 2701 C C . VAL B 1 2 ? 0.472 -31.531 -3.994 1 56.59 2 VAL B C 1
ATOM 2703 O O . VAL B 1 2 ? 1.053 -31.062 -4.977 1 56.59 2 VAL B O 1
ATOM 2706 N N . ASP B 1 3 ? -0.377 -32.219 -4.082 1 77.44 3 ASP B N 1
ATOM 2707 C CA . ASP B 1 3 ? -1.202 -32.438 -5.266 1 77.44 3 ASP B CA 1
ATOM 2708 C C . ASP B 1 3 ? -1.839 -31.141 -5.734 1 77.44 3 ASP B C 1
ATOM 2710 O O . ASP B 1 3 ? -2.605 -30.516 -4.996 1 77.44 3 ASP B O 1
ATOM 2714 N N . ILE B 1 4 ? -1.114 -30.438 -6.746 1 90.19 4 ILE B N 1
ATOM 2715 C CA . ILE B 1 4 ? -1.629 -29.219 -7.355 1 90.19 4 ILE B CA 1
ATOM 2716 C C . ILE B 1 4 ? -3.156 -29.234 -7.332 1 90.19 4 ILE B C 1
ATOM 2718 O O . ILE B 1 4 ? -3.791 -28.188 -7.137 1 90.19 4 ILE B O 1
ATOM 2722 N N . LYS B 1 5 ? -3.719 -30.422 -7.344 1 89.94 5 LYS B N 1
ATOM 2723 C CA . LYS B 1 5 ? -5.172 -30.562 -7.348 1 89.94 5 LYS B CA 1
ATOM 2724 C C . LYS B 1 5 ? -5.766 -30.172 -6 1 89.94 5 LYS B C 1
ATOM 2726 O O . LYS B 1 5 ? -6.734 -29.406 -5.938 1 89.94 5 LYS B O 1
ATOM 2731 N N . THR B 1 6 ? -5.133 -30.688 -5.031 1 90.25 6 THR B N 1
ATOM 2732 C CA . THR B 1 6 ? -5.605 -30.359 -3.691 1 90.25 6 THR B CA 1
ATOM 2733 C C . THR B 1 6 ? -5.426 -28.875 -3.404 1 90.25 6 THR B C 1
ATOM 2735 O O . THR B 1 6 ? -6.297 -28.25 -2.797 1 90.25 6 THR B O 1
ATOM 2738 N N . LEU B 1 7 ? -4.387 -28.344 -3.902 1 92.06 7 LEU B N 1
ATOM 2739 C CA . LEU B 1 7 ? -4.062 -26.953 -3.656 1 92.06 7 LEU B CA 1
ATOM 2740 C C . LEU B 1 7 ? -5.07 -26.031 -4.34 1 92.06 7 LEU B C 1
ATOM 2742 O O . LEU B 1 7 ? -5.605 -25.109 -3.709 1 92.06 7 LEU B O 1
ATOM 2746 N N . VAL B 1 8 ? -5.438 -26.25 -5.527 1 93.25 8 VAL B N 1
ATOM 2747 C CA . VAL B 1 8 ? -6.199 -25.297 -6.336 1 93.25 8 VAL B CA 1
ATOM 2748 C C . VAL B 1 8 ? -7.676 -25.375 -5.953 1 93.25 8 VAL B C 1
ATOM 2750 O O . VAL B 1 8 ? -8.445 -24.469 -6.277 1 93.25 8 VAL B O 1
ATOM 2753 N N . GLU B 1 9 ? -8.109 -26.484 -5.273 1 91.31 9 GLU B N 1
ATOM 2754 C CA . GLU B 1 9 ? -9.508 -26.625 -4.871 1 91.31 9 GLU B CA 1
ATOM 2755 C C . GLU B 1 9 ? -9.758 -26.031 -3.49 1 91.31 9 GLU B C 1
ATOM 2757 O O . GLU B 1 9 ? -10.906 -25.844 -3.086 1 91.31 9 GLU B O 1
ATOM 2762 N N . GLY B 1 10 ? -8.633 -25.766 -2.836 1 87.62 10 GLY B N 1
ATOM 2763 C CA . GLY B 1 10 ? -8.75 -25.188 -1.502 1 87.62 10 GLY B CA 1
ATOM 2764 C C . GLY B 1 10 ? -8.32 -23.734 -1.435 1 87.62 10 GLY B C 1
ATOM 2765 O O . GLY B 1 10 ? -7.992 -23.141 -2.457 1 87.62 10 GLY B O 1
ATOM 2766 N N . LYS B 1 11 ? -8.453 -23.172 -0.228 1 87.88 11 LYS B N 1
ATOM 2767 C CA . LYS B 1 11 ? -7.914 -21.844 0.021 1 87.88 11 LYS B CA 1
ATOM 2768 C C . LYS B 1 11 ? -6.391 -21.859 0.073 1 87.88 11 LYS B C 1
ATOM 2770 O O . LYS B 1 11 ? -5.789 -22.859 0.465 1 87.88 11 LYS B O 1
ATOM 2775 N N . PRO B 1 12 ? -5.828 -20.75 -0.307 1 90.12 12 PRO B N 1
ATOM 2776 C CA . PRO B 1 12 ? -4.367 -20.719 -0.194 1 90.12 12 PRO B CA 1
ATOM 2777 C C . PRO B 1 12 ? -3.877 -21.016 1.222 1 90.12 12 PRO B C 1
ATOM 2779 O O . PRO B 1 12 ? -4.496 -20.578 2.197 1 90.12 12 PRO B O 1
ATOM 2782 N N . ILE B 1 13 ? -2.814 -21.781 1.273 1 91.5 13 ILE B N 1
ATOM 2783 C CA . ILE B 1 13 ? -2.248 -22.188 2.559 1 91.5 13 ILE B CA 1
ATOM 2784 C C . ILE B 1 13 ? -1.438 -21.031 3.143 1 91.5 13 ILE B C 1
ATOM 2786 O O . ILE B 1 13 ? -0.649 -20.391 2.436 1 91.5 13 ILE B O 1
ATOM 2790 N N . TRP B 1 14 ? -1.644 -20.797 4.406 1 95.44 14 TRP B N 1
ATOM 2791 C CA . TRP B 1 14 ? -0.91 -19.734 5.098 1 95.44 14 TRP B CA 1
ATOM 2792 C C . TRP B 1 14 ? -0.68 -20.094 6.562 1 95.44 14 TRP B C 1
ATOM 2794 O O . TRP B 1 14 ? -1.634 -20.359 7.301 1 95.44 14 TRP B O 1
ATOM 2804 N N . SER B 1 15 ? 0.566 -20.219 6.938 1 95.75 15 SER B N 1
ATOM 2805 C CA . SER B 1 15 ? 0.917 -20.656 8.281 1 95.75 15 SER B CA 1
ATOM 2806 C C . SER B 1 15 ? 1.233 -19.469 9.188 1 95.75 15 SER B C 1
ATOM 2808 O O . SER B 1 15 ? 1.435 -18.344 8.695 1 95.75 15 SER B O 1
ATOM 2810 N N . SER B 1 16 ? 1.325 -19.719 10.477 1 96.94 16 SER B N 1
ATOM 2811 C CA . SER B 1 16 ? 1.688 -18.688 11.438 1 96.94 16 SER B CA 1
ATOM 2812 C C . SER B 1 16 ? 3.123 -18.203 11.234 1 96.94 16 SER B C 1
ATOM 2814 O O . SER B 1 16 ? 3.436 -17.031 11.445 1 96.94 16 SER B O 1
ATOM 2816 N N . ASP B 1 17 ? 3.951 -19.109 10.805 1 96.88 17 ASP B N 1
ATOM 2817 C CA . ASP B 1 17 ? 5.336 -18.734 10.523 1 96.88 17 ASP B CA 1
ATOM 2818 C C . ASP B 1 17 ? 5.414 -17.75 9.367 1 96.88 17 ASP B C 1
ATOM 2820 O O . ASP B 1 17 ? 6.164 -16.766 9.43 1 96.88 17 ASP B O 1
ATOM 2824 N N . TYR B 1 18 ? 4.664 -18.016 8.344 1 97.38 18 TYR B N 1
ATOM 2825 C CA . TYR B 1 18 ? 4.637 -17.109 7.203 1 97.38 18 TYR B CA 1
ATOM 2826 C C . TYR B 1 18 ? 4.031 -15.766 7.59 1 97.38 18 TYR B C 1
ATOM 2828 O O . TYR B 1 18 ? 4.477 -14.719 7.113 1 97.38 18 TYR B O 1
ATOM 2836 N N . GLU B 1 19 ? 3.031 -15.836 8.469 1 98.44 19 GLU B N 1
ATOM 2837 C CA . GLU B 1 19 ? 2.422 -14.609 8.969 1 98.44 19 GLU B CA 1
ATOM 2838 C C . GLU B 1 19 ? 3.441 -13.75 9.703 1 98.44 19 GLU B C 1
ATOM 2840 O O . GLU B 1 19 ? 3.482 -12.531 9.516 1 98.44 19 GLU B O 1
ATOM 2845 N N . ASP B 1 20 ? 4.266 -14.375 10.484 1 98.06 20 ASP B N 1
ATOM 2846 C CA . ASP B 1 20 ? 5.309 -13.664 11.219 1 98.06 20 ASP B CA 1
ATOM 2847 C C . ASP B 1 20 ? 6.32 -13.039 10.258 1 98.06 20 ASP B C 1
ATOM 2849 O O . ASP B 1 20 ? 6.777 -11.914 10.477 1 98.06 20 ASP B O 1
ATOM 2853 N N . ILE B 1 21 ? 6.602 -13.758 9.258 1 97.69 21 ILE B N 1
ATOM 2854 C CA . ILE B 1 21 ? 7.586 -13.297 8.289 1 97.69 21 ILE B CA 1
ATOM 2855 C C . ILE B 1 21 ? 7.074 -12.031 7.59 1 97.69 21 ILE B C 1
ATOM 2857 O O . ILE B 1 21 ? 7.781 -11.023 7.52 1 97.69 21 ILE B O 1
ATOM 2861 N N . VAL B 1 22 ? 5.867 -12.062 7.145 1 98.44 22 VAL B N 1
ATOM 2862 C CA . VAL B 1 22 ? 5.324 -10.945 6.379 1 98.44 22 VAL B CA 1
ATOM 2863 C C . VAL B 1 22 ? 5.172 -9.727 7.285 1 98.44 22 VAL B C 1
ATOM 2865 O O . VAL B 1 22 ? 5.32 -8.586 6.836 1 98.44 22 VAL B O 1
ATOM 2868 N N . GLN B 1 23 ? 4.969 -9.93 8.594 1 98.69 23 GLN B N 1
ATOM 2869 C CA . GLN B 1 23 ? 4.691 -8.828 9.516 1 98.69 23 GLN B CA 1
ATOM 2870 C C . GLN B 1 23 ? 5.957 -8.391 10.242 1 98.69 23 GLN B C 1
ATOM 2872 O O . GLN B 1 23 ? 5.922 -7.449 11.039 1 98.69 23 GLN B O 1
ATOM 2877 N N . SER B 1 24 ? 7.055 -8.945 9.961 1 98.44 24 SER B N 1
ATOM 2878 C CA . SER B 1 24 ? 8.266 -8.711 10.742 1 98.44 24 SER B CA 1
ATOM 2879 C C . SER B 1 24 ? 8.648 -7.23 10.742 1 98.44 24 SER B C 1
ATOM 2881 O O . SER B 1 24 ? 8.906 -6.652 11.797 1 98.44 24 SER B O 1
ATOM 2883 N N . PRO B 1 25 ? 8.664 -6.559 9.531 1 98.75 25 PRO B N 1
ATOM 2884 C CA . PRO B 1 25 ? 8.992 -5.133 9.578 1 98.75 25 PRO B CA 1
ATOM 2885 C C . PRO B 1 25 ? 7.98 -4.324 10.391 1 98.75 25 PRO B C 1
ATOM 2887 O O . PRO B 1 25 ? 8.367 -3.436 11.148 1 98.75 25 PRO B O 1
ATOM 2890 N N . TYR B 1 26 ? 6.738 -4.66 10.266 1 98.69 26 TYR B N 1
ATOM 2891 C CA . TYR B 1 26 ? 5.691 -3.979 11.016 1 98.69 26 TYR B CA 1
ATOM 2892 C C . TYR B 1 26 ? 5.859 -4.207 12.516 1 98.69 26 TYR B C 1
ATOM 2894 O O . TYR B 1 26 ? 5.809 -3.258 13.305 1 98.69 26 TYR B O 1
ATOM 2902 N N . ASN B 1 27 ? 6.027 -5.453 12.875 1 98.19 27 ASN B N 1
ATOM 2903 C CA . ASN B 1 27 ? 6.164 -5.809 14.281 1 98.19 27 ASN B CA 1
ATOM 2904 C C . ASN B 1 27 ? 7.379 -5.137 14.914 1 98.19 27 ASN B C 1
ATOM 2906 O O . ASN B 1 27 ? 7.336 -4.734 16.078 1 98.19 27 ASN B O 1
ATOM 2910 N N . TYR B 1 28 ? 8.414 -5.039 14.156 1 98 28 TYR B N 1
ATOM 2911 C CA . TYR B 1 28 ? 9.641 -4.383 14.609 1 98 28 TYR B CA 1
ATOM 2912 C C . TYR B 1 28 ? 9.359 -2.945 15.031 1 98 28 TYR B C 1
ATOM 2914 O O . TYR B 1 28 ? 9.781 -2.52 16.109 1 98 28 TYR B O 1
ATOM 2922 N N . LEU B 1 29 ? 8.594 -2.244 14.234 1 96.5 29 LEU B N 1
ATOM 2923 C CA . LEU B 1 29 ? 8.289 -0.851 14.539 1 96.5 29 LEU B CA 1
ATOM 2924 C C . LEU B 1 29 ? 7.199 -0.753 15.602 1 96.5 29 LEU B C 1
ATOM 2926 O O . LEU B 1 29 ? 7.273 0.096 16.5 1 96.5 29 LEU B O 1
ATOM 2930 N N . ALA B 1 30 ? 6.234 -1.632 15.539 1 94.88 30 ALA B N 1
ATOM 2931 C CA . ALA B 1 30 ? 5.074 -1.586 16.422 1 94.88 30 ALA B CA 1
ATOM 2932 C C . ALA B 1 30 ? 5.477 -1.845 17.875 1 94.88 30 ALA B C 1
ATOM 2934 O O . ALA B 1 30 ? 4.797 -1.4 18.797 1 94.88 30 ALA B O 1
ATOM 2935 N N . GLN B 1 31 ? 6.469 -2.533 18.078 1 91.5 31 GLN B N 1
ATOM 2936 C CA . GLN B 1 31 ? 6.914 -2.895 19.406 1 91.5 31 GLN B CA 1
ATOM 2937 C C . GLN B 1 31 ? 7.656 -1.735 20.078 1 91.5 31 GLN B C 1
ATOM 2939 O O . GLN B 1 31 ? 7.871 -1.745 21.297 1 91.5 31 GLN B O 1
ATOM 2944 N N . GLN B 1 32 ? 8 -0.815 19.281 1 86.5 32 GLN B N 1
ATOM 2945 C CA . GLN B 1 32 ? 8.711 0.337 19.828 1 86.5 32 GLN B CA 1
ATOM 2946 C C . GLN B 1 32 ? 7.742 1.391 20.344 1 86.5 32 GLN B C 1
ATOM 2948 O O . GLN B 1 32 ? 6.699 1.636 19.734 1 86.5 32 GLN B O 1
ATOM 2953 N N . PRO B 1 33 ? 8.031 1.833 21.469 1 73.81 33 PRO B N 1
ATOM 2954 C CA . PRO B 1 33 ? 7.129 2.838 22.031 1 73.81 33 PRO B CA 1
ATOM 2955 C C . PRO B 1 33 ? 6.969 4.059 21.141 1 73.81 33 PRO B C 1
ATOM 2957 O O . PRO B 1 33 ? 7.945 4.527 20.547 1 73.81 33 PRO B O 1
ATOM 2960 N N . GLY B 1 34 ? 5.867 4.434 20.891 1 69.69 34 GLY B N 1
ATOM 2961 C CA . GLY B 1 34 ? 5.594 5.664 20.156 1 69.69 34 GLY B CA 1
ATOM 2962 C C . GLY B 1 34 ? 4.77 6.656 20.953 1 69.69 34 GLY B C 1
ATOM 2963 O O . GLY B 1 34 ? 4.543 6.465 22.156 1 69.69 34 GLY B O 1
ATOM 2964 N N . LYS B 1 35 ? 4.539 7.898 20.516 1 63.81 35 LYS B N 1
ATOM 2965 C CA . LYS B 1 35 ? 3.863 9 21.188 1 63.81 35 LYS B CA 1
ATOM 2966 C C . LYS B 1 35 ? 2.439 8.617 21.594 1 63.81 35 LYS B C 1
ATOM 2968 O O . LYS B 1 35 ? 1.875 9.188 22.531 1 63.81 35 LYS B O 1
ATOM 2973 N N . ASN B 1 36 ? 1.927 7.562 21.25 1 76.5 36 ASN B N 1
ATOM 2974 C CA . ASN B 1 36 ? 0.598 7.02 21.516 1 76.5 36 ASN B CA 1
ATOM 2975 C C . ASN B 1 36 ? -0.467 8.109 21.484 1 76.5 36 ASN B C 1
ATOM 2977 O O . ASN B 1 36 ? -1.499 7.996 22.156 1 76.5 36 ASN B O 1
ATOM 2981 N N . PHE B 1 37 ? -0.302 9.258 20.906 1 84.06 37 PHE B N 1
ATOM 2982 C CA . PHE B 1 37 ? -1.214 10.391 20.844 1 84.06 37 PHE B CA 1
ATOM 2983 C C . PHE B 1 37 ? -2.521 10 20.172 1 84.06 37 PHE B C 1
ATOM 2985 O O . PHE B 1 37 ? -3.592 10.484 20.547 1 84.06 37 PHE B O 1
ATOM 2992 N N . ARG B 1 38 ? -2.486 9.18 19.266 1 87.69 38 ARG B N 1
ATOM 2993 C CA . ARG B 1 38 ? -3.682 8.773 18.547 1 87.69 38 ARG B CA 1
ATOM 2994 C C . ARG B 1 38 ? -4.633 7.996 19.438 1 87.69 38 ARG B C 1
ATOM 2996 O O . ARG B 1 38 ? -5.852 8.188 19.391 1 87.69 38 ARG B O 1
ATOM 3003 N N . SER B 1 39 ? -4.059 7.16 20.266 1 90.44 39 SER B N 1
ATOM 3004 C CA . SER B 1 39 ? -4.871 6.434 21.234 1 90.44 39 SER B CA 1
ATOM 3005 C C . SER B 1 39 ? -5.578 7.391 22.203 1 90.44 39 SER B C 1
ATOM 3007 O O . SER B 1 39 ? -6.75 7.191 22.531 1 90.44 39 SER B O 1
ATOM 3009 N N . LEU B 1 40 ? -4.828 8.383 22.625 1 89.56 40 LEU B N 1
ATOM 3010 C CA . LEU B 1 40 ? -5.398 9.398 23.5 1 89.56 40 LEU B CA 1
ATOM 3011 C C . LEU B 1 40 ? -6.543 10.133 22.812 1 89.56 40 LEU B C 1
ATOM 3013 O O . LEU B 1 40 ? -7.578 10.398 23.422 1 89.56 40 LEU B O 1
ATOM 3017 N N . LEU B 1 41 ? -6.406 10.406 21.578 1 90.75 41 LEU B N 1
ATOM 3018 C CA . LEU B 1 41 ? -7.441 11.109 20.828 1 90.75 41 LEU B CA 1
ATOM 3019 C C . LEU B 1 41 ? -8.688 10.242 20.688 1 90.75 41 LEU B C 1
ATOM 3021 O O . LEU B 1 41 ? -9.812 10.734 20.828 1 90.75 41 LEU B O 1
ATOM 3025 N N . VAL B 1 42 ? -8.484 8.969 20.391 1 93.38 42 VAL B N 1
ATOM 3026 C CA . VAL B 1 42 ? -9.602 8.039 20.25 1 93.38 42 VAL B CA 1
ATOM 3027 C C . VAL B 1 42 ? -10.398 7.992 21.547 1 93.38 42 VAL B C 1
ATOM 3029 O O . VAL B 1 42 ? -11.625 8.102 21.531 1 93.38 42 VAL B O 1
ATOM 3032 N N . LYS B 1 43 ? -9.719 7.91 22.625 1 91.69 43 LYS B N 1
ATOM 3033 C CA . LYS B 1 43 ? -10.367 7.871 23.938 1 91.69 43 LYS B CA 1
ATOM 3034 C C . LYS B 1 43 ? -11.102 9.172 24.219 1 91.69 43 LYS B C 1
ATOM 3036 O O . LYS B 1 43 ? -12.211 9.164 24.766 1 91.69 43 LYS B O 1
ATOM 3041 N N . THR B 1 44 ? -10.5 10.227 23.891 1 89.69 44 THR B N 1
ATOM 3042 C CA . THR B 1 44 ? -11.078 11.539 24.141 1 89.69 44 THR B CA 1
ATOM 3043 C C . THR B 1 44 ? -12.344 11.734 23.297 1 89.69 44 THR B C 1
ATOM 3045 O O . THR B 1 44 ? -13.375 12.18 23.812 1 89.69 44 THR B O 1
ATOM 3048 N N . PHE B 1 45 ? -12.297 11.406 22.016 1 91.38 45 PHE B N 1
ATOM 3049 C CA . PHE B 1 45 ? -13.469 11.531 21.156 1 91.38 45 PHE B CA 1
ATOM 3050 C C . PHE B 1 45 ? -14.594 10.641 21.656 1 91.38 45 PHE B C 1
ATOM 3052 O O . PHE B 1 45 ? -15.773 10.984 21.516 1 91.38 45 PHE B O 1
ATOM 3059 N N . ASN B 1 46 ? -14.234 9.516 22.234 1 92.62 46 ASN B N 1
ATOM 3060 C CA . ASN B 1 46 ? -15.25 8.57 22.672 1 92.62 46 ASN B CA 1
ATOM 3061 C C . ASN B 1 46 ? -16.062 9.117 23.844 1 92.62 46 ASN B C 1
ATOM 3063 O O . ASN B 1 46 ? -17.125 8.594 24.172 1 92.62 46 ASN B O 1
ATOM 3067 N N . GLN B 1 47 ? -15.578 10.078 24.484 1 88.94 47 GLN B N 1
ATOM 3068 C CA . GLN B 1 47 ? -16.344 10.727 25.547 1 88.94 47 GLN B CA 1
ATOM 3069 C C . GLN B 1 47 ? -17.609 11.375 24.984 1 88.94 47 GLN B C 1
ATOM 3071 O O . GLN B 1 47 ? -18.578 11.586 25.719 1 88.94 47 GLN B O 1
ATOM 3076 N N . PHE B 1 48 ? -17.609 11.672 23.734 1 87 48 PHE B N 1
ATOM 3077 C CA . PHE B 1 48 ? -18.75 12.305 23.094 1 87 48 PHE B CA 1
ATOM 3078 C C . PHE B 1 48 ? -19.672 11.258 22.484 1 87 48 PHE B C 1
ATOM 3080 O O . PHE B 1 48 ? -20.859 11.508 22.297 1 87 48 PHE B O 1
ATOM 3087 N N . TYR B 1 49 ? -19.125 10.125 22.156 1 88.38 49 TYR B N 1
ATOM 3088 C CA . TYR B 1 49 ? -19.922 9.156 21.406 1 88.38 49 TYR B CA 1
ATOM 3089 C C . TYR B 1 49 ? -20.344 8 22.297 1 88.38 49 TYR B C 1
ATOM 3091 O O . TYR B 1 49 ? -21.328 7.316 22 1 88.38 49 TYR B O 1
ATOM 3099 N N . GLY B 1 50 ? -19.578 7.645 23.328 1 89.12 50 GLY B N 1
ATOM 3100 C CA . GLY B 1 50 ? -19.984 6.68 24.344 1 89.12 50 GLY B CA 1
ATOM 3101 C C . GLY B 1 50 ? -19.969 5.246 23.828 1 89.12 50 GLY B C 1
ATOM 3102 O O . GLY B 1 50 ? -20.812 4.441 24.203 1 89.12 50 GLY B O 1
ATOM 3103 N N . LEU B 1 51 ? -19.047 4.953 22.984 1 91.94 51 LEU B N 1
ATOM 3104 C CA . LEU B 1 51 ? -18.906 3.576 22.516 1 91.94 51 LEU B CA 1
ATOM 3105 C C . LEU B 1 51 ? -18.344 2.688 23.625 1 91.94 51 LEU B C 1
ATOM 3107 O O . LEU B 1 51 ? -17.656 3.174 24.531 1 91.94 51 LEU B O 1
ATOM 3111 N N . ASP B 1 52 ? -18.641 1.412 23.578 1 92.19 52 ASP B N 1
ATOM 3112 C CA . ASP B 1 52 ? -18.156 0.498 24.609 1 92.19 52 ASP B CA 1
ATOM 3113 C C . ASP B 1 52 ? -16.656 0.264 24.469 1 92.19 52 ASP B C 1
ATOM 3115 O O . ASP B 1 52 ? -16.062 0.584 23.438 1 92.19 52 ASP B O 1
ATOM 3119 N N . GLU B 1 53 ? -16.062 -0.295 25.469 1 94 53 GLU B N 1
ATOM 3120 C CA . GLU B 1 53 ? -14.609 -0.44 25.578 1 94 53 GLU B CA 1
ATOM 3121 C C . GLU B 1 53 ? -14.047 -1.332 24.484 1 94 53 GLU B C 1
ATOM 3123 O O . GLU B 1 53 ? -12.969 -1.069 23.953 1 94 53 GLU B O 1
ATOM 3128 N N . GLU B 1 54 ? -14.727 -2.393 24.172 1 95.12 54 GLU B N 1
ATOM 3129 C CA . GLU B 1 54 ? -14.242 -3.318 23.156 1 95.12 54 GLU B CA 1
ATOM 3130 C C . GLU B 1 54 ? -14.195 -2.65 21.781 1 95.12 54 GLU B C 1
ATOM 3132 O O . GLU B 1 54 ? -13.273 -2.879 21 1 95.12 54 GLU B O 1
ATOM 3137 N N . GLN B 1 55 ? -15.203 -1.841 21.516 1 94.19 55 GLN B N 1
ATOM 3138 C CA . GLN B 1 55 ? -15.234 -1.101 20.266 1 94.19 55 GLN B CA 1
ATOM 3139 C C . GLN B 1 55 ? -14.07 -0.114 20.188 1 94.19 55 GLN B C 1
ATOM 3141 O O . GLN B 1 55 ? -13.414 -0.003 19.141 1 94.19 55 GLN B O 1
ATOM 3146 N N . ILE B 1 56 ? -13.836 0.527 21.25 1 95.56 56 ILE B N 1
ATOM 3147 C CA . ILE B 1 56 ? -12.773 1.53 21.297 1 95.56 56 ILE B CA 1
ATOM 3148 C C . ILE B 1 56 ? -11.414 0.854 21.125 1 95.56 56 ILE B C 1
ATOM 3150 O O . ILE B 1 56 ? -10.531 1.386 20.438 1 95.56 56 ILE B O 1
ATOM 3154 N N . LEU B 1 57 ? -11.242 -0.313 21.75 1 96.62 57 LEU B N 1
ATOM 3155 C CA . LEU B 1 57 ? -9.992 -1.059 21.609 1 96.62 57 LEU B CA 1
ATOM 3156 C C . LEU B 1 57 ? -9.742 -1.431 20.156 1 96.62 57 LEU B C 1
ATOM 3158 O O . LEU B 1 57 ? -8.609 -1.352 19.672 1 96.62 57 LEU B O 1
ATOM 3162 N N . LEU B 1 58 ? -10.773 -1.813 19.453 1 97.38 58 LEU B N 1
ATOM 3163 C CA . LEU B 1 58 ? -10.641 -2.195 18.047 1 97.38 58 LEU B CA 1
ATOM 3164 C C . LEU B 1 58 ? -10.359 -0.977 17.188 1 97.38 58 LEU B C 1
ATOM 3166 O O . LEU B 1 58 ? -9.57 -1.056 16.234 1 97.38 58 LEU B O 1
ATOM 3170 N N . ILE B 1 59 ? -11.031 0.142 17.5 1 97.44 59 ILE B N 1
ATOM 3171 C CA . ILE B 1 59 ? -10.781 1.369 16.75 1 97.44 59 ILE B CA 1
ATOM 3172 C C . ILE B 1 59 ? -9.344 1.827 16.969 1 97.44 59 ILE B C 1
ATOM 3174 O O . ILE B 1 59 ? -8.656 2.213 16.031 1 97.44 59 ILE B O 1
ATOM 3178 N N . ASP B 1 60 ? -8.922 1.76 18.172 1 96.31 60 ASP B N 1
ATOM 3179 C CA . ASP B 1 60 ? -7.539 2.1 18.5 1 96.31 60 ASP B CA 1
ATOM 3180 C C . ASP B 1 60 ? -6.559 1.197 17.766 1 96.31 60 ASP B C 1
ATOM 3182 O O . ASP B 1 60 ? -5.543 1.668 17.234 1 96.31 60 ASP B O 1
ATOM 3186 N N . LYS B 1 61 ? -6.844 -0.075 17.734 1 96.75 61 LYS B N 1
ATOM 3187 C CA . LYS B 1 61 ? -6.023 -1.034 17 1 96.75 61 LYS B CA 1
ATOM 3188 C C . LYS B 1 61 ? -5.969 -0.688 15.508 1 96.75 61 LYS B C 1
ATOM 3190 O O . LYS B 1 61 ? -4.895 -0.695 14.906 1 96.75 61 LYS B O 1
ATOM 3195 N N . LEU B 1 62 ? -7.105 -0.367 14.961 1 97.81 62 LEU B N 1
ATOM 3196 C CA . LEU B 1 62 ? -7.207 0.002 13.547 1 97.81 62 LEU B CA 1
ATOM 3197 C C . LEU B 1 62 ? -6.332 1.21 13.242 1 97.81 62 LEU B C 1
ATOM 3199 O O . LEU B 1 62 ? -5.516 1.17 12.312 1 97.81 62 LEU B O 1
ATOM 3203 N N . VAL B 1 63 ? -6.438 2.234 13.992 1 96.75 63 VAL B N 1
ATOM 3204 C CA . VAL B 1 63 ? -5.688 3.469 13.789 1 96.75 63 VAL B CA 1
ATOM 3205 C C . VAL B 1 63 ? -4.199 3.209 13.992 1 96.75 63 VAL B C 1
ATOM 3207 O O . VAL B 1 63 ? -3.363 3.713 13.242 1 96.75 63 VAL B O 1
ATOM 3210 N N . GLY B 1 64 ? -3.912 2.383 14.984 1 96.25 64 GLY B N 1
ATOM 3211 C CA . GLY B 1 64 ? -2.527 2.033 15.258 1 96.25 64 GLY B CA 1
ATOM 3212 C C . GLY B 1 64 ? -1.866 1.288 14.109 1 96.25 64 GLY B C 1
ATOM 3213 O O . GLY B 1 64 ? -0.731 1.591 13.742 1 96.25 64 GLY B O 1
ATOM 3214 N N . ILE B 1 65 ? -2.572 0.329 13.555 1 97.75 65 ILE B N 1
ATOM 3215 C CA . ILE B 1 65 ? -2.041 -0.44 12.43 1 97.75 65 ILE B CA 1
ATOM 3216 C C . ILE B 1 65 ? -1.759 0.49 11.258 1 97.75 65 ILE B C 1
ATOM 3218 O O . ILE B 1 65 ? -0.675 0.449 10.672 1 97.75 65 ILE B O 1
ATOM 3222 N N . LEU B 1 66 ? -2.674 1.355 10.961 1 97.88 66 LEU B N 1
ATOM 3223 C CA . LEU B 1 66 ? -2.553 2.242 9.805 1 97.88 66 LEU B CA 1
ATOM 3224 C C . LEU B 1 66 ? -1.423 3.246 10.008 1 97.88 66 LEU B C 1
ATOM 3226 O O . LEU B 1 66 ? -0.652 3.516 9.086 1 97.88 66 LEU B O 1
ATOM 3230 N N . HIS B 1 67 ? -1.352 3.766 11.172 1 96.38 67 HIS B N 1
ATOM 3231 C CA . HIS B 1 67 ? -0.293 4.723 11.469 1 96.38 67 HIS B CA 1
ATOM 3232 C C . HIS B 1 67 ? 1.084 4.086 11.328 1 96.38 67 HIS B C 1
ATOM 3234 O O . HIS B 1 67 ? 1.967 4.641 10.672 1 96.38 67 HIS B O 1
ATOM 3240 N N . THR B 1 68 ? 1.248 2.928 11.938 1 97.06 68 THR B N 1
ATOM 3241 C CA . THR B 1 68 ? 2.535 2.24 11.906 1 97.06 68 THR B CA 1
ATOM 3242 C C . THR B 1 68 ? 2.9 1.84 10.477 1 97.06 68 THR B C 1
ATOM 3244 O O . THR B 1 68 ? 4.047 2.01 10.055 1 97.06 68 THR B O 1
ATOM 3247 N N . ALA B 1 69 ? 1.94 1.33 9.766 1 98.31 69 ALA B N 1
ATOM 3248 C CA . ALA B 1 69 ? 2.182 0.97 8.367 1 98.31 69 ALA B CA 1
ATOM 3249 C C . ALA B 1 69 ? 2.604 2.188 7.551 1 98.31 69 ALA B C 1
ATOM 3251 O O . ALA B 1 69 ? 3.527 2.109 6.738 1 98.31 69 ALA B O 1
ATOM 3252 N N . SER B 1 70 ? 1.929 3.303 7.785 1 97.81 70 SER B N 1
ATOM 3253 C CA . SER B 1 70 ? 2.256 4.516 7.043 1 97.81 70 SER B CA 1
ATOM 3254 C C . SER B 1 70 ? 3.662 5.004 7.375 1 97.81 70 SER B C 1
ATOM 3256 O O . SER B 1 70 ? 4.355 5.547 6.512 1 97.81 70 SER B O 1
ATOM 3258 N N . LEU B 1 71 ? 4.141 4.797 8.617 1 96.81 71 LEU B N 1
ATOM 3259 C CA . LEU B 1 71 ? 5.484 5.191 9.016 1 96.81 71 LEU B CA 1
ATOM 3260 C C . LEU B 1 71 ? 6.535 4.371 8.281 1 96.81 71 LEU B C 1
ATOM 3262 O O . LEU B 1 71 ? 7.578 4.895 7.887 1 96.81 71 LEU B O 1
ATOM 3266 N N . LEU B 1 72 ? 6.25 3.092 8.094 1 98.56 72 LEU B N 1
ATOM 3267 C CA . LEU B 1 72 ? 7.172 2.225 7.371 1 98.56 72 LEU B CA 1
ATOM 3268 C C . LEU B 1 72 ? 7.402 2.744 5.957 1 98.56 72 LEU B C 1
ATOM 3270 O O . LEU B 1 72 ? 8.547 2.82 5.496 1 98.56 72 LEU B O 1
ATOM 3274 N N . ILE B 1 73 ? 6.32 3.123 5.316 1 98.75 73 ILE B N 1
ATOM 3275 C CA . ILE B 1 73 ? 6.402 3.615 3.943 1 98.75 73 ILE B CA 1
ATOM 3276 C C . ILE B 1 73 ? 7.094 4.977 3.926 1 98.75 73 ILE B C 1
ATOM 3278 O O . ILE B 1 73 ? 7.98 5.219 3.104 1 98.75 73 ILE B O 1
ATOM 3282 N N . ASP B 1 74 ? 6.691 5.77 4.867 1 97.56 74 ASP B N 1
ATOM 3283 C CA . ASP B 1 74 ? 7.25 7.117 4.961 1 97.56 74 ASP B CA 1
ATOM 3284 C C . ASP B 1 74 ? 8.766 7.07 5.16 1 97.56 74 ASP B C 1
ATOM 3286 O O . ASP B 1 74 ? 9.5 7.875 4.582 1 97.56 74 ASP B O 1
ATOM 3290 N N . ASP B 1 75 ? 9.203 6.172 5.984 1 97.56 75 ASP B N 1
ATOM 3291 C CA . ASP B 1 75 ? 10.633 6.043 6.246 1 97.56 75 ASP B CA 1
ATOM 3292 C C . ASP B 1 75 ? 11.398 5.703 4.973 1 97.56 75 ASP B C 1
ATOM 3294 O O . ASP B 1 75 ? 12.523 6.164 4.777 1 97.56 75 ASP B O 1
ATOM 3298 N N . ILE B 1 76 ? 10.828 4.914 4.129 1 98.44 76 ILE B N 1
ATOM 3299 C CA . ILE B 1 76 ? 11.445 4.594 2.844 1 98.44 76 ILE B CA 1
ATOM 3300 C C . ILE B 1 76 ? 11.43 5.828 1.944 1 98.44 76 ILE B C 1
ATOM 3302 O O . ILE B 1 76 ? 12.453 6.168 1.335 1 98.44 76 ILE B O 1
ATOM 3306 N N . GLU B 1 77 ? 10.312 6.496 1.922 1 98.31 77 GLU B N 1
ATOM 3307 C CA . GLU B 1 77 ? 10.148 7.652 1.046 1 98.31 77 GLU B CA 1
ATOM 3308 C C . GLU B 1 77 ? 11.086 8.781 1.439 1 98.31 77 GLU B C 1
ATOM 3310 O O . GLU B 1 77 ? 11.531 9.555 0.585 1 98.31 77 GLU B O 1
ATOM 3315 N N . ASP B 1 78 ? 11.414 8.82 2.713 1 96.19 78 ASP B N 1
ATOM 3316 C CA . ASP B 1 78 ? 12.25 9.891 3.234 1 96.19 78 ASP B CA 1
ATOM 3317 C C . ASP B 1 78 ? 13.703 9.445 3.363 1 96.19 78 ASP B C 1
ATOM 3319 O O . ASP B 1 78 ? 14.578 10.25 3.686 1 96.19 78 ASP B O 1
ATOM 3323 N N . ASN B 1 79 ? 13.945 8.219 3.127 1 95.19 79 ASN B N 1
ATOM 3324 C CA . ASN B 1 79 ? 15.258 7.621 3.359 1 95.19 79 ASN B CA 1
ATOM 3325 C C . ASN B 1 79 ? 15.727 7.84 4.793 1 95.19 79 ASN B C 1
ATOM 3327 O O . ASN B 1 79 ? 16.859 8.258 5.023 1 95.19 79 ASN B O 1
ATOM 3331 N N . SER B 1 80 ? 14.805 7.637 5.668 1 93.75 80 SER B N 1
ATOM 3332 C CA . SER B 1 80 ? 15.109 7.836 7.082 1 93.75 80 SER B CA 1
ATOM 3333 C C . SER B 1 80 ? 15.992 6.715 7.617 1 93.75 80 SER B C 1
ATOM 3335 O O . SER B 1 80 ? 15.82 5.551 7.254 1 93.75 80 SER B O 1
ATOM 3337 N N . VAL B 1 81 ? 16.891 7.078 8.578 1 93.31 81 VAL B N 1
ATOM 3338 C CA . VAL B 1 81 ? 17.828 6.094 9.109 1 93.31 81 VAL B CA 1
ATOM 3339 C C . VAL B 1 81 ? 17.406 5.676 10.516 1 93.31 81 VAL B C 1
ATOM 3341 O O . VAL B 1 81 ? 17.641 4.539 10.93 1 93.31 81 VAL B O 1
ATOM 3344 N N . ILE B 1 82 ? 16.672 6.613 11.18 1 91.88 82 ILE B N 1
ATOM 3345 C CA . ILE B 1 82 ? 16.281 6.359 12.562 1 91.88 82 ILE B CA 1
ATOM 3346 C C . ILE B 1 82 ? 14.789 6.613 12.742 1 91.88 82 ILE B C 1
ATOM 3348 O O . ILE B 1 82 ? 14.25 7.586 12.203 1 91.88 82 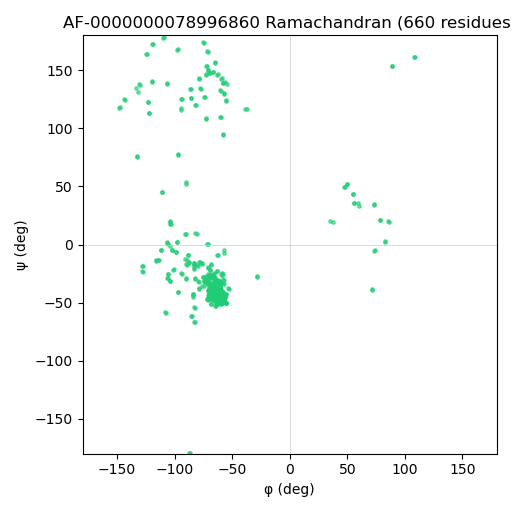ILE B O 1
ATOM 3352 N N . ARG B 1 83 ? 14.148 5.723 13.469 1 90.94 83 ARG B N 1
ATOM 3353 C CA . ARG B 1 83 ? 12.75 5.84 13.883 1 90.94 83 ARG B CA 1
ATOM 3354 C C . ARG B 1 83 ? 12.555 5.293 15.289 1 90.94 83 ARG B C 1
ATOM 3356 O O . ARG B 1 83 ? 12.93 4.152 15.578 1 90.94 83 ARG B O 1
ATOM 3363 N N . ARG B 1 84 ? 12.016 6.133 16.109 1 90.62 84 ARG B N 1
ATOM 3364 C CA . ARG B 1 84 ? 11.758 5.766 17.5 1 90.62 84 ARG B CA 1
ATOM 3365 C C . ARG B 1 84 ? 13.039 5.293 18.188 1 90.62 84 ARG B C 1
ATOM 3367 O O . ARG B 1 84 ? 13.031 4.289 18.906 1 90.62 84 ARG B O 1
ATOM 3374 N N . GLY B 1 85 ? 14.078 5.906 17.812 1 88.38 85 GLY B N 1
ATOM 3375 C CA . GLY B 1 85 ? 15.359 5.676 18.453 1 88.38 85 GLY B CA 1
ATOM 3376 C C . GLY B 1 85 ? 16.078 4.449 17.922 1 88.38 85 GLY B C 1
ATOM 3377 O O . GLY B 1 85 ? 17.172 4.117 18.375 1 88.38 85 GLY B O 1
ATOM 3378 N N . MET B 1 86 ? 15.484 3.795 16.938 1 92.75 86 MET B N 1
ATOM 3379 C CA . MET B 1 86 ? 16.078 2.584 16.375 1 92.75 86 MET B CA 1
ATOM 3380 C C . MET B 1 86 ? 16.281 2.723 14.867 1 92.75 86 MET B C 1
ATOM 3382 O O . MET B 1 86 ? 15.742 3.635 14.242 1 92.75 86 MET B O 1
ATOM 3386 N N . GLU B 1 87 ? 17.109 1.812 14.398 1 95.94 87 GLU B N 1
ATOM 3387 C CA . GLU B 1 87 ? 17.266 1.746 12.945 1 95.94 87 GLU B CA 1
ATOM 3388 C C . GLU B 1 87 ? 15.93 1.5 12.258 1 95.94 87 GLU B C 1
ATOM 3390 O O . GLU B 1 87 ? 15.109 0.715 12.742 1 95.94 87 GLU B O 1
ATOM 3395 N N . THR B 1 88 ? 15.727 2.168 11.188 1 96.81 88 THR B N 1
ATOM 3396 C CA . THR B 1 88 ? 14.453 2.029 10.484 1 96.81 88 THR B CA 1
ATOM 3397 C C . THR B 1 88 ? 14.281 0.614 9.945 1 96.81 88 THR B C 1
ATOM 3399 O O . THR B 1 88 ? 15.273 -0.068 9.656 1 96.81 88 THR B O 1
ATOM 3402 N N . ALA B 1 89 ? 13.078 0.198 9.719 1 98.25 89 ALA B N 1
ATOM 3403 C CA . ALA B 1 89 ? 12.734 -1.166 9.328 1 98.25 89 ALA B CA 1
ATOM 3404 C C . ALA B 1 89 ? 13.328 -1.506 7.961 1 98.25 89 ALA B C 1
ATOM 3406 O O . ALA B 1 89 ? 13.789 -2.629 7.738 1 98.25 89 ALA B O 1
ATOM 3407 N N . HIS B 1 90 ? 13.305 -0.525 7.02 1 98.5 90 HIS B N 1
ATOM 3408 C CA . HIS B 1 90 ? 13.766 -0.834 5.672 1 98.5 90 HIS B CA 1
ATOM 3409 C C . HIS B 1 90 ? 15.273 -1.072 5.641 1 98.5 90 HIS B C 1
ATOM 3411 O O . HIS B 1 90 ? 15.781 -1.751 4.746 1 98.5 90 HIS B O 1
ATOM 3417 N N . LEU B 1 91 ? 16.031 -0.478 6.59 1 97.94 91 LEU B N 1
ATOM 3418 C CA . LEU B 1 91 ? 17.453 -0.766 6.703 1 97.94 91 LEU B CA 1
ATOM 3419 C C . LEU B 1 91 ? 17.688 -2.15 7.305 1 97.94 91 LEU B C 1
ATOM 3421 O O . LEU B 1 91 ? 18.625 -2.85 6.918 1 97.94 91 LEU B O 1
ATOM 3425 N N . LYS B 1 92 ? 16.828 -2.555 8.156 1 97.69 92 LYS B N 1
ATOM 3426 C CA . LYS B 1 92 ? 16.984 -3.83 8.852 1 97.69 92 LYS B CA 1
ATOM 3427 C C . LYS B 1 92 ? 16.453 -4.984 8 1 97.69 92 LYS B C 1
ATOM 3429 O O . LYS B 1 92 ? 17.078 -6.047 7.934 1 97.69 92 LYS B O 1
ATOM 3434 N N . TYR B 1 93 ? 15.312 -4.812 7.352 1 98.25 93 TYR B N 1
ATOM 3435 C CA . TYR B 1 93 ? 14.625 -5.914 6.691 1 98.25 93 TYR B CA 1
ATOM 3436 C C . TYR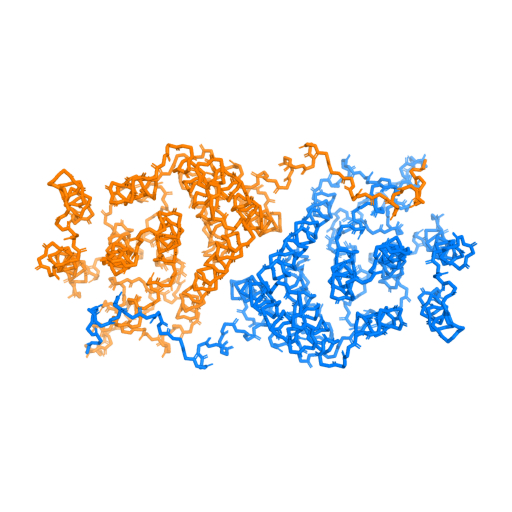 B 1 93 ? 14.648 -5.75 5.176 1 98.25 93 TYR B C 1
ATOM 3438 O O . TYR B 1 93 ? 14.188 -6.625 4.441 1 98.25 93 TYR B O 1
ATOM 3446 N N . GLY B 1 94 ? 15.188 -4.625 4.723 1 98.06 94 GLY B N 1
ATOM 3447 C CA . GLY B 1 94 ? 15.195 -4.324 3.301 1 98.06 94 GLY B CA 1
ATOM 3448 C C . GLY B 1 94 ? 13.961 -3.58 2.84 1 98.06 94 GLY B C 1
ATOM 3449 O O . GLY B 1 94 ? 12.883 -3.734 3.42 1 98.06 94 GLY B O 1
ATOM 3450 N N . ILE B 1 95 ? 14.109 -2.826 1.774 1 98.5 95 ILE B N 1
ATOM 3451 C CA . ILE B 1 95 ? 13.047 -2.004 1.21 1 98.5 95 ILE B CA 1
ATOM 3452 C C . ILE B 1 95 ? 11.906 -2.896 0.724 1 98.5 95 ILE B C 1
ATOM 3454 O O . ILE B 1 95 ? 10.742 -2.662 1.054 1 98.5 95 ILE B O 1
ATOM 3458 N N . PRO B 1 96 ? 12.203 -4.062 0.07 1 98.69 96 PRO B N 1
ATOM 3459 C CA . PRO B 1 96 ? 11.125 -4.867 -0.5 1 98.69 96 PRO B CA 1
ATOM 3460 C C . PRO B 1 96 ? 10.172 -5.414 0.562 1 98.69 96 PRO B C 1
ATOM 3462 O O . PRO B 1 96 ? 8.961 -5.172 0.495 1 98.69 96 PRO B O 1
ATOM 3465 N N . MET B 1 97 ? 10.719 -6.051 1.569 1 98.75 97 MET B N 1
ATOM 3466 C CA . MET B 1 97 ? 9.875 -6.664 2.588 1 98.75 97 MET B CA 1
ATOM 3467 C C . MET B 1 97 ? 9.156 -5.602 3.41 1 98.75 97 MET B C 1
ATOM 3469 O O . MET B 1 97 ? 8.016 -5.805 3.836 1 98.75 97 MET B O 1
ATOM 3473 N N . THR B 1 98 ? 9.82 -4.449 3.637 1 98.88 98 THR B N 1
ATOM 3474 C CA . THR B 1 98 ? 9.203 -3.373 4.398 1 98.88 98 THR B CA 1
ATOM 3475 C C . THR B 1 98 ? 8 -2.803 3.648 1 98.88 98 THR B C 1
ATOM 3477 O O . THR B 1 98 ? 6.934 -2.6 4.234 1 98.88 98 THR B O 1
ATOM 3480 N N . ILE B 1 99 ? 8.117 -2.572 2.328 1 98.94 99 ILE B N 1
ATOM 3481 C CA . ILE B 1 99 ? 7 -2.092 1.525 1 98.94 99 ILE B CA 1
ATOM 3482 C C . ILE B 1 99 ? 5.859 -3.105 1.569 1 98.94 99 ILE B C 1
ATOM 3484 O O . ILE B 1 99 ? 4.707 -2.742 1.811 1 98.94 99 ILE B O 1
ATOM 3488 N N . ASN B 1 100 ? 6.188 -4.336 1.371 1 98.88 100 ASN B N 1
ATOM 3489 C CA . ASN B 1 100 ? 5.172 -5.383 1.314 1 98.88 100 ASN B CA 1
ATOM 3490 C C . ASN B 1 100 ? 4.449 -5.531 2.65 1 98.88 100 ASN B C 1
ATOM 3492 O O . ASN B 1 100 ? 3.227 -5.688 2.684 1 98.88 100 ASN B O 1
ATOM 3496 N N . SER B 1 101 ? 5.219 -5.504 3.701 1 98.94 101 SER B N 1
ATOM 3497 C CA . SER B 1 101 ? 4.641 -5.602 5.039 1 98.94 101 SER B CA 1
ATOM 3498 C C . SER B 1 101 ? 3.68 -4.449 5.309 1 98.94 101 SER B C 1
ATOM 3500 O O . SER B 1 101 ? 2.574 -4.66 5.812 1 98.94 101 SER B O 1
ATOM 3502 N N . ALA B 1 102 ? 4.109 -3.277 5 1 98.88 102 ALA B N 1
ATOM 3503 C CA . ALA B 1 102 ? 3.275 -2.098 5.227 1 98.88 102 ALA B CA 1
ATOM 3504 C C . ALA B 1 102 ? 1.981 -2.182 4.422 1 98.88 102 ALA B C 1
ATOM 3506 O O . ALA B 1 102 ? 0.895 -1.954 4.961 1 98.88 102 ALA B O 1
ATOM 3507 N N . ASN B 1 103 ? 2.084 -2.502 3.154 1 98.81 103 ASN B N 1
ATOM 3508 C CA . ASN B 1 103 ? 0.903 -2.635 2.307 1 98.81 103 ASN B CA 1
ATOM 3509 C C . ASN B 1 103 ? -0.017 -3.748 2.797 1 98.81 103 ASN B C 1
ATOM 3511 O O . ASN B 1 103 ? -1.239 -3.59 2.807 1 98.81 103 ASN B O 1
ATOM 3515 N N . TYR B 1 104 ? 0.631 -4.871 3.18 1 98.88 104 TYR B N 1
ATOM 3516 C CA . TYR B 1 104 ? -0.122 -5.98 3.756 1 98.88 104 TYR B CA 1
ATOM 3517 C C . TYR B 1 104 ? -0.941 -5.516 4.953 1 98.88 104 TYR B C 1
ATOM 3519 O O . TYR B 1 104 ? -2.119 -5.863 5.078 1 98.88 104 TYR B O 1
ATOM 3527 N N . MET B 1 105 ? -0.365 -4.73 5.75 1 98.88 105 MET B N 1
ATOM 3528 C CA . MET B 1 105 ? -1.003 -4.301 6.992 1 98.88 105 MET B CA 1
ATOM 3529 C C . MET B 1 105 ? -2.135 -3.32 6.711 1 98.88 105 MET B C 1
ATOM 3531 O O . MET B 1 105 ? -3.1 -3.242 7.477 1 98.88 105 MET B O 1
ATOM 3535 N N . TYR B 1 106 ? -2.125 -2.514 5.602 1 98.5 106 TYR B N 1
ATOM 3536 C CA . TYR B 1 106 ? -3.273 -1.701 5.219 1 98.5 106 TYR B CA 1
ATOM 3537 C C . TYR B 1 106 ? -4.52 -2.562 5.051 1 98.5 106 TYR B C 1
ATOM 3539 O O . TYR B 1 106 ? -5.594 -2.215 5.551 1 98.5 106 TYR B O 1
ATOM 3547 N N . PHE B 1 107 ? -4.324 -3.674 4.41 1 98.44 107 PHE B N 1
ATOM 3548 C CA . PHE B 1 107 ? -5.469 -4.535 4.133 1 98.44 107 PHE B CA 1
ATOM 3549 C C . PHE B 1 107 ? -5.848 -5.344 5.367 1 98.44 107 PHE B C 1
ATOM 3551 O O . PHE B 1 107 ? -7.023 -5.633 5.59 1 98.44 107 PHE B O 1
ATOM 3558 N N . LYS B 1 108 ? -4.844 -5.699 6.211 1 98.5 108 LYS B N 1
ATOM 3559 C CA . LYS B 1 108 ? -5.152 -6.316 7.496 1 98.5 108 LYS B CA 1
ATOM 3560 C C . LYS B 1 108 ? -5.98 -5.383 8.375 1 98.5 108 LYS B C 1
ATOM 3562 O O . LYS B 1 108 ? -6.844 -5.832 9.125 1 98.5 108 LYS B O 1
ATOM 3567 N N . ALA B 1 109 ? -5.664 -4.102 8.273 1 98.31 109 ALA B N 1
ATOM 3568 C CA . ALA B 1 109 ? -6.438 -3.111 9.016 1 98.31 109 ALA B CA 1
ATOM 3569 C C . ALA B 1 109 ? -7.906 -3.131 8.594 1 98.31 109 ALA B C 1
ATOM 3571 O O . ALA B 1 109 ? -8.797 -2.971 9.43 1 98.31 109 ALA B O 1
ATOM 3572 N N . MET B 1 110 ? -8.156 -3.309 7.379 1 97.06 110 MET B N 1
ATOM 3573 C CA . MET B 1 110 ? -9.539 -3.361 6.898 1 97.06 110 MET B CA 1
ATOM 3574 C C . MET B 1 110 ? -10.281 -4.543 7.512 1 97.06 110 MET B C 1
ATOM 3576 O O . MET B 1 110 ? -11.492 -4.465 7.746 1 97.06 110 MET B O 1
ATOM 3580 N N . GLU B 1 111 ? -9.594 -5.645 7.777 1 96.81 111 GLU B N 1
ATOM 3581 C CA . GLU B 1 111 ? -10.211 -6.793 8.438 1 96.81 111 GLU B CA 1
ATOM 3582 C C . GLU B 1 111 ? -10.695 -6.426 9.836 1 96.81 111 GLU B C 1
ATOM 3584 O O . GLU B 1 111 ? -11.688 -6.973 10.32 1 96.81 111 GLU B O 1
ATOM 3589 N N . VAL B 1 112 ? -10.016 -5.512 10.469 1 97.5 112 VAL B N 1
ATOM 3590 C CA . VAL B 1 112 ? -10.406 -5.07 11.805 1 97.5 112 VAL B CA 1
ATOM 3591 C C . VAL B 1 112 ? -11.789 -4.43 11.758 1 97.5 112 VAL B C 1
ATOM 3593 O O . VAL B 1 112 ? -12.562 -4.547 12.711 1 97.5 112 VAL B O 1
ATOM 3596 N N . LEU B 1 113 ? -12.133 -3.773 10.625 1 96.75 113 LEU B N 1
ATOM 3597 C CA . LEU B 1 113 ? -13.453 -3.174 10.453 1 96.75 113 LEU B CA 1
ATOM 3598 C C . LEU B 1 113 ? -14.547 -4.234 10.539 1 96.75 113 LEU B C 1
ATOM 3600 O O . LEU B 1 113 ? -15.641 -3.959 11.031 1 96.75 113 LEU B O 1
ATOM 3604 N N . GLN B 1 114 ? -14.219 -5.422 9.992 1 93 114 GLN B N 1
ATOM 3605 C CA . GLN B 1 114 ? -15.18 -6.516 10.094 1 93 114 GLN B CA 1
ATOM 3606 C C . GLN B 1 114 ? -15.438 -6.898 11.547 1 93 114 GLN B C 1
ATOM 3608 O O . GLN B 1 114 ? -16.578 -7.16 11.938 1 93 114 GLN B O 1
ATOM 3613 N N . ASP B 1 115 ? -14.367 -6.891 12.297 1 94.25 115 ASP B N 1
ATOM 3614 C CA . ASP B 1 115 ? -14.5 -7.191 13.719 1 94.25 115 ASP B CA 1
ATOM 3615 C C . ASP B 1 115 ? -15.305 -6.117 14.438 1 94.25 115 ASP B C 1
ATOM 3617 O O . ASP B 1 115 ? -16.141 -6.426 15.297 1 94.25 115 ASP B O 1
ATOM 3621 N N . ILE B 1 116 ? -15.07 -4.883 14.062 1 94.25 116 ILE B N 1
ATOM 3622 C CA . ILE B 1 116 ? -15.805 -3.762 14.648 1 94.25 116 ILE B CA 1
ATOM 3623 C C . ILE B 1 116 ? -17.297 -3.902 14.344 1 94.25 116 ILE B C 1
ATOM 3625 O O . ILE B 1 116 ? -18.141 -3.75 15.234 1 94.25 116 ILE B O 1
ATOM 3629 N N . SER B 1 117 ? -17.578 -4.207 13.148 1 91.31 117 SER B N 1
ATOM 3630 C CA . SER B 1 117 ? -18.969 -4.352 12.727 1 91.31 117 SER B CA 1
ATOM 3631 C C . SER B 1 117 ? -19.656 -5.504 13.453 1 91.31 117 SER B C 1
ATOM 3633 O O . SER B 1 117 ? -20.797 -5.383 13.883 1 91.31 117 SER B O 1
ATOM 3635 N N . LYS B 1 118 ? -18.984 -6.625 13.602 1 88.56 118 LYS B N 1
ATOM 3636 C CA . LYS B 1 118 ? -19.531 -7.797 14.281 1 88.56 118 LYS B CA 1
ATOM 3637 C C . LYS B 1 118 ? -19.844 -7.492 15.742 1 88.56 118 LYS B C 1
ATOM 3639 O O . LYS B 1 118 ? -20.875 -7.926 16.266 1 88.56 118 LYS B O 1
ATOM 3644 N N . LEU B 1 119 ? -19 -6.789 16.359 1 85.12 119 LEU B N 1
ATOM 3645 C CA . LEU B 1 119 ? -19.172 -6.426 17.766 1 85.12 119 LEU B CA 1
ATOM 3646 C C . LEU B 1 119 ? -20.375 -5.508 17.938 1 85.12 119 LEU B C 1
ATOM 3648 O O . LEU B 1 119 ? -21.094 -5.605 18.938 1 85.12 119 LEU B O 1
ATOM 3652 N N . HIS B 1 120 ? -20.641 -4.66 17.031 1 80.38 120 HIS B N 1
ATOM 3653 C CA . HIS B 1 120 ? -21.734 -3.701 17.125 1 80.38 120 HIS B CA 1
ATOM 3654 C C . HIS B 1 120 ? -23.094 -4.398 17.047 1 80.38 120 HIS B C 1
ATOM 3656 O O . HIS B 1 120 ? -24.062 -3.955 17.656 1 80.38 120 HIS B O 1
ATOM 3662 N N . ILE B 1 121 ? -23.188 -5.359 16.344 1 68.75 121 ILE B N 1
ATOM 3663 C CA . ILE B 1 121 ? -24.406 -6.137 16.172 1 68.75 121 ILE B CA 1
ATOM 3664 C C . ILE B 1 121 ? -24.828 -6.727 17.516 1 68.75 121 ILE B C 1
ATOM 3666 O O . ILE B 1 121 ? -26.016 -6.734 17.844 1 68.75 121 ILE B O 1
ATOM 3670 N N . LYS B 1 122 ? -23.891 -7.16 18.156 1 66.69 122 LYS B N 1
ATOM 3671 C CA . LYS B 1 122 ? -24.188 -7.758 19.453 1 66.69 122 LYS B CA 1
ATOM 3672 C C . LYS B 1 122 ? -24.875 -6.758 20.375 1 66.69 122 LYS B C 1
ATOM 3674 O O . LYS B 1 122 ? -25.797 -7.121 21.125 1 66.69 122 LYS B O 1
ATOM 3679 N N . ASP B 1 123 ? -24.609 -5.555 20.047 1 64.06 123 ASP B N 1
ATOM 3680 C CA . ASP B 1 123 ? -25.078 -4.531 20.984 1 64.06 123 ASP B CA 1
ATOM 3681 C C . ASP B 1 123 ? -26.312 -3.814 20.453 1 64.06 123 ASP B C 1
ATOM 3683 O O . ASP B 1 123 ? -27.078 -3.227 21.219 1 64.06 123 ASP B O 1
ATOM 3687 N N . SER B 1 124 ? -26.297 -3.75 19.062 1 66.69 124 SER B N 1
ATOM 3688 C CA . SER B 1 124 ? -27.406 -3.066 18.422 1 66.69 124 SER B CA 1
ATOM 3689 C C . SER B 1 124 ? -27.969 -3.889 17.266 1 66.69 124 SER B C 1
ATOM 3691 O O . SER B 1 124 ? -27.797 -3.533 16.109 1 66.69 124 SER B O 1
ATOM 3693 N N . PRO B 1 125 ? -28.703 -4.895 17.578 1 61.22 125 PRO B N 1
ATOM 3694 C CA . PRO B 1 125 ? -29.156 -5.848 16.562 1 61.22 125 PRO B CA 1
ATOM 3695 C C . PRO B 1 125 ? -30.062 -5.199 15.508 1 61.22 125 PRO B C 1
ATOM 3697 O O . PRO B 1 125 ? -30.266 -5.762 14.43 1 61.22 125 PRO B O 1
ATOM 3700 N N . GLN B 1 126 ? -30.438 -4.031 15.734 1 62 126 GLN B N 1
ATOM 3701 C CA . GLN B 1 126 ? -31.391 -3.406 14.82 1 62 126 GLN B CA 1
ATOM 3702 C C . GLN B 1 126 ? -30.672 -2.822 13.609 1 62 126 GLN B C 1
ATOM 3704 O O . GLN B 1 126 ? -31.297 -2.527 12.586 1 62 126 GLN B O 1
ATOM 3709 N N . ILE B 1 127 ? -29.453 -2.701 13.758 1 65.75 127 ILE B N 1
ATOM 3710 C CA . ILE B 1 127 ? -28.703 -2.104 12.656 1 65.75 127 ILE B CA 1
ATOM 3711 C C . ILE B 1 127 ? -28.328 -3.18 11.641 1 65.75 127 ILE B C 1
ATOM 3713 O O . ILE B 1 127 ? -27.906 -4.277 12.023 1 65.75 127 ILE B O 1
ATOM 3717 N N . ASP B 1 128 ? -28.656 -3 10.453 1 82.44 128 ASP B N 1
ATOM 3718 C CA . ASP B 1 128 ? -28.234 -3.887 9.375 1 82.44 128 ASP B CA 1
ATOM 3719 C C . ASP B 1 128 ? -26.719 -3.938 9.258 1 82.44 128 ASP B C 1
ATOM 3721 O O . ASP B 1 128 ? -26.094 -2.967 8.828 1 82.44 128 ASP B O 1
ATOM 3725 N N . HIS B 1 129 ? -26.156 -5.023 9.609 1 81.69 129 HIS B N 1
ATOM 3726 C CA . HIS B 1 129 ? -24.719 -5.25 9.68 1 81.69 129 HIS B CA 1
ATOM 3727 C C . HIS B 1 129 ? -24.062 -5.074 8.312 1 81.69 129 HIS B C 1
ATOM 3729 O O . HIS B 1 129 ? -22.938 -4.586 8.227 1 81.69 129 HIS B O 1
ATOM 3735 N N . ASN B 1 130 ? -24.812 -5.383 7.383 1 85.38 130 ASN B N 1
ATOM 3736 C CA . ASN B 1 130 ? -24.266 -5.238 6.039 1 85.38 130 ASN B CA 1
ATOM 3737 C C . ASN B 1 130 ? -24.094 -3.771 5.656 1 85.38 130 ASN B C 1
ATOM 3739 O O . ASN B 1 130 ? -23.078 -3.387 5.078 1 85.38 130 ASN B O 1
ATOM 3743 N N . VAL B 1 131 ? -25.078 -3.039 6.117 1 88.62 131 VAL B N 1
ATOM 3744 C CA . VAL B 1 131 ? -25.031 -1.608 5.832 1 88.62 131 VAL B CA 1
ATOM 3745 C C . VAL B 1 131 ? -23.906 -0.96 6.629 1 88.62 131 VAL B C 1
ATOM 3747 O O . VAL B 1 131 ? -23.141 -0.149 6.094 1 88.62 131 VAL B O 1
ATOM 3750 N N . LEU B 1 132 ? -23.766 -1.377 7.816 1 92.38 132 LEU B N 1
ATOM 3751 C CA . LEU B 1 132 ? -22.766 -0.801 8.703 1 92.38 132 LEU B CA 1
ATOM 3752 C C . LEU B 1 132 ? -21.359 -1.072 8.18 1 92.38 132 LEU B C 1
ATOM 3754 O O . LEU B 1 132 ? -20.562 -0.147 8.031 1 92.38 132 LEU B O 1
ATOM 3758 N N . LEU B 1 133 ? -21.062 -2.336 7.906 1 93.75 133 LEU B N 1
ATOM 3759 C CA . LEU B 1 133 ? -19.719 -2.691 7.453 1 93.75 133 LEU B CA 1
ATOM 3760 C C . LEU B 1 133 ? -19.391 -1.997 6.137 1 93.75 133 LEU B C 1
ATOM 3762 O O . LEU B 1 133 ? -18.266 -1.527 5.945 1 93.75 133 LEU B O 1
ATOM 3766 N N . LYS B 1 134 ? -20.359 -1.933 5.27 1 93.75 134 LYS B N 1
ATOM 3767 C CA . LYS B 1 134 ? -20.172 -1.212 4.016 1 93.75 134 LYS B CA 1
ATOM 3768 C C . LYS B 1 134 ? -19.781 0.239 4.266 1 93.75 134 LYS B C 1
ATOM 3770 O O . LYS B 1 134 ? -18.812 0.737 3.674 1 93.75 134 LYS B O 1
ATOM 3775 N N . GLU B 1 135 ? -20.484 0.894 5.152 1 94.38 135 GLU B N 1
ATOM 3776 C CA . GLU B 1 135 ? -20.203 2.293 5.461 1 94.38 135 GLU B CA 1
ATOM 3777 C C . GLU B 1 135 ? -18.828 2.461 6.078 1 94.38 135 GLU B C 1
ATOM 3779 O O . GLU B 1 135 ? -18.094 3.385 5.719 1 94.38 135 GLU B O 1
ATOM 3784 N N . LEU B 1 136 ? -18.484 1.545 6.988 1 96.62 136 LEU B N 1
ATOM 3785 C CA . LEU B 1 136 ? -17.172 1.597 7.625 1 96.62 136 LEU B CA 1
ATOM 3786 C C . LEU B 1 136 ? -16.062 1.43 6.594 1 96.62 136 LEU B C 1
ATOM 3788 O O . LEU B 1 136 ? -15.062 2.143 6.637 1 96.62 136 LEU B O 1
ATOM 3792 N N . MET B 1 137 ? -16.266 0.545 5.656 1 96.75 137 MET B N 1
ATOM 3793 C CA . MET B 1 137 ? -15.25 0.282 4.645 1 96.75 137 MET B CA 1
ATOM 3794 C C . MET B 1 137 ? -15.125 1.453 3.676 1 96.75 137 MET B C 1
ATOM 3796 O O . MET B 1 137 ? -14.031 1.755 3.193 1 96.75 137 MET B O 1
ATOM 3800 N N . ILE B 1 138 ? -16.219 2.115 3.404 1 96.69 138 ILE B N 1
ATOM 3801 C CA . ILE B 1 138 ? -16.203 3.297 2.549 1 96.69 138 ILE B CA 1
ATOM 3802 C C . ILE B 1 138 ? -15.406 4.41 3.232 1 96.69 138 ILE B C 1
ATOM 3804 O O . ILE B 1 138 ? -14.539 5.031 2.615 1 96.69 138 ILE B O 1
ATOM 3808 N N . ILE B 1 139 ? -15.664 4.625 4.504 1 97.31 139 ILE B N 1
ATOM 3809 C CA . ILE B 1 139 ? -14.961 5.629 5.289 1 97.31 139 ILE B CA 1
ATOM 3810 C C . ILE B 1 139 ? -13.461 5.32 5.297 1 97.31 139 ILE B C 1
ATOM 3812 O O . ILE B 1 139 ? -12.641 6.207 5.059 1 97.31 139 ILE B O 1
ATOM 3816 N N . PHE B 1 140 ? -13.125 4.039 5.535 1 98.38 140 PHE B N 1
ATOM 3817 C CA . PHE B 1 140 ? -11.742 3.574 5.531 1 98.38 140 PHE B CA 1
ATOM 3818 C C . PHE B 1 140 ? -11.062 3.916 4.215 1 98.38 140 PHE B C 1
ATOM 3820 O O . PHE B 1 140 ? -9.984 4.512 4.207 1 98.38 140 PHE B O 1
ATOM 3827 N N . ASN B 1 141 ? -11.672 3.588 3.16 1 97.88 141 ASN B N 1
ATOM 3828 C CA . ASN B 1 141 ? -11.102 3.787 1.835 1 97.88 141 ASN B CA 1
ATOM 3829 C C . ASN B 1 141 ? -10.898 5.27 1.526 1 97.88 141 ASN B C 1
ATOM 3831 O O . ASN B 1 141 ? -9.852 5.668 1.012 1 97.88 141 ASN B O 1
ATOM 3835 N N . GLU B 1 142 ? -11.883 6.066 1.832 1 97.5 142 GLU B N 1
ATOM 3836 C CA . GLU B 1 142 ? -11.805 7.5 1.572 1 97.5 142 GLU B CA 1
ATOM 3837 C C . GLU B 1 142 ? -10.641 8.141 2.32 1 97.5 142 GLU B C 1
ATOM 3839 O O . GLU B 1 142 ? -9.914 8.961 1.761 1 97.5 142 GLU B O 1
ATOM 3844 N N . GLU B 1 143 ? -10.484 7.758 3.525 1 97.81 143 GLU B N 1
ATOM 3845 C CA . GLU B 1 143 ? -9.438 8.391 4.32 1 97.81 143 GLU B CA 1
ATOM 3846 C C . GLU B 1 143 ? -8.055 7.887 3.908 1 97.81 143 GLU B C 1
ATOM 3848 O O . GLU B 1 143 ? -7.07 8.625 3.977 1 97.81 143 GLU B O 1
ATOM 3853 N N . LEU B 1 144 ? -7.953 6.617 3.455 1 98.31 144 LEU B N 1
ATOM 3854 C CA . LEU B 1 144 ? -6.672 6.148 2.938 1 98.31 144 LEU B CA 1
ATOM 3855 C C . LEU B 1 144 ? -6.324 6.852 1.63 1 98.31 144 LEU B C 1
ATOM 3857 O O . LEU B 1 144 ? -5.152 7.129 1.363 1 98.31 144 LEU B O 1
ATOM 3861 N N . ILE B 1 145 ? -7.301 7.164 0.831 1 98.19 145 ILE B N 1
ATOM 3862 C CA . ILE B 1 145 ? -7.082 7.969 -0.365 1 98.19 145 ILE B CA 1
ATOM 3863 C C . ILE B 1 145 ? -6.543 9.344 0.031 1 98.19 145 ILE B C 1
ATOM 3865 O O . ILE B 1 145 ? -5.531 9.797 -0.506 1 98.19 145 ILE B O 1
ATOM 3869 N N . ASN B 1 146 ? -7.191 9.953 1.008 1 97.88 146 ASN B N 1
ATOM 3870 C CA . ASN B 1 146 ? -6.77 11.273 1.454 1 97.88 146 ASN B CA 1
ATOM 3871 C C . ASN B 1 146 ? -5.348 11.258 2 1 97.88 146 ASN B C 1
ATOM 3873 O O . ASN B 1 146 ? -4.566 12.172 1.74 1 97.88 146 ASN B O 1
ATOM 3877 N N . LEU B 1 147 ? -5.086 10.234 2.746 1 97.88 147 LEU B N 1
ATOM 3878 C CA . LEU B 1 147 ? -3.742 10.094 3.293 1 97.88 147 LEU B CA 1
ATOM 3879 C C . LEU B 1 147 ? -2.697 10.094 2.182 1 97.88 147 LEU B C 1
ATOM 3881 O O . LEU B 1 147 ? -1.697 10.812 2.264 1 97.88 147 LEU B O 1
ATOM 3885 N N . HIS B 1 148 ? -2.93 9.375 1.133 1 98.56 148 HIS B N 1
ATOM 3886 C CA . HIS B 1 148 ? -1.971 9.258 0.04 1 98.56 148 HIS B CA 1
ATOM 3887 C C . HIS B 1 148 ? -1.956 10.523 -0.814 1 98.56 148 HIS B C 1
ATOM 3889 O O . HIS B 1 148 ? -0.931 10.859 -1.411 1 98.56 148 HIS B O 1
ATOM 3895 N N . ARG B 1 149 ? -3.102 11.25 -0.862 1 98.44 149 ARG B N 1
ATOM 3896 C CA . ARG B 1 149 ? -3.131 12.555 -1.513 1 98.44 149 ARG B CA 1
ATOM 3897 C C . ARG B 1 149 ? -2.215 13.539 -0.798 1 98.44 149 ARG B C 1
ATOM 3899 O O . ARG B 1 149 ? -1.391 14.203 -1.433 1 98.44 149 ARG B O 1
ATOM 3906 N N . GLY B 1 150 ? -2.359 13.602 0.514 1 98.25 150 GLY B N 1
ATOM 3907 C CA . GLY B 1 150 ? -1.477 14.461 1.283 1 98.25 150 GLY B CA 1
ATOM 3908 C C . GLY B 1 150 ? -0.01 14.102 1.132 1 98.25 150 GLY B C 1
ATOM 3909 O O . GLY B 1 150 ? 0.835 14.984 0.956 1 98.25 150 GLY B O 1
ATOM 3910 N N . GLN B 1 151 ? 0.292 12.805 1.154 1 98.31 151 GLN B N 1
ATOM 3911 C CA . GLN B 1 151 ? 1.664 12.328 1.013 1 98.31 151 GLN B CA 1
ATOM 3912 C C . GLN B 1 151 ? 2.227 12.672 -0.363 1 98.31 151 GLN B C 1
ATOM 3914 O O . GLN B 1 151 ? 3.406 13.008 -0.492 1 98.31 151 GLN B O 1
ATOM 3919 N N . ALA B 1 152 ? 1.417 12.609 -1.378 1 98.56 152 ALA B N 1
ATOM 3920 C CA . ALA B 1 152 ? 1.838 12.945 -2.736 1 98.56 152 ALA B CA 1
ATOM 3921 C C . ALA B 1 152 ? 2.303 14.398 -2.824 1 98.56 152 ALA B C 1
ATOM 3923 O O . ALA B 1 152 ? 3.312 14.695 -3.465 1 98.56 152 ALA B O 1
ATOM 3924 N N . LEU B 1 153 ? 1.562 15.273 -2.227 1 98.31 153 LEU B N 1
ATOM 3925 C CA . LEU B 1 153 ? 1.913 16.688 -2.268 1 98.31 153 LEU B CA 1
ATOM 3926 C C . LEU B 1 153 ? 3.215 16.938 -1.515 1 98.31 153 LEU B C 1
ATOM 3928 O O . LEU B 1 153 ? 4.059 17.719 -1.972 1 98.31 153 LEU B O 1
ATOM 3932 N N . ASP B 1 154 ? 3.342 16.234 -0.355 1 98.12 154 ASP B N 1
ATOM 3933 C CA . ASP B 1 154 ? 4.574 16.344 0.418 1 98.12 154 ASP B CA 1
ATOM 3934 C C . ASP B 1 154 ? 5.785 15.93 -0.419 1 98.12 154 ASP B C 1
ATOM 3936 O O . ASP B 1 154 ? 6.781 16.656 -0.472 1 98.12 154 ASP B O 1
ATOM 3940 N N . ILE B 1 155 ? 5.676 14.859 -1.117 1 98.31 155 ILE B N 1
ATOM 3941 C CA . ILE B 1 155 ? 6.75 14.352 -1.955 1 98.31 155 ILE B CA 1
ATOM 3942 C C . ILE B 1 155 ? 6.969 15.273 -3.148 1 98.31 155 ILE B C 1
ATOM 3944 O O . ILE B 1 155 ? 8.109 15.609 -3.488 1 98.31 155 ILE B O 1
ATOM 3948 N N . TYR B 1 156 ? 5.867 15.719 -3.723 1 98.19 156 TYR B N 1
ATOM 3949 C CA . TYR B 1 156 ? 5.918 16.531 -4.93 1 98.19 156 TYR B CA 1
ATOM 3950 C C . TYR B 1 156 ? 6.637 17.844 -4.672 1 98.19 156 TYR B C 1
ATOM 3952 O O . TYR B 1 156 ? 7.5 18.25 -5.449 1 98.19 156 TYR B O 1
ATOM 3960 N N . TRP B 1 157 ? 6.324 18.516 -3.6 1 98.12 157 TRP B N 1
ATOM 3961 C CA . TRP B 1 157 ? 6.934 19.812 -3.283 1 98.12 157 TRP B CA 1
ATOM 3962 C C . TRP B 1 157 ? 8.414 19.641 -2.961 1 98.12 157 TRP B C 1
ATOM 3964 O O . TRP B 1 157 ? 9.234 20.484 -3.332 1 98.12 157 TRP B O 1
ATOM 3974 N N . ARG B 1 158 ? 8.727 18.547 -2.281 1 97.56 158 ARG B N 1
ATOM 3975 C CA . ARG B 1 158 ? 10.125 18.25 -1.993 1 97.56 158 ARG B CA 1
ATOM 3976 C C . ARG B 1 158 ? 10.914 18.047 -3.279 1 97.56 158 ARG B C 1
ATOM 3978 O O . ARG B 1 158 ? 12 18.609 -3.439 1 97.56 158 ARG B O 1
ATOM 3985 N N . ASP B 1 159 ? 10.312 17.312 -4.195 1 96.56 159 ASP B N 1
ATOM 3986 C CA . ASP B 1 159 ? 11.055 16.859 -5.371 1 96.56 159 ASP B CA 1
ATOM 3987 C C . ASP B 1 159 ? 11.094 17.953 -6.445 1 96.56 159 ASP B C 1
ATOM 3989 O O . ASP B 1 159 ? 11.906 17.891 -7.367 1 96.56 159 ASP B O 1
ATOM 3993 N N . THR B 1 160 ? 10.234 18.938 -6.367 1 97 160 THR B N 1
ATOM 3994 C CA . THR B 1 160 ? 10.211 20 -7.363 1 97 160 THR B CA 1
ATOM 3995 C C . THR B 1 160 ? 10.781 21.297 -6.785 1 97 160 THR B C 1
ATOM 3997 O O . THR B 1 160 ? 10.797 22.328 -7.457 1 97 160 THR B O 1
ATOM 4000 N N . PHE B 1 161 ? 11.219 21.25 -5.551 1 96.94 161 PHE B N 1
ATOM 4001 C CA . PHE B 1 161 ? 11.812 22.422 -4.91 1 96.94 161 PHE B CA 1
ATOM 4002 C C . PHE B 1 161 ? 13.047 22.875 -5.668 1 96.94 161 PHE B C 1
ATOM 4004 O O . PHE B 1 161 ? 13.883 22.062 -6.066 1 96.94 161 PHE B O 1
ATOM 4011 N N . PRO B 1 162 ? 13.195 24.188 -5.953 1 95.44 162 PRO B N 1
ATOM 4012 C CA . PRO B 1 162 ? 12.43 25.312 -5.395 1 95.44 162 PRO B CA 1
ATOM 4013 C C . PRO B 1 162 ? 11.398 25.859 -6.375 1 95.44 162 PRO B C 1
ATOM 4015 O O . PRO B 1 162 ? 10.922 26.984 -6.203 1 95.44 162 PRO B O 1
ATOM 4018 N N . GLU B 1 163 ? 11.039 25.078 -7.367 1 95.62 163 GLU B N 1
ATOM 4019 C CA . GLU B 1 163 ? 10.094 25.547 -8.383 1 95.62 163 GLU B CA 1
ATOM 4020 C C . GLU B 1 163 ? 8.711 25.781 -7.777 1 95.62 163 GLU B C 1
ATOM 4022 O O . GLU B 1 163 ? 8.008 26.703 -8.172 1 95.62 163 GLU B O 1
ATOM 4027 N N . ILE B 1 164 ? 8.367 24.938 -6.895 1 96.38 164 ILE B N 1
ATOM 4028 C CA . ILE B 1 164 ? 7.078 25.078 -6.234 1 96.38 164 ILE B CA 1
ATOM 4029 C C . ILE B 1 164 ? 7.273 25.156 -4.723 1 96.38 164 ILE B C 1
ATOM 4031 O O . ILE B 1 164 ? 7.852 24.266 -4.109 1 96.38 164 ILE B O 1
ATOM 4035 N N . ILE B 1 165 ? 6.828 26.172 -4.129 1 97.12 165 ILE B N 1
ATOM 4036 C CA . ILE B 1 165 ? 6.809 26.375 -2.686 1 97.12 165 ILE B CA 1
ATOM 4037 C C . ILE B 1 165 ? 5.375 26.625 -2.217 1 97.12 165 ILE B C 1
ATOM 4039 O O . ILE B 1 165 ? 4.766 27.641 -2.555 1 97.12 165 ILE B O 1
ATOM 4043 N N . PRO B 1 166 ? 4.883 25.688 -1.465 1 97.25 166 PRO B N 1
ATOM 4044 C CA . PRO B 1 166 ? 3.488 25.844 -1.045 1 97.25 166 PRO B CA 1
ATOM 4045 C C . PRO B 1 166 ? 3.285 27.031 -0.104 1 97.25 166 PRO B C 1
ATOM 4047 O O . PRO B 1 166 ? 4.188 27.375 0.662 1 97.25 166 PRO B O 1
ATOM 4050 N N . ASP B 1 167 ? 2.146 27.625 -0.188 1 95.38 167 ASP B N 1
ATOM 4051 C CA . ASP B 1 167 ? 1.774 28.594 0.83 1 95.38 167 ASP B CA 1
ATOM 4052 C C . ASP B 1 167 ? 1.104 27.922 2.023 1 95.38 167 ASP B C 1
ATOM 4054 O O . ASP B 1 167 ? 1 26.688 2.068 1 95.38 167 ASP B O 1
ATOM 4058 N N . GLU B 1 168 ? 0.733 28.672 2.936 1 94.56 168 GLU B N 1
ATOM 4059 C CA . GLU B 1 168 ? 0.218 28.125 4.184 1 94.56 168 GLU B CA 1
ATOM 4060 C C . GLU B 1 168 ? -1.087 27.359 3.953 1 94.56 168 GLU B C 1
ATOM 4062 O O . GLU B 1 168 ? -1.322 26.328 4.57 1 94.56 168 GLU B O 1
ATOM 4067 N N . ASP B 1 169 ? -1.925 27.875 3.092 1 94.5 169 ASP B N 1
ATOM 4068 C CA . ASP B 1 169 ? -3.186 27.203 2.799 1 94.5 169 ASP B CA 1
ATOM 4069 C C . ASP B 1 169 ? -2.941 25.828 2.172 1 94.5 169 ASP B C 1
ATOM 4071 O O . ASP B 1 169 ? -3.598 24.844 2.531 1 94.5 169 ASP B O 1
ATOM 4075 N N . MET B 1 170 ? -2.006 25.828 1.23 1 95.81 170 MET B N 1
ATOM 4076 C CA . MET B 1 170 ? -1.624 24.562 0.604 1 95.81 170 MET B CA 1
ATOM 4077 C C . MET B 1 170 ? -1.075 23.578 1.64 1 95.81 170 MET B C 1
ATOM 4079 O O . MET B 1 170 ? -1.439 22.406 1.643 1 95.81 170 MET B O 1
ATOM 4083 N N . TYR B 1 171 ? -0.287 24.141 2.521 1 97.56 171 TYR B N 1
ATOM 4084 C CA . TYR B 1 171 ? 0.305 23.312 3.57 1 97.56 171 TYR B CA 1
ATOM 4085 C C . TYR B 1 171 ? -0.769 22.75 4.488 1 97.56 171 TYR B C 1
ATOM 4087 O O . TYR B 1 171 ? -0.773 21.547 4.781 1 97.56 171 TYR B O 1
ATOM 4095 N N . PHE B 1 172 ? -1.677 23.562 4.887 1 97.12 172 PHE B N 1
ATOM 4096 C CA . PHE B 1 172 ? -2.723 23.109 5.797 1 97.12 172 PHE B CA 1
ATOM 4097 C C . PHE B 1 172 ? -3.607 22.062 5.121 1 97.12 172 PHE B C 1
ATOM 4099 O O . PHE B 1 172 ? -4.008 21.078 5.75 1 97.12 172 PHE B O 1
ATOM 4106 N N . ASN B 1 173 ? -3.92 22.266 3.898 1 96.62 173 ASN B N 1
ATOM 4107 C CA . ASN B 1 173 ? -4.699 21.281 3.158 1 96.62 173 ASN B CA 1
ATOM 4108 C C . ASN B 1 173 ? -3.975 19.938 3.072 1 96.62 173 ASN B C 1
ATOM 4110 O O . ASN B 1 173 ? -4.582 18.891 3.262 1 96.62 173 ASN B O 1
ATOM 4114 N N . MET B 1 174 ? -2.707 20 2.781 1 97.38 174 MET B N 1
ATOM 4115 C CA . MET B 1 174 ? -1.889 18.797 2.713 1 97.38 174 MET B CA 1
ATOM 4116 C C . MET B 1 174 ? -1.876 18.062 4.055 1 97.38 174 MET B C 1
ATOM 4118 O O . MET B 1 174 ? -2.066 16.859 4.109 1 97.38 174 MET B O 1
ATOM 4122 N N . VAL B 1 175 ? -1.746 18.781 5.102 1 97 175 VAL B N 1
ATOM 4123 C CA . VAL B 1 175 ? -1.678 18.203 6.441 1 97 175 VAL B CA 1
ATOM 4124 C C . VAL B 1 175 ? -3.029 17.594 6.812 1 97 175 VAL B C 1
ATOM 4126 O O . VAL B 1 175 ? -3.09 16.531 7.438 1 97 175 VAL B O 1
ATOM 4129 N N . MET B 1 176 ? -4.062 18.312 6.445 1 95.38 176 MET B N 1
ATOM 4130 C CA . MET B 1 176 ? -5.402 17.797 6.707 1 95.38 176 MET B CA 1
ATOM 4131 C C . MET B 1 176 ? -5.594 16.422 6.055 1 95.38 176 MET B C 1
ATOM 4133 O O . MET B 1 176 ? -6.32 15.578 6.578 1 95.38 176 MET B O 1
ATOM 4137 N N . ASN B 1 177 ? -4.926 16.219 4.961 1 94.81 177 ASN B N 1
ATOM 4138 C CA . ASN B 1 177 ? -4.988 14.93 4.262 1 94.81 177 ASN B CA 1
ATOM 4139 C C . ASN B 1 177 ? -4.016 13.922 4.859 1 94.81 177 ASN B C 1
ATOM 4141 O O . ASN B 1 177 ? -4.422 12.844 5.289 1 94.81 177 ASN B O 1
ATOM 4145 N N . LYS B 1 178 ? -2.797 14.305 4.945 1 95.56 178 LYS B N 1
ATOM 4146 C CA . LYS B 1 178 ? -1.709 13.406 5.328 1 95.56 178 LYS B CA 1
ATOM 4147 C C . LYS B 1 178 ? -1.834 12.984 6.789 1 95.56 178 LYS B C 1
ATOM 4149 O O . LYS B 1 178 ? -1.847 11.789 7.098 1 95.56 178 LYS B O 1
ATOM 4154 N N . THR B 1 179 ? -1.979 13.922 7.668 1 91.69 179 THR B N 1
ATOM 4155 C CA . THR B 1 179 ? -2.018 13.664 9.102 1 91.69 179 THR B CA 1
ATOM 4156 C C . THR B 1 179 ? -3.457 13.586 9.602 1 91.69 179 THR B C 1
ATOM 4158 O O . THR B 1 179 ? -3.805 12.695 10.383 1 91.69 179 THR B O 1
ATOM 4161 N N . GLY B 1 180 ? -4.289 14.406 9.156 1 92.25 180 GLY B N 1
ATOM 4162 C CA . GLY B 1 180 ? -5.668 14.5 9.609 1 92.25 180 GLY B CA 1
ATOM 4163 C C . GLY B 1 180 ? -6.516 13.312 9.203 1 92.25 180 GLY B C 1
ATOM 4164 O O . GLY B 1 180 ? -7.547 13.031 9.82 1 92.25 180 GLY B O 1
ATOM 4165 N N . GLY B 1 181 ? -6.098 12.625 8.203 1 94.06 181 GLY B N 1
ATOM 4166 C CA . GLY B 1 181 ? -6.879 11.516 7.676 1 94.06 181 GLY B CA 1
ATOM 4167 C C . GLY B 1 181 ? -7.168 10.445 8.711 1 94.06 181 GLY B C 1
ATOM 4168 O O . GLY B 1 181 ? -8.297 9.969 8.82 1 94.06 181 GLY B O 1
ATOM 4169 N N . LEU B 1 182 ? -6.203 10.07 9.508 1 94.94 182 LEU B N 1
ATOM 4170 C CA . LEU B 1 182 ? -6.387 9 10.477 1 94.94 182 LEU B CA 1
ATOM 4171 C C . LEU B 1 182 ? -7.246 9.477 11.648 1 94.94 182 LEU B C 1
ATOM 4173 O O . LEU B 1 182 ? -8 8.688 12.227 1 94.94 182 LEU B O 1
ATOM 4177 N N . PHE B 1 183 ? -7.168 10.781 11.969 1 94.31 183 PHE B N 1
ATOM 4178 C CA . PHE B 1 183 ? -8.031 11.336 13.008 1 94.31 183 PHE B CA 1
ATOM 4179 C C . PHE B 1 183 ? -9.484 11.359 12.539 1 94.31 183 PHE B C 1
ATOM 4181 O O . PHE B 1 183 ? -10.383 10.953 13.281 1 94.31 183 PHE B O 1
ATOM 4188 N N . ARG B 1 184 ? -9.641 11.82 11.391 1 95.5 184 ARG B N 1
ATOM 4189 C CA . ARG B 1 184 ? -10.977 11.852 10.805 1 95.5 184 ARG B CA 1
ATOM 4190 C C . ARG B 1 184 ? -11.555 10.445 10.672 1 95.5 184 ARG B C 1
ATOM 4192 O O . ARG B 1 184 ? -12.75 10.234 10.891 1 95.5 184 ARG B O 1
ATOM 4199 N N . LEU B 1 185 ? -10.703 9.492 10.305 1 97.12 185 LEU B N 1
ATOM 4200 C CA . LEU B 1 185 ? -11.117 8.102 10.211 1 97.12 185 LEU B CA 1
ATOM 4201 C C . LEU B 1 185 ? -11.719 7.621 11.531 1 97.12 185 LEU B C 1
ATOM 4203 O O . LEU B 1 185 ? -12.812 7.047 11.547 1 97.12 185 LEU B O 1
ATOM 4207 N N . ALA B 1 186 ? -11.031 7.848 12.594 1 96.56 186 ALA B N 1
ATOM 4208 C CA . ALA B 1 186 ? -11.5 7.43 13.914 1 96.56 186 ALA B CA 1
ATOM 4209 C C . ALA B 1 186 ? -12.844 8.07 14.25 1 96.56 186 ALA B C 1
ATOM 4211 O O . ALA B 1 186 ? -13.781 7.379 14.664 1 96.56 186 ALA B O 1
ATOM 4212 N N . VAL B 1 187 ? -12.984 9.336 14.023 1 95.44 187 VAL B N 1
ATOM 4213 C CA . VAL B 1 187 ? -14.195 10.078 14.367 1 95.44 187 VAL B CA 1
ATOM 4214 C C . VAL B 1 187 ? -15.367 9.594 13.516 1 95.44 187 VAL B C 1
ATOM 4216 O O . VAL B 1 187 ? -16.453 9.328 14.039 1 95.44 187 VAL B O 1
ATOM 4219 N N . ARG B 1 188 ? -15.125 9.484 12.234 1 95.81 188 ARG B N 1
ATOM 4220 C CA . ARG B 1 188 ? -16.188 9.078 11.336 1 95.81 188 ARG B CA 1
ATOM 4221 C C . ARG B 1 188 ? -16.672 7.664 11.664 1 95.81 188 ARG B C 1
ATOM 4223 O O . ARG B 1 188 ? -17.875 7.379 11.578 1 95.81 188 ARG B O 1
ATOM 4230 N N . ILE B 1 189 ? -15.742 6.781 11.992 1 96.62 189 ILE B N 1
ATOM 4231 C CA . ILE B 1 189 ? -16.125 5.434 12.398 1 96.62 189 ILE B CA 1
ATOM 4232 C C . ILE B 1 189 ? -16.953 5.492 13.68 1 96.62 189 ILE B C 1
ATOM 4234 O O . ILE B 1 189 ? -18 4.859 13.773 1 96.62 189 ILE B O 1
ATOM 4238 N N . MET B 1 190 ? -16.562 6.258 14.641 1 95 190 MET B N 1
ATOM 4239 C CA . MET B 1 190 ? -17.281 6.371 15.906 1 95 190 MET B CA 1
ATOM 4240 C C . MET B 1 190 ? -18.672 6.961 15.695 1 95 190 MET B C 1
ATOM 4242 O O . MET B 1 190 ? -19.641 6.504 16.297 1 95 190 MET B O 1
ATOM 4246 N N . GLU B 1 191 ? -18.734 7.977 14.836 1 93.25 191 GLU B N 1
ATOM 4247 C CA . GLU B 1 191 ? -20.016 8.57 14.508 1 93.25 191 GLU B CA 1
ATOM 4248 C C . GLU B 1 191 ? -20.969 7.543 13.891 1 93.25 191 GLU B C 1
ATOM 4250 O O . GLU B 1 191 ? -22.156 7.516 14.211 1 93.25 191 GLU B O 1
ATOM 4255 N N . THR B 1 192 ? -20.406 6.77 13.016 1 92.62 192 THR B N 1
ATOM 4256 C CA . THR B 1 192 ? -21.203 5.754 12.336 1 92.62 192 THR B CA 1
ATOM 4257 C C . THR B 1 192 ? -21.703 4.707 13.328 1 92.62 192 THR B C 1
ATOM 4259 O O . THR B 1 192 ? -22.844 4.262 13.242 1 92.62 192 THR B O 1
ATOM 4262 N N . LEU B 1 193 ? -20.922 4.32 14.289 1 91.75 193 LEU B N 1
ATOM 4263 C CA . LEU B 1 193 ? -21.266 3.295 15.273 1 91.75 193 LEU B CA 1
ATOM 4264 C C . LEU B 1 193 ? -22.266 3.834 16.297 1 91.75 193 LEU B C 1
ATOM 4266 O O . LEU B 1 193 ? -23.109 3.09 16.797 1 91.75 193 LEU B O 1
ATOM 4270 N N . ASN B 1 194 ? -22.141 5.012 16.625 1 86.62 194 ASN B N 1
ATOM 4271 C CA . ASN B 1 194 ? -23.016 5.625 17.609 1 86.62 194 ASN B CA 1
ATOM 4272 C C . ASN B 1 194 ? -24.438 5.758 17.078 1 86.62 194 ASN B C 1
ATOM 4274 O O . ASN B 1 194 ? -25.406 5.617 17.828 1 86.62 194 ASN B O 1
ATOM 4278 N N . GLY B 1 195 ? -24.656 5.844 15.789 1 75 195 GLY B N 1
ATOM 4279 C CA . GLY B 1 195 ? -25.969 5.883 15.164 1 75 195 GLY B CA 1
ATOM 4280 C C . GLY B 1 195 ? -26.703 7.191 15.391 1 75 195 GLY B C 1
ATOM 4281 O O . GLY B 1 195 ? -27.625 7.531 14.648 1 75 195 GLY B O 1
ATOM 4282 N N . ASN B 1 196 ? -26.609 7.797 16.578 1 60.72 196 ASN B N 1
ATOM 4283 C CA . ASN B 1 196 ? -27.391 8.977 16.953 1 60.72 196 ASN B CA 1
ATOM 4284 C C . ASN B 1 196 ? -26.75 10.258 16.422 1 60.72 196 ASN B C 1
ATOM 4286 O O . ASN B 1 196 ? -27.109 11.359 16.844 1 60.72 196 ASN B O 1
ATOM 4290 N N . SER B 1 197 ? -25.812 10.07 15.625 1 56.5 197 SER B N 1
ATOM 4291 C CA . SER B 1 197 ? -24.953 11.203 15.273 1 56.5 197 SER B CA 1
ATOM 4292 C C . SER B 1 197 ? -25.703 12.188 14.375 1 56.5 197 SER B C 1
ATOM 4294 O O . SER B 1 197 ? -25.156 13.234 14.008 1 56.5 197 SER B O 1
ATOM 4296 N N . LYS B 1 198 ? -27.047 11.883 14.047 1 53.91 198 LYS B N 1
ATOM 4297 C CA . LYS B 1 198 ? -27.688 12.789 13.109 1 53.91 198 LYS B CA 1
ATOM 4298 C C . LYS B 1 198 ? -27.953 14.148 13.758 1 53.91 198 LYS B C 1
ATOM 4300 O O . LYS B 1 198 ? -28.016 15.172 13.07 1 53.91 198 LYS B O 1
ATOM 4305 N N . ASP B 1 199 ? -28.078 14.125 14.992 1 55.09 199 ASP B N 1
ATOM 4306 C CA . ASP B 1 199 ? -28.453 15.406 15.586 1 55.09 199 ASP B CA 1
ATOM 4307 C C . ASP B 1 199 ? -27.234 16.078 16.219 1 55.09 199 ASP B C 1
ATOM 4309 O O . ASP B 1 199 ? -27.328 17.219 16.703 1 55.09 199 ASP B O 1
ATOM 4313 N N . SER B 1 200 ? -26.094 15.367 16.219 1 65.38 200 SER B N 1
ATOM 4314 C CA . SER B 1 200 ? -24.953 15.961 16.906 1 65.38 200 SER B CA 1
ATOM 4315 C C . SER B 1 200 ? -23.906 16.469 15.922 1 65.38 200 SER B C 1
ATOM 4317 O O . SER B 1 200 ? -23.812 15.977 14.797 1 65.38 200 SER B O 1
ATOM 4319 N N . LYS B 1 201 ? -23.406 17.656 16.297 1 82.31 201 LYS B N 1
ATOM 4320 C CA . LYS B 1 201 ? -22.359 18.281 15.5 1 82.31 201 LYS B CA 1
ATOM 4321 C C . LYS B 1 201 ? -21.172 17.328 15.328 1 82.31 201 L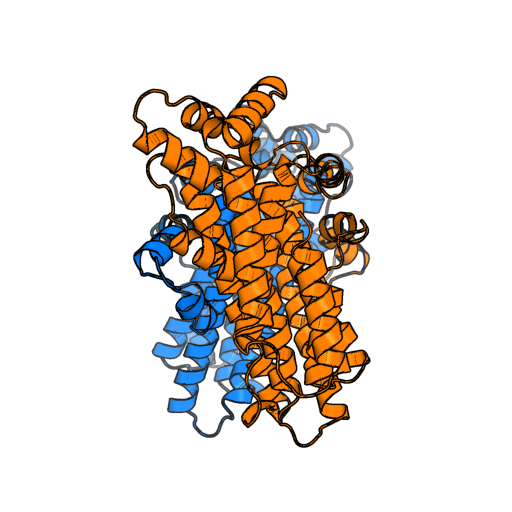YS B C 1
ATOM 4323 O O . LYS B 1 201 ? -20.656 16.781 16.297 1 82.31 201 LYS B O 1
ATOM 4328 N N . SER B 1 202 ? -20.828 17.078 14.117 1 91.31 202 SER B N 1
ATOM 4329 C CA . SER B 1 202 ? -19.703 16.219 13.812 1 91.31 202 SER B CA 1
ATOM 4330 C C . SER B 1 202 ? -18.406 16.766 14.414 1 91.31 202 SER B C 1
ATOM 4332 O O . SER B 1 202 ? -18.188 17.984 14.414 1 91.31 202 SER B O 1
ATOM 4334 N N . LEU B 1 203 ? -17.578 15.891 14.883 1 93.19 203 LEU B N 1
ATOM 4335 C CA . LEU B 1 203 ? -16.297 16.297 15.438 1 93.19 203 LEU B CA 1
ATOM 4336 C C . LEU B 1 203 ? -15.211 16.312 14.359 1 93.19 203 LEU B C 1
ATOM 4338 O O . LEU B 1 203 ? -14.039 16.547 14.656 1 93.19 203 LEU B O 1
ATOM 4342 N N . VAL B 1 204 ? -15.594 16.156 13.125 1 95.06 204 VAL B N 1
ATOM 4343 C CA . VAL B 1 204 ? -14.641 16.094 12.023 1 95.06 204 VAL B CA 1
ATOM 4344 C C . VAL B 1 204 ? -13.867 17.406 11.938 1 95.06 204 VAL B C 1
ATOM 4346 O O . VAL B 1 204 ? -12.641 17.406 11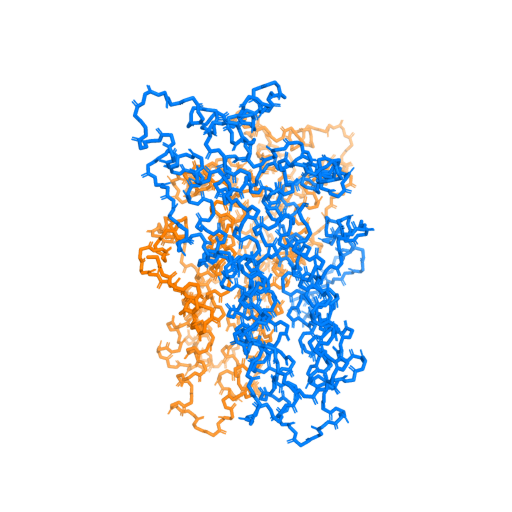.836 1 95.06 204 VAL B O 1
ATOM 4349 N N . PRO B 1 205 ? -14.531 18.594 12.055 1 95.06 205 PRO B N 1
ATOM 4350 C CA . PRO B 1 205 ? -13.758 19.828 12.008 1 95.06 205 PRO B CA 1
ATOM 4351 C C . PRO B 1 205 ? -12.734 19.938 13.141 1 95.06 205 PRO B C 1
ATOM 4353 O O . PRO B 1 205 ? -11.617 20.422 12.938 1 95.06 205 PRO B O 1
ATOM 4356 N N . LEU B 1 206 ? -13.117 19.516 14.328 1 94.25 206 LEU B N 1
ATOM 4357 C CA . LEU B 1 206 ? -12.188 19.484 15.445 1 94.25 206 LEU B CA 1
ATOM 4358 C C . LEU B 1 206 ? -11.023 18.547 15.172 1 94.25 206 LEU B C 1
ATOM 4360 O O . LEU B 1 206 ? -9.867 18.891 15.438 1 94.25 206 LEU B O 1
ATOM 4364 N N . ALA B 1 207 ? -11.328 17.359 14.672 1 94.88 207 ALA B N 1
ATOM 4365 C CA . ALA B 1 207 ? -10.289 16.406 14.312 1 94.88 207 ALA B CA 1
ATOM 4366 C C . ALA B 1 207 ? -9.312 17 13.305 1 94.88 207 ALA B C 1
ATOM 4368 O O . ALA B 1 207 ? -8.094 16.797 13.414 1 94.88 207 ALA B O 1
ATOM 4369 N N . ASN B 1 208 ? -9.844 17.719 12.305 1 95.81 208 ASN B N 1
ATOM 4370 C CA . ASN B 1 208 ? -9.008 18.375 11.305 1 95.81 208 ASN B CA 1
ATOM 4371 C C . ASN B 1 208 ? -8.07 19.391 11.938 1 95.81 208 ASN B C 1
ATOM 4373 O O . ASN B 1 208 ? -6.875 19.422 11.633 1 95.81 208 ASN B O 1
ATOM 4377 N N . LEU B 1 209 ? -8.57 20.188 12.82 1 95.31 209 LEU B N 1
ATOM 4378 C CA . LEU B 1 209 ? -7.773 21.203 13.492 1 95.31 209 LEU B CA 1
ATOM 4379 C C . LEU B 1 209 ? -6.695 20.562 14.359 1 95.31 209 LEU B C 1
ATOM 4381 O O . LEU B 1 209 ? -5.551 21.031 14.383 1 95.31 209 LEU B O 1
ATOM 4385 N N . LEU B 1 210 ? -7.082 19.531 15.062 1 94.56 210 LEU B N 1
ATOM 4386 C CA . LEU B 1 210 ? -6.117 18.828 15.898 1 94.56 210 LEU B CA 1
ATOM 4387 C C . LEU B 1 210 ? -5.004 18.219 15.055 1 94.56 210 LEU B C 1
ATOM 4389 O O . LEU B 1 210 ? -3.838 18.219 15.461 1 94.56 210 LEU B O 1
ATOM 4393 N N . GLY B 1 211 ? -5.398 17.672 13.914 1 94.81 211 GLY B N 1
ATOM 4394 C CA . GLY B 1 211 ? -4.395 17.141 13.008 1 94.81 211 GLY B CA 1
ATOM 4395 C C . GLY B 1 211 ? -3.404 18.203 12.547 1 94.81 211 GLY B C 1
ATOM 4396 O O . GLY B 1 211 ? -2.197 17.953 12.516 1 94.81 211 GLY B O 1
ATOM 4397 N N . ILE B 1 212 ? -3.918 19.344 12.188 1 96.19 212 ILE B N 1
ATOM 4398 C CA . ILE B 1 212 ? -3.068 20.453 11.75 1 96.19 212 ILE B CA 1
ATOM 4399 C C . ILE B 1 212 ? -2.168 20.891 12.898 1 96.19 212 ILE B C 1
ATOM 4401 O O . ILE B 1 212 ? -0.956 21.047 12.727 1 96.19 212 ILE B O 1
ATOM 4405 N N . LEU B 1 213 ? -2.775 21.094 14.078 1 95.88 213 LEU B N 1
ATOM 4406 C CA . LEU B 1 213 ? -2.02 21.5 15.258 1 95.88 213 LEU B CA 1
ATOM 4407 C C . LEU B 1 213 ? -0.895 20.5 15.547 1 95.88 213 LEU B C 1
ATOM 4409 O O . LEU B 1 213 ? 0.241 20.906 15.812 1 95.88 213 LEU B O 1
ATOM 4413 N N . TYR B 1 214 ? -1.218 19.297 15.484 1 95.12 214 TYR B N 1
ATOM 4414 C CA . TYR B 1 214 ? -0.25 18.234 15.75 1 95.12 214 TYR B CA 1
ATOM 4415 C C . TYR B 1 214 ? 0.925 18.312 14.781 1 95.12 214 TYR B C 1
ATOM 4417 O O . TYR B 1 214 ? 2.084 18.203 15.195 1 95.12 214 TYR B O 1
ATOM 4425 N N . GLN B 1 215 ? 0.649 18.469 13.539 1 95.88 215 GLN B N 1
ATOM 4426 C CA . GLN B 1 215 ? 1.707 18.453 12.531 1 95.88 215 GLN B CA 1
ATOM 4427 C C . GLN B 1 215 ? 2.578 19.703 12.633 1 95.88 215 GLN B C 1
ATOM 4429 O O . GLN B 1 215 ? 3.803 19.625 12.516 1 95.88 215 GLN B O 1
ATOM 4434 N N . VAL B 1 216 ? 1.968 20.859 12.805 1 97 216 VAL B N 1
ATOM 4435 C CA . VAL B 1 216 ? 2.738 22.094 12.93 1 97 216 VAL B CA 1
ATOM 4436 C C . VAL B 1 216 ? 3.666 22 14.141 1 97 216 VAL B C 1
ATOM 4438 O O . VAL B 1 216 ? 4.832 22.391 14.062 1 97 216 VAL B O 1
ATOM 4441 N N . ARG B 1 217 ? 3.121 21.484 15.195 1 95.94 217 ARG B N 1
ATOM 4442 C CA . ARG B 1 217 ? 3.947 21.297 16.375 1 95.94 217 ARG B CA 1
ATOM 4443 C C . ARG B 1 217 ? 5.098 20.328 16.094 1 95.94 217 ARG B C 1
ATOM 4445 O O . ARG B 1 217 ? 6.234 20.578 16.5 1 95.94 217 ARG B O 1
ATOM 4452 N N . ASP B 1 218 ? 4.789 19.25 15.438 1 94 218 ASP B N 1
ATOM 4453 C CA . ASP B 1 218 ? 5.816 18.266 15.078 1 94 218 ASP B CA 1
ATOM 4454 C C . ASP B 1 218 ? 6.91 18.906 14.227 1 94 218 ASP B C 1
ATOM 4456 O O . ASP B 1 218 ? 8.094 18.625 14.406 1 94 218 ASP B O 1
ATOM 4460 N N . ASP B 1 219 ? 6.551 19.734 13.336 1 96.19 219 ASP B N 1
ATOM 4461 C CA . ASP B 1 219 ? 7.5 20.469 12.492 1 96.19 219 ASP B CA 1
ATOM 4462 C C . ASP B 1 219 ? 8.43 21.328 13.336 1 96.19 219 ASP B C 1
ATOM 4464 O O . ASP B 1 219 ? 9.625 21.438 13.047 1 96.19 219 ASP B O 1
ATOM 4468 N N . LEU B 1 220 ? 7.852 21.984 14.305 1 96.62 220 LEU B N 1
ATOM 4469 C CA . LEU B 1 220 ? 8.641 22.844 15.188 1 96.62 220 LEU B CA 1
ATOM 4470 C C . LEU B 1 220 ? 9.609 22.016 16.016 1 96.62 220 LEU B C 1
ATOM 4472 O O . LEU B 1 220 ? 10.789 22.359 16.125 1 96.62 220 LEU B O 1
ATOM 4476 N N . GLN B 1 221 ? 9.094 20.938 16.547 1 94.25 221 GLN B N 1
ATOM 4477 C CA . GLN B 1 221 ? 9.875 20.109 17.453 1 94.25 221 GLN B CA 1
ATOM 4478 C C . GLN B 1 221 ? 11.031 19.438 16.719 1 94.25 221 GLN B C 1
ATOM 4480 O O . GLN B 1 221 ? 12.094 19.188 17.297 1 94.25 221 GLN B O 1
ATOM 4485 N N . ASN B 1 222 ? 10.867 19.203 15.484 1 92.94 222 ASN B N 1
ATOM 4486 C CA . ASN B 1 222 ? 11.93 18.641 14.664 1 92.94 222 ASN B CA 1
ATOM 4487 C C . ASN B 1 222 ? 13.172 19.531 14.664 1 92.94 222 ASN B C 1
ATOM 4489 O O . ASN B 1 222 ? 14.297 19.047 14.516 1 92.94 222 ASN B O 1
ATOM 4493 N N . LEU B 1 223 ? 12.977 20.781 14.867 1 93.88 223 LEU B N 1
ATOM 4494 C CA . LEU B 1 223 ? 14.062 21.75 14.797 1 93.88 223 LEU B CA 1
ATOM 4495 C C . LEU B 1 223 ? 14.547 22.125 16.188 1 93.88 223 LEU B C 1
ATOM 4497 O O . LEU B 1 223 ? 15.703 22.516 16.359 1 93.88 223 LEU B O 1
ATOM 4501 N N . THR B 1 224 ? 13.711 21.922 17.234 1 91.81 224 THR B N 1
ATOM 4502 C CA . THR B 1 224 ? 14.016 22.625 18.469 1 91.81 224 THR B CA 1
ATOM 4503 C C . THR B 1 224 ? 14.039 21.656 19.641 1 91.81 224 THR B C 1
ATOM 4505 O O . THR B 1 224 ? 14.609 21.969 20.688 1 91.81 224 THR B O 1
ATOM 4508 N N . ASP B 1 225 ? 13.375 20.547 19.516 1 88.75 225 ASP B N 1
ATOM 4509 C CA . ASP B 1 225 ? 13.141 19.672 20.672 1 88.75 225 ASP B CA 1
ATOM 4510 C C . ASP B 1 225 ? 14.219 18.594 20.75 1 88.75 225 ASP B C 1
ATOM 4512 O O . ASP B 1 225 ? 14.375 17.781 19.844 1 88.75 225 ASP B O 1
ATOM 4516 N N . GLN B 1 226 ? 14.82 18.562 21.875 1 84.25 226 GLN B N 1
ATOM 4517 C CA . GLN B 1 226 ? 15.922 17.625 22.078 1 84.25 226 GLN B CA 1
ATOM 4518 C C . GLN B 1 226 ? 15.438 16.172 22.047 1 84.25 226 GLN B C 1
ATOM 4520 O O . GLN B 1 226 ? 16.125 15.305 21.5 1 84.25 226 GLN B O 1
ATOM 4525 N N . ASN B 1 227 ? 14.32 15.938 22.625 1 83.44 227 ASN B N 1
ATOM 4526 C CA . ASN B 1 227 ? 13.766 14.586 22.625 1 83.44 227 ASN B CA 1
ATOM 4527 C C . ASN B 1 227 ? 13.453 14.117 21.203 1 83.44 227 ASN B C 1
ATOM 4529 O O . ASN B 1 227 ? 13.703 12.961 20.859 1 83.44 227 ASN B O 1
ATOM 4533 N N . MET B 1 228 ? 12.93 14.969 20.438 1 84.19 228 MET B N 1
ATOM 4534 C CA . MET B 1 228 ? 12.648 14.664 19.047 1 84.19 228 MET B CA 1
ATOM 4535 C C . MET B 1 228 ? 13.938 14.375 18.281 1 84.19 228 MET B C 1
ATOM 4537 O O . MET B 1 228 ? 13.992 13.445 17.469 1 84.19 228 MET B O 1
ATOM 4541 N N . ILE B 1 229 ? 14.922 15.07 18.594 1 82.81 229 ILE B N 1
ATOM 4542 C CA . ILE B 1 229 ? 16.203 14.938 17.922 1 82.81 229 ILE B CA 1
ATOM 4543 C C . ILE B 1 229 ? 16.812 13.57 18.234 1 82.81 229 ILE B C 1
ATOM 4545 O O . ILE B 1 229 ? 17.375 12.914 17.359 1 82.81 229 ILE B O 1
ATOM 4549 N N . GLU B 1 230 ? 16.578 13.125 19.422 1 82.19 230 GLU B N 1
ATOM 4550 C CA . GLU B 1 230 ? 17.078 11.82 19.828 1 82.19 230 GLU B CA 1
ATOM 4551 C C . GLU B 1 230 ? 16.328 10.695 19.125 1 82.19 230 GLU B C 1
ATOM 4553 O O . GLU B 1 230 ? 16.906 9.664 18.781 1 82.19 230 GLU B O 1
ATOM 4558 N N . LYS B 1 231 ? 15.141 10.922 18.891 1 84 231 LYS B N 1
ATOM 4559 C CA . LYS B 1 231 ? 14.266 9.859 18.406 1 84 231 LYS B CA 1
ATOM 4560 C C . LYS B 1 231 ? 14.266 9.805 16.875 1 84 231 LYS B C 1
ATOM 4562 O O . LYS B 1 231 ? 14.078 8.734 16.297 1 84 231 LYS B O 1
ATOM 4567 N N . LYS B 1 232 ? 14.484 10.961 16.234 1 85.25 232 LYS B N 1
ATOM 4568 C CA . LYS B 1 232 ? 14.305 10.992 14.781 1 85.25 232 LYS B CA 1
ATOM 4569 C C . LYS B 1 232 ? 15.539 11.562 14.094 1 85.25 232 LYS B C 1
ATOM 4571 O O . LYS B 1 232 ? 15.727 11.375 12.891 1 85.25 232 LYS B O 1
ATOM 4576 N N . GLY B 1 233 ? 16.375 12.258 14.852 1 84.25 233 GLY B N 1
ATOM 4577 C CA . GLY B 1 233 ? 17.5 12.969 14.266 1 84.25 233 GLY B CA 1
ATOM 4578 C C . GLY B 1 233 ? 17.328 14.477 14.273 1 84.25 233 GLY B C 1
ATOM 4579 O O . GLY B 1 233 ? 16.219 14.977 14.406 1 84.25 233 GLY B O 1
ATOM 4580 N N . TYR B 1 234 ? 18.438 15.141 14.117 1 90 234 TYR B N 1
ATOM 4581 C CA . TYR B 1 234 ? 18.422 16.594 14.195 1 90 234 TYR B CA 1
ATOM 4582 C C . TYR B 1 234 ? 17.984 17.203 12.875 1 90 234 TYR B C 1
ATOM 4584 O O . TYR B 1 234 ? 18.625 17 11.836 1 90 234 TYR B O 1
ATOM 4592 N N . ALA B 1 235 ? 16.922 17.953 12.867 1 94.5 235 ALA B N 1
ATOM 4593 C CA . ALA B 1 235 ? 16.422 18.719 11.727 1 94.5 235 ALA B CA 1
ATOM 4594 C C . ALA B 1 235 ? 16.344 17.844 10.477 1 94.5 235 ALA B C 1
ATOM 4596 O O . ALA B 1 235 ? 16.859 18.203 9.422 1 94.5 235 ALA B O 1
ATOM 4597 N N . GLU B 1 236 ? 15.695 16.734 10.641 1 93.44 236 GLU B N 1
ATOM 4598 C CA . GLU B 1 236 ? 15.633 15.742 9.578 1 93.44 236 GLU B CA 1
ATOM 4599 C C . GLU B 1 236 ? 14.867 16.266 8.367 1 93.44 236 GLU B C 1
ATOM 4601 O O . GLU B 1 236 ? 15.117 15.836 7.238 1 93.44 236 GLU B O 1
ATOM 4606 N N . ASP B 1 237 ? 13.992 17.219 8.602 1 95.19 237 ASP B N 1
ATOM 4607 C CA . ASP B 1 237 ? 13.281 17.828 7.477 1 95.19 237 ASP B CA 1
ATOM 4608 C C . ASP B 1 237 ? 14.258 18.422 6.465 1 95.19 237 ASP B C 1
ATOM 4610 O O . ASP B 1 237 ? 13.992 18.422 5.262 1 95.19 237 ASP B O 1
ATOM 4614 N N . ILE B 1 238 ? 15.328 18.922 6.949 1 96.06 238 ILE B N 1
ATOM 4615 C CA . ILE B 1 238 ? 16.344 19.5 6.086 1 96.06 238 ILE B CA 1
ATOM 4616 C C . ILE B 1 238 ? 17.047 18.406 5.297 1 96.06 238 ILE B C 1
ATOM 4618 O O . ILE B 1 238 ? 17.219 18.516 4.078 1 96.06 238 ILE B O 1
ATOM 4622 N N . SER B 1 239 ? 17.406 17.297 5.965 1 95.62 239 SER B N 1
ATOM 4623 C CA . SER B 1 239 ? 18.078 16.172 5.312 1 95.62 239 SER B CA 1
ATOM 4624 C C . SER B 1 239 ? 17.156 15.484 4.312 1 95.62 239 SER B C 1
ATOM 4626 O O . SER B 1 239 ? 17.625 14.945 3.305 1 95.62 239 SER B O 1
ATOM 4628 N N . GLU B 1 240 ? 15.922 15.57 4.586 1 95.19 240 GLU B N 1
ATOM 4629 C CA . GLU B 1 240 ? 14.938 14.922 3.723 1 95.19 240 GLU B CA 1
ATOM 4630 C C . GLU B 1 240 ? 14.484 15.859 2.6 1 95.19 240 GLU B C 1
ATOM 4632 O O . GLU B 1 240 ? 13.875 15.414 1.626 1 95.19 240 GLU B O 1
ATOM 4637 N N . GLY B 1 241 ? 14.734 17.094 2.783 1 96.12 241 GLY B N 1
ATOM 4638 C CA . GLY B 1 241 ? 14.297 18.094 1.819 1 96.12 241 GLY B CA 1
ATOM 4639 C C . GLY B 1 241 ? 12.82 18.438 1.942 1 96.12 241 GLY B C 1
ATOM 4640 O O . GLY B 1 241 ? 12.203 18.906 0.985 1 96.12 241 GLY B O 1
ATOM 4641 N N . LYS B 1 242 ? 12.25 18.188 3.047 1 96.5 242 LYS B N 1
ATOM 4642 C CA . LYS B 1 242 ? 10.82 18.406 3.256 1 96.5 242 LYS B CA 1
ATOM 4643 C C . LYS B 1 242 ? 10.531 19.891 3.504 1 96.5 242 LYS B C 1
ATOM 4645 O O . LYS B 1 242 ? 11.305 20.578 4.164 1 96.5 242 LYS B O 1
ATOM 4650 N N . LEU B 1 243 ? 9.43 20.312 2.982 1 98 243 LEU B N 1
ATOM 4651 C CA . LEU B 1 243 ? 8.984 21.688 3.207 1 98 243 LEU B CA 1
ATOM 4652 C C . LEU B 1 243 ? 7.977 21.75 4.344 1 98 243 LEU B C 1
ATOM 4654 O O . LEU B 1 243 ? 6.777 21.906 4.105 1 98 243 LEU B O 1
ATOM 4658 N N . SER B 1 244 ? 8.516 21.656 5.562 1 97.88 244 SER B N 1
ATOM 4659 C CA . SER B 1 244 ? 7.688 21.781 6.762 1 97.88 244 SER B CA 1
ATOM 4660 C C . SER B 1 244 ? 7.285 23.234 6.996 1 97.88 244 SER B C 1
ATOM 4662 O O . SER B 1 244 ? 7.781 24.141 6.32 1 97.88 244 SER B O 1
ATOM 4664 N N . PHE B 1 245 ? 6.461 23.469 7.941 1 98.31 245 PHE B N 1
ATOM 4665 C CA . PHE B 1 245 ? 5.812 24.75 8.148 1 98.31 245 PHE B CA 1
ATOM 4666 C C . PHE B 1 245 ? 6.844 25.844 8.391 1 98.31 245 PHE B C 1
ATOM 4668 O O . PHE B 1 245 ? 6.848 26.875 7.691 1 98.31 245 PHE B O 1
ATOM 4675 N N . PRO B 1 246 ? 7.828 25.688 9.336 1 98.25 246 PRO B N 1
ATOM 4676 C CA . PRO B 1 246 ? 8.836 26.734 9.539 1 98.25 246 PRO B CA 1
ATOM 4677 C C . PRO B 1 246 ? 9.75 26.906 8.328 1 98.25 246 PRO B C 1
ATOM 4679 O O . PRO B 1 246 ? 10.195 28.016 8.039 1 98.25 246 PRO B O 1
ATOM 4682 N N . ILE B 1 247 ? 10.031 25.828 7.656 1 98.19 247 ILE B N 1
ATOM 4683 C CA . ILE B 1 247 ? 10.906 25.891 6.488 1 98.19 247 ILE B CA 1
ATOM 4684 C C . ILE B 1 247 ? 10.219 26.656 5.367 1 98.19 247 ILE B C 1
ATOM 4686 O O . ILE B 1 247 ? 10.836 27.5 4.707 1 98.19 247 ILE B O 1
ATOM 4690 N N . ILE B 1 248 ? 8.953 26.406 5.141 1 98.25 248 ILE B N 1
ATOM 4691 C CA . ILE B 1 248 ? 8.188 27.125 4.133 1 98.25 248 ILE B CA 1
ATOM 4692 C C . ILE B 1 248 ? 8.242 28.625 4.418 1 98.25 248 ILE B C 1
ATOM 4694 O O . ILE B 1 248 ? 8.523 29.422 3.523 1 98.25 248 ILE B O 1
ATOM 4698 N N . HIS B 1 249 ? 7.996 29 5.645 1 98.06 249 HIS B N 1
ATOM 4699 C CA . HIS B 1 249 ? 8.023 30.406 6.043 1 98.06 249 HIS B CA 1
ATOM 4700 C C . HIS B 1 249 ? 9.406 31.016 5.812 1 98.06 249 HIS B C 1
ATOM 4702 O O . HIS B 1 249 ? 9.516 32.125 5.285 1 98.06 249 HIS B O 1
ATOM 4708 N N . GLY B 1 250 ? 10.445 30.297 6.215 1 97.75 250 GLY B N 1
ATOM 4709 C CA . GLY B 1 250 ? 11.812 30.766 6.047 1 97.75 250 GLY B CA 1
ATOM 4710 C C . GLY B 1 250 ? 12.203 30.953 4.594 1 97.75 250 GLY B C 1
ATOM 4711 O O . GLY B 1 250 ? 12.82 31.953 4.23 1 97.75 250 GLY B O 1
ATOM 4712 N N . VAL B 1 251 ? 11.859 30.016 3.783 1 97.31 251 VAL B N 1
ATOM 4713 C CA . VAL B 1 251 ? 12.195 30.062 2.363 1 97.31 251 VAL B CA 1
ATOM 4714 C C . VAL B 1 251 ? 11.469 31.234 1.7 1 97.31 251 VAL B C 1
ATOM 4716 O O . VAL B 1 251 ? 12.055 31.953 0.897 1 97.31 251 VAL B O 1
ATOM 4719 N N . LYS B 1 252 ? 10.227 31.406 2.012 1 96.38 252 LYS B N 1
ATOM 4720 C CA . LYS B 1 252 ? 9.461 32.5 1.438 1 96.38 252 LYS B CA 1
ATOM 4721 C C . LYS B 1 252 ? 10.023 33.875 1.877 1 96.38 252 LYS B C 1
ATOM 4723 O O . LYS B 1 252 ? 10.062 34.812 1.092 1 96.38 252 LYS B O 1
ATOM 4728 N N . PHE B 1 253 ? 10.398 33.938 3.111 1 96.31 253 PHE B N 1
ATOM 4729 C CA . PHE B 1 253 ? 11.047 35.156 3.619 1 96.31 253 PHE B CA 1
ATOM 4730 C C . PHE B 1 253 ? 12.32 35.438 2.838 1 96.31 253 PHE B C 1
ATOM 4732 O O . PHE B 1 253 ? 12.539 36.562 2.412 1 96.31 253 PHE B O 1
ATOM 4739 N N . GLU B 1 254 ? 13.117 34.375 2.711 1 96.12 254 GLU B N 1
ATOM 4740 C CA . GLU B 1 254 ? 14.383 34.5 1.995 1 96.12 254 GLU B CA 1
ATOM 4741 C C . GLU B 1 254 ? 14.156 35 0.567 1 96.12 254 GLU B C 1
ATOM 4743 O O . GLU B 1 254 ? 14.867 35.875 0.084 1 96.12 254 GLU B O 1
ATOM 4748 N N . LEU B 1 255 ? 13.273 34.438 -0.098 1 93.44 255 LEU B N 1
ATOM 4749 C CA . LEU B 1 255 ? 13 34.75 -1.49 1 93.44 255 LEU B CA 1
ATOM 4750 C C . LEU B 1 255 ? 12.461 36.188 -1.609 1 93.44 255 LEU B C 1
ATOM 4752 O O . LEU B 1 255 ? 12.719 36.875 -2.602 1 93.44 255 LEU B O 1
ATOM 4756 N N . LYS B 1 256 ? 11.703 36.625 -0.707 1 93 256 LYS B N 1
ATOM 4757 C CA . LYS B 1 256 ? 11.172 38 -0.701 1 93 256 LYS B CA 1
ATOM 4758 C C . LYS B 1 256 ? 12.281 39 -0.482 1 93 256 LYS B C 1
ATOM 4760 O O . LYS B 1 256 ? 12.266 40.094 -1.069 1 93 256 LYS B O 1
ATOM 4765 N N . GLU B 1 257 ? 13.211 38.656 0.345 1 90.5 257 GLU B N 1
ATOM 4766 C CA . GLU B 1 257 ? 14.32 39.562 0.635 1 90.5 257 GLU B CA 1
ATOM 4767 C C . GLU B 1 257 ? 15.266 39.688 -0.556 1 90.5 257 GLU B C 1
ATOM 4769 O O . GLU B 1 257 ? 15.891 40.719 -0.766 1 90.5 257 GLU B O 1
ATOM 4774 N N . GLY B 1 258 ? 15.398 38.688 -1.395 1 80.94 258 GLY B N 1
ATOM 4775 C CA . GLY B 1 258 ? 16.109 38.719 -2.662 1 80.94 258 GLY B CA 1
ATOM 4776 C C . GLY B 1 258 ? 17.625 38.719 -2.502 1 80.94 258 GLY B C 1
ATOM 4777 O O . GLY B 1 258 ? 18.359 38.875 -3.482 1 80.94 258 GLY B O 1
ATOM 4778 N N . LYS B 1 259 ? 18.203 38.781 -1.483 1 73.75 259 LYS B N 1
ATOM 4779 C CA . LYS B 1 259 ? 19.641 38.969 -1.315 1 73.75 259 LYS B CA 1
ATOM 4780 C C . LYS B 1 259 ? 20.391 37.656 -1.446 1 73.75 259 LYS B C 1
ATOM 4782 O O . LYS B 1 259 ? 21.312 37.531 -2.266 1 73.75 259 LYS B O 1
ATOM 4787 N N . ASP B 1 260 ? 20.156 36.719 -0.435 1 77.56 260 ASP B N 1
ATOM 4788 C CA . ASP B 1 260 ? 20.859 35.438 -0.332 1 77.56 260 ASP B CA 1
ATOM 4789 C C . ASP B 1 260 ? 19.891 34.281 -0.408 1 77.56 260 ASP B C 1
ATOM 4791 O O . ASP B 1 260 ? 18.719 34.406 -0.096 1 77.56 260 ASP B O 1
ATOM 4795 N N . ARG B 1 261 ? 20.422 33.25 -1.151 1 91.81 261 ARG B N 1
ATOM 4796 C CA . ARG B 1 261 ? 19.625 32.031 -1.246 1 91.81 261 ARG B CA 1
ATOM 4797 C C . ARG B 1 261 ? 20.281 30.891 -0.486 1 91.81 261 ARG B C 1
ATOM 4799 O O . ARG B 1 261 ? 20.344 29.766 -0.982 1 91.81 261 ARG B O 1
ATOM 4806 N N . LYS B 1 262 ? 20.703 31.234 0.681 1 93.19 262 LYS B N 1
ATOM 4807 C CA . LYS B 1 262 ? 21.453 30.266 1.483 1 93.19 262 LYS B CA 1
ATOM 4808 C C . LYS B 1 262 ? 20.547 29.156 1.994 1 93.19 262 LYS B C 1
ATOM 4810 O O . LYS B 1 262 ? 20.891 27.969 1.903 1 93.19 262 LYS B O 1
ATOM 4815 N N . LEU B 1 263 ? 19.422 29.516 2.537 1 96.75 263 LEU B N 1
ATOM 4816 C CA . LEU B 1 263 ? 18.5 28.5 3.055 1 96.75 263 LEU B CA 1
ATOM 4817 C C . LEU B 1 263 ? 18 27.594 1.938 1 96.75 263 LEU B C 1
ATOM 4819 O O . LEU B 1 263 ? 17.969 26.375 2.094 1 96.75 263 LEU B O 1
ATOM 4823 N N . VAL B 1 264 ? 17.656 28.203 0.823 1 97 264 VAL B N 1
ATOM 4824 C CA . VAL B 1 264 ? 17.188 27.453 -0.336 1 97 264 VAL B CA 1
ATOM 4825 C C . VAL B 1 264 ? 18.25 26.453 -0.761 1 97 264 VAL B C 1
ATOM 4827 O O . VAL B 1 264 ? 17.938 25.281 -1.014 1 97 264 VAL B O 1
ATOM 4830 N N . ASP B 1 265 ? 19.484 26.859 -0.748 1 96.81 265 ASP B N 1
ATOM 4831 C CA . ASP B 1 265 ? 20.578 26 -1.171 1 96.81 265 ASP B CA 1
ATOM 4832 C C . ASP B 1 265 ? 20.781 24.844 -0.189 1 96.81 265 ASP B C 1
ATOM 4834 O O . ASP B 1 265 ? 21.062 23.719 -0.597 1 96.81 265 ASP B O 1
ATOM 4838 N N . ILE B 1 266 ? 20.656 25.156 1.04 1 97.31 266 ILE B N 1
ATOM 4839 C CA . ILE B 1 266 ? 20.828 24.141 2.061 1 97.31 266 ILE B CA 1
ATOM 4840 C C . ILE B 1 266 ? 19.75 23.078 1.922 1 97.31 266 ILE B C 1
ATOM 4842 O O . ILE B 1 266 ? 20.031 21.875 1.929 1 97.31 266 ILE B O 1
ATOM 4846 N N . ILE B 1 267 ? 18.5 23.5 1.771 1 97.12 267 ILE B N 1
ATOM 4847 C CA . ILE B 1 267 ? 17.391 22.578 1.66 1 97.12 267 ILE B CA 1
ATOM 4848 C C . ILE B 1 267 ? 17.547 21.719 0.407 1 97.12 267 ILE B C 1
ATOM 4850 O O . ILE B 1 267 ? 17.328 20.5 0.444 1 97.12 267 ILE B O 1
ATOM 4854 N N . LYS B 1 268 ? 17.969 22.297 -0.641 1 96.19 268 LYS B N 1
ATOM 4855 C CA . LYS B 1 268 ? 18.156 21.594 -1.906 1 96.19 268 LYS B CA 1
ATOM 4856 C C . LYS B 1 268 ? 19.25 20.531 -1.788 1 96.19 268 LYS B C 1
ATOM 4858 O O . LYS B 1 268 ? 19.172 19.484 -2.438 1 96.19 268 LYS B O 1
ATOM 4863 N N . SER B 1 269 ? 20.234 20.812 -0.972 1 96.38 269 SER B N 1
ATOM 4864 C CA . SER B 1 269 ? 21.391 19.922 -0.866 1 96.38 269 SER B CA 1
ATOM 4865 C C . SER B 1 269 ? 21.062 18.672 -0.061 1 96.38 269 SER B C 1
ATOM 4867 O O . SER B 1 269 ? 21.812 17.688 -0.098 1 96.38 269 SER B O 1
ATOM 4869 N N . LYS B 1 270 ? 19.922 18.75 0.678 1 96.12 270 LYS B N 1
ATOM 4870 C CA . LYS B 1 270 ? 19.531 17.641 1.544 1 96.12 270 LYS B CA 1
ATOM 4871 C C . LYS B 1 270 ? 20.719 17.156 2.381 1 96.12 270 LYS B C 1
ATOM 4873 O O . LYS B 1 270 ? 20.984 15.961 2.453 1 96.12 270 LYS B O 1
ATOM 4878 N N . THR B 1 271 ? 21.344 18.078 2.979 1 96.31 271 THR B N 1
ATOM 4879 C CA . THR B 1 271 ? 22.594 17.812 3.688 1 96.31 271 THR B CA 1
ATOM 4880 C C . THR B 1 271 ? 22.328 16.984 4.938 1 96.31 271 THR B C 1
ATOM 4882 O O . THR B 1 271 ? 21.312 17.141 5.605 1 96.31 271 THR B O 1
ATOM 4885 N N . MET B 1 272 ? 23.297 16.172 5.238 1 93.56 272 MET B N 1
ATOM 4886 C CA . MET B 1 272 ? 23.328 15.438 6.496 1 93.56 272 MET B CA 1
ATOM 4887 C C . MET B 1 272 ? 24.328 16.047 7.469 1 93.56 272 MET B C 1
ATOM 4889 O O . MET B 1 272 ? 24.453 15.594 8.609 1 93.56 272 MET B O 1
ATOM 4893 N N . ASP B 1 273 ? 24.953 17.047 7.02 1 95.69 273 ASP B N 1
ATOM 4894 C CA . ASP B 1 273 ? 25.984 17.672 7.824 1 95.69 273 ASP B CA 1
ATOM 4895 C C . ASP B 1 273 ? 25.391 18.484 8.977 1 95.69 273 ASP B C 1
ATOM 4897 O O . ASP B 1 273 ? 24.594 19.391 8.75 1 95.69 273 ASP B O 1
ATOM 4901 N N . PHE B 1 274 ? 25.828 18.219 10.117 1 94.81 274 PHE B N 1
ATOM 4902 C CA . PHE B 1 274 ? 25.266 18.781 11.336 1 94.81 274 PHE B CA 1
ATOM 4903 C C . PHE B 1 274 ? 25.469 20.297 11.359 1 94.81 274 PHE B C 1
ATOM 4905 O O . PHE B 1 274 ? 24.547 21.047 11.703 1 94.81 274 PHE B O 1
ATOM 4912 N N . ASP B 1 275 ? 26.625 20.734 10.992 1 97.06 275 ASP B N 1
ATOM 4913 C CA . ASP B 1 275 ? 26.938 22.156 11.062 1 97.06 275 ASP B CA 1
ATOM 4914 C C . ASP B 1 275 ? 26.125 22.953 10.047 1 97.06 275 ASP B C 1
ATOM 4916 O O . ASP B 1 275 ? 25.703 24.078 10.328 1 97.06 275 ASP B O 1
ATOM 4920 N N . ILE B 1 276 ? 25.953 22.391 8.922 1 97.56 276 ILE B N 1
ATOM 4921 C CA . ILE B 1 276 ? 25.172 23.062 7.891 1 97.56 276 ILE B CA 1
ATOM 4922 C C . ILE B 1 276 ? 23.703 23.109 8.312 1 97.56 276 ILE B C 1
ATOM 4924 O O . ILE B 1 276 ? 23.031 24.125 8.109 1 97.56 276 ILE B O 1
ATOM 4928 N N . LYS B 1 277 ? 23.203 22.094 8.914 1 96.94 277 LYS B N 1
ATOM 4929 C CA . LYS B 1 277 ? 21.844 22.094 9.438 1 96.94 277 LYS B CA 1
ATOM 4930 C C . LYS B 1 277 ? 21.672 23.156 10.523 1 96.94 277 LYS B C 1
ATOM 4932 O O . LYS B 1 277 ? 20.641 23.844 10.57 1 96.94 277 LYS B O 1
ATOM 4937 N N . LYS B 1 278 ? 22.641 23.25 11.336 1 96.75 278 LYS B N 1
ATOM 4938 C CA . LYS B 1 278 ? 22.594 24.25 12.406 1 96.75 278 LYS B CA 1
ATOM 4939 C C . LYS B 1 278 ? 22.531 25.656 11.836 1 96.75 278 LYS B C 1
ATOM 4941 O O . LYS B 1 278 ? 21.859 26.531 12.406 1 96.75 278 LYS B O 1
ATOM 4946 N N . GLU B 1 279 ? 23.234 25.844 10.781 1 97.25 279 GLU B N 1
ATOM 4947 C CA . GLU B 1 279 ? 23.172 27.141 10.109 1 97.25 279 GLU B CA 1
ATOM 4948 C C . GLU B 1 279 ? 21.766 27.438 9.617 1 97.25 279 GLU B C 1
ATOM 4950 O O . GLU B 1 279 ? 21.281 28.562 9.742 1 97.25 279 GLU B O 1
ATOM 4955 N N . ALA B 1 280 ? 21.188 26.453 9.031 1 97.62 280 ALA B N 1
ATOM 4956 C CA . ALA B 1 280 ? 19.812 26.625 8.555 1 97.62 280 ALA B CA 1
ATOM 4957 C C . ALA B 1 280 ? 18.859 26.938 9.703 1 97.62 280 ALA B C 1
ATOM 4959 O O . ALA B 1 280 ? 18.016 27.828 9.602 1 97.62 280 ALA B O 1
ATOM 4960 N N . VAL B 1 281 ? 19.016 26.219 10.805 1 97.81 281 VAL B N 1
ATOM 4961 C CA . VAL B 1 281 ? 18.156 26.422 11.961 1 97.81 281 VAL B CA 1
ATOM 4962 C C . VAL B 1 281 ? 18.391 27.812 12.547 1 97.81 281 VAL B C 1
ATOM 4964 O O . VAL B 1 281 ? 17.438 28.469 12.969 1 97.81 281 VAL B O 1
ATOM 4967 N N . ASP B 1 282 ? 19.641 28.203 12.555 1 97.69 282 ASP B N 1
ATOM 4968 C CA . ASP B 1 282 ? 19.969 29.547 13.023 1 97.69 282 ASP B CA 1
ATOM 4969 C C . ASP B 1 282 ? 19.297 30.609 12.156 1 97.69 282 ASP B C 1
ATOM 4971 O O . ASP B 1 282 ? 18.781 31.594 12.672 1 97.69 282 ASP B O 1
ATOM 4975 N N . TYR B 1 283 ? 19.375 30.406 10.914 1 97.25 283 TYR B N 1
ATOM 4976 C CA . TYR B 1 283 ? 18.688 31.312 10 1 97.25 283 TYR B CA 1
ATOM 4977 C C . TYR B 1 283 ? 17.188 31.375 10.305 1 97.25 283 TYR B C 1
ATOM 4979 O O . TYR B 1 283 ? 16.609 32.469 10.375 1 97.25 283 TYR B O 1
ATOM 4987 N N . LEU B 1 284 ? 16.531 30.266 10.5 1 98.06 284 LEU B N 1
ATOM 4988 C CA . LEU B 1 284 ? 15.102 30.172 10.789 1 98.06 284 LEU B CA 1
ATOM 4989 C C . LEU B 1 284 ? 14.773 30.844 12.117 1 98.06 284 LEU B C 1
ATOM 4991 O O . LEU B 1 284 ? 13.695 31.422 12.273 1 98.06 284 LEU B O 1
ATOM 4995 N N . GLU B 1 285 ? 15.68 30.781 13.008 1 98.06 285 GLU B N 1
ATOM 4996 C CA . GLU B 1 285 ? 15.453 31.312 14.352 1 98.06 285 GLU B CA 1
ATOM 4997 C C . GLU B 1 285 ? 15.734 32.812 14.406 1 98.06 285 GLU B C 1
ATOM 4999 O O . GLU B 1 285 ? 14.922 33.562 14.945 1 98.06 285 GLU B O 1
ATOM 5004 N N . ASN B 1 286 ? 16.859 33.25 13.773 1 97.62 286 ASN B N 1
ATOM 5005 C CA . ASN B 1 286 ? 17.375 34.594 14.086 1 97.62 286 ASN B CA 1
ATOM 5006 C C . ASN B 1 286 ? 17.281 35.531 12.891 1 97.62 286 ASN B C 1
ATOM 5008 O O . ASN B 1 286 ? 17.469 36.719 13.023 1 97.62 286 ASN B O 1
ATOM 5012 N N . LYS B 1 287 ? 17.047 35.031 11.781 1 96.5 287 LYS B N 1
ATOM 5013 C CA . LYS B 1 287 ? 16.953 35.906 10.617 1 96.5 287 LYS B CA 1
ATOM 5014 C C . LYS B 1 287 ? 15.5 36.031 10.141 1 96.5 287 LYS B C 1
ATOM 5016 O O . LYS B 1 287 ? 14.906 37.094 10.188 1 96.5 287 LYS B O 1
ATOM 5021 N N . SER B 1 288 ? 14.93 34.812 9.805 1 96.94 288 SER B N 1
ATOM 5022 C CA . SER B 1 288 ? 13.562 34.844 9.297 1 96.94 288 SER B CA 1
ATOM 5023 C C . SER B 1 288 ? 12.547 34.781 10.43 1 96.94 288 SER B C 1
ATOM 5025 O O . SER B 1 288 ? 11.352 35.031 10.219 1 96.94 288 SER B O 1
ATOM 5027 N N . TYR B 1 289 ? 12.961 34.406 11.641 1 98.19 289 TYR B N 1
ATOM 5028 C CA . TYR B 1 289 ? 12.117 34.281 12.812 1 98.19 289 TYR B CA 1
ATOM 5029 C C . TYR B 1 289 ? 11 33.25 12.562 1 98.19 289 TYR B C 1
ATOM 5031 O O . TYR B 1 289 ? 9.867 33.469 13.008 1 98.19 289 TYR B O 1
ATOM 5039 N N . SER B 1 290 ? 11.32 32.281 11.805 1 98.38 290 SER B N 1
ATOM 5040 C CA . SER B 1 290 ? 10.367 31.234 11.422 1 98.38 290 SER B CA 1
ATOM 5041 C C . SER B 1 290 ? 9.977 30.375 12.617 1 98.38 290 SER B C 1
ATOM 5043 O O . SER B 1 290 ? 8.852 29.875 12.688 1 98.38 290 SER B O 1
ATOM 5045 N N . ILE B 1 291 ? 10.883 30.172 13.555 1 98 291 ILE B N 1
ATOM 5046 C CA . ILE B 1 291 ? 10.578 29.422 14.766 1 98 291 ILE B CA 1
ATOM 5047 C C . ILE B 1 291 ? 9.516 30.156 15.586 1 98 291 ILE B C 1
ATOM 5049 O O . ILE B 1 291 ? 8.516 29.562 15.984 1 98 291 ILE B O 1
ATOM 5053 N N . ALA B 1 292 ? 9.719 31.422 15.75 1 98.06 292 ALA B N 1
ATOM 5054 C CA . ALA B 1 292 ? 8.75 32.25 16.484 1 98.06 292 ALA B CA 1
ATOM 5055 C C . ALA B 1 292 ? 7.41 32.281 15.75 1 98.06 292 ALA B C 1
ATOM 5057 O O . ALA B 1 292 ? 6.352 32.219 16.375 1 98.06 292 ALA B O 1
ATOM 5058 N N . TYR B 1 293 ? 7.469 32.438 14.477 1 98.19 293 TYR B N 1
ATOM 5059 C CA . TYR B 1 293 ? 6.266 32.469 13.656 1 98.19 293 TYR B CA 1
ATOM 5060 C C . TYR B 1 293 ? 5.473 31.172 13.82 1 98.19 293 TYR B C 1
ATOM 5062 O O . TYR B 1 293 ? 4.242 31.188 13.922 1 98.19 293 TYR B O 1
ATOM 5070 N N . THR B 1 294 ? 6.16 30.031 13.797 1 98.12 294 THR B N 1
ATOM 5071 C CA . THR B 1 294 ? 5.52 28.734 13.945 1 98.12 294 THR B CA 1
ATOM 5072 C C . THR B 1 294 ? 4.891 28.594 15.336 1 98.12 294 THR B C 1
ATOM 5074 O O . THR B 1 294 ? 3.773 28.094 15.469 1 98.12 294 THR B O 1
ATOM 5077 N N . SER B 1 295 ? 5.582 29.062 16.344 1 97.38 295 SER B N 1
ATOM 5078 C CA . SER B 1 295 ? 5.031 29.047 17.703 1 97.38 295 SER B CA 1
ATOM 5079 C C . SER B 1 295 ? 3.746 29.875 17.781 1 97.38 295 SER B C 1
ATOM 5081 O O . SER B 1 295 ? 2.787 29.469 18.438 1 97.38 295 SER B O 1
ATOM 5083 N N . GLU B 1 296 ? 3.766 30.984 17.109 1 97.31 296 GLU B N 1
ATOM 5084 C CA . GLU B 1 296 ? 2.572 31.828 17.078 1 97.31 296 GLU B CA 1
ATOM 5085 C C . GLU B 1 296 ? 1.428 31.125 16.344 1 97.31 296 GLU B C 1
ATOM 5087 O O . GLU B 1 296 ? 0.268 31.234 16.75 1 97.31 296 GLU B O 1
ATOM 5092 N N . ALA B 1 297 ? 1.735 30.469 15.25 1 97 297 ALA B N 1
ATOM 5093 C CA . ALA B 1 297 ? 0.718 29.719 14.516 1 97 297 ALA B CA 1
ATOM 5094 C C . ALA B 1 297 ? 0.088 28.641 15.398 1 97 297 ALA B C 1
ATOM 5096 O O . ALA B 1 297 ? -1.13 28.453 15.383 1 97 297 ALA B O 1
ATOM 5097 N N . ILE B 1 298 ? 0.918 27.922 16.172 1 97.38 298 ILE B N 1
ATOM 5098 C CA . ILE B 1 298 ? 0.442 26.906 17.094 1 97.38 298 ILE B CA 1
ATOM 5099 C C . ILE B 1 298 ? -0.529 27.531 18.094 1 97.38 298 ILE B C 1
ATOM 5101 O O . ILE B 1 298 ? -1.616 26.984 18.328 1 97.38 298 ILE B O 1
ATOM 5105 N N . LYS B 1 299 ? -0.164 28.672 18.625 1 96.5 299 LYS B N 1
ATOM 5106 C CA . LYS B 1 299 ? -1.016 29.375 19.594 1 96.5 299 LYS B CA 1
ATOM 5107 C C . LYS B 1 299 ? -2.34 29.781 18.953 1 96.5 299 LYS B C 1
ATOM 5109 O O . LYS B 1 299 ? -3.402 29.641 19.547 1 96.5 299 LYS B O 1
ATOM 5114 N N . ASN B 1 300 ? -2.254 30.297 17.781 1 95.94 300 ASN B N 1
ATOM 5115 C CA . ASN B 1 300 ? -3.453 30.75 17.078 1 95.94 300 ASN B CA 1
ATOM 5116 C C . ASN B 1 300 ? -4.406 29.578 16.797 1 95.94 300 ASN B C 1
ATOM 5118 O O . ASN B 1 300 ? -5.621 29.719 16.984 1 95.94 300 ASN B O 1
ATOM 5122 N N . ILE B 1 301 ? -3.877 28.469 16.312 1 96.38 301 ILE B N 1
ATOM 5123 C CA . ILE B 1 301 ? -4.703 27.297 16.031 1 96.38 301 ILE B CA 1
ATOM 5124 C C . ILE B 1 301 ? -5.316 26.781 17.328 1 96.38 301 ILE B C 1
ATOM 5126 O O . ILE B 1 301 ? -6.496 26.406 17.359 1 96.38 301 ILE B O 1
ATOM 5130 N N . SER B 1 302 ? -4.531 26.766 18.375 1 96.25 302 SER B N 1
ATOM 5131 C CA . SER B 1 302 ? -5.027 26.328 19.688 1 96.25 302 SER B CA 1
ATOM 5132 C C . SER B 1 302 ? -6.18 27.203 20.156 1 96.25 302 SER B C 1
ATOM 5134 O O . SER B 1 302 ? -7.195 26.703 20.641 1 96.25 302 SER B O 1
ATOM 5136 N N . GLN B 1 303 ? -6.008 28.484 20.031 1 95.31 303 GLN B N 1
ATOM 5137 C CA . GLN B 1 303 ? -7.047 29.422 20.438 1 95.31 303 GLN B CA 1
ATOM 5138 C C . GLN B 1 303 ? -8.305 29.25 19.594 1 95.31 303 GLN B C 1
ATOM 5140 O O . GLN B 1 303 ? -9.422 29.359 20.109 1 95.31 303 GLN B O 1
ATOM 5145 N N . MET B 1 304 ? -8.117 29 18.359 1 94.56 304 MET B N 1
ATOM 5146 C CA . MET B 1 304 ? -9.25 28.734 17.469 1 94.56 304 MET B CA 1
ATOM 5147 C C . MET B 1 304 ? -10.039 27.516 17.953 1 94.56 304 MET B C 1
ATOM 5149 O O . MET B 1 304 ? -11.266 27.547 17.984 1 94.56 304 MET B O 1
ATOM 5153 N N . ILE B 1 305 ? -9.344 26.469 18.312 1 94.69 305 ILE B N 1
ATOM 5154 C CA . ILE B 1 305 ? -9.992 25.25 18.797 1 94.69 305 ILE B CA 1
ATOM 5155 C C . ILE B 1 305 ? -10.766 25.547 20.078 1 94.69 305 ILE B C 1
ATOM 5157 O O . ILE B 1 305 ? -11.914 25.125 20.234 1 94.69 305 ILE B O 1
ATOM 5161 N N . MET B 1 306 ? -10.25 26.375 20.938 1 92.12 306 MET B N 1
ATOM 5162 C CA . MET B 1 306 ? -10.797 26.609 22.266 1 92.12 306 MET B CA 1
ATOM 5163 C C . MET B 1 306 ? -11.945 27.609 22.219 1 92.12 306 MET B C 1
ATOM 5165 O O . MET B 1 306 ? -12.875 27.531 23.016 1 92.12 306 MET B O 1
ATOM 5169 N N . ASN B 1 307 ? -11.922 28.531 21.25 1 90.62 307 ASN B N 1
ATOM 5170 C CA . ASN B 1 307 ? -12.797 29.703 21.359 1 90.62 307 ASN B CA 1
ATOM 5171 C C . ASN B 1 307 ? -13.828 29.734 20.234 1 90.62 307 ASN B C 1
ATOM 5173 O O . ASN B 1 307 ? -14.812 30.469 20.312 1 90.62 307 ASN B O 1
ATOM 5177 N N . ASP B 1 308 ? -13.648 28.969 19.25 1 88.38 308 ASP B N 1
ATOM 5178 C CA . ASP B 1 308 ? -14.492 29.172 18.078 1 88.38 308 ASP B CA 1
ATOM 5179 C C . ASP B 1 308 ? -15.594 28.125 17.984 1 88.38 308 ASP B C 1
ATOM 5181 O O . ASP B 1 308 ? -16.078 27.812 16.906 1 88.38 308 ASP B O 1
ATOM 5185 N N . GLY B 1 309 ? -15.914 27.422 19.016 1 87.94 309 GLY B N 1
ATOM 5186 C CA . GLY B 1 309 ? -17.094 26.562 19.094 1 87.94 309 GLY B CA 1
ATOM 5187 C C . GLY B 1 309 ? -16.859 25.172 18.531 1 87.94 309 GLY B C 1
ATOM 5188 O O . GLY B 1 309 ? -17.797 24.484 18.156 1 87.94 309 GLY B O 1
ATOM 5189 N N . TYR B 1 310 ? -15.625 24.719 18.422 1 91.5 310 TYR B N 1
ATOM 5190 C CA . TYR B 1 310 ? -15.328 23.406 17.859 1 91.5 310 TYR B CA 1
ATOM 5191 C C . TYR B 1 310 ? -15.469 22.328 18.906 1 91.5 310 TYR B C 1
ATOM 5193 O O . TYR B 1 310 ? -15.602 21.141 18.578 1 91.5 310 TYR B O 1
ATOM 5201 N N . ILE B 1 311 ? -15.406 22.688 20.125 1 88.88 311 ILE B N 1
ATOM 5202 C CA . ILE B 1 311 ? -15.57 21.719 21.219 1 88.88 311 ILE B CA 1
ATOM 5203 C C . ILE B 1 311 ? -17.031 21.703 21.672 1 88.88 311 ILE B C 1
ATOM 5205 O O . ILE B 1 311 ? -17.578 22.719 22.109 1 88.88 311 ILE B O 1
ATOM 5209 N N . PRO B 1 312 ? -17.625 20.516 21.484 1 83.75 312 PRO B N 1
ATOM 5210 C CA . PRO B 1 312 ? -19.031 20.438 21.906 1 83.75 312 PRO B CA 1
ATOM 5211 C C . PRO B 1 312 ? -19.203 20.641 23.406 1 83.75 312 PRO B C 1
ATOM 5213 O O . PRO B 1 312 ? -18.344 20.234 24.188 1 83.75 312 PRO B O 1
ATOM 5216 N N . GLU B 1 313 ? -20.375 21.297 23.766 1 77.81 313 GLU B N 1
ATOM 5217 C CA . GLU B 1 313 ? -20.719 21.516 25.172 1 77.81 313 GLU B CA 1
ATOM 5218 C C . GLU B 1 313 ? -21.531 20.359 25.734 1 77.81 313 GLU B C 1
ATOM 5220 O O . GLU B 1 313 ? -22.734 20.484 25.953 1 77.81 313 GLU B O 1
ATOM 5225 N N . VAL B 1 314 ? -21.125 19.25 25.609 1 70.44 314 VAL B N 1
ATOM 5226 C CA . VAL B 1 314 ? -21.938 18.125 26.062 1 70.44 314 VAL B CA 1
ATOM 5227 C C . VAL B 1 314 ? -21.688 17.875 27.547 1 70.44 314 VAL B C 1
ATOM 5229 O O . VAL B 1 314 ? -22.625 17.75 28.328 1 70.44 314 VAL B O 1
ATOM 5232 N N . ASN B 1 315 ? -20.453 17.562 27.875 1 74.69 315 ASN B N 1
ATOM 5233 C CA . ASN B 1 315 ? -20.047 17.266 29.25 1 74.69 315 ASN B CA 1
ATOM 5234 C C . ASN B 1 315 ? -18.781 18.031 29.625 1 74.69 315 ASN B C 1
ATOM 5236 O O . ASN B 1 315 ? -17.859 18.141 28.812 1 74.69 315 ASN B O 1
ATOM 5240 N N . GLU B 1 316 ? -18.844 18.656 30.734 1 80.94 316 GLU B N 1
ATOM 5241 C CA . GLU B 1 316 ? -17.734 19.469 31.234 1 80.94 316 GLU B CA 1
ATOM 5242 C C . GLU B 1 316 ? -16.422 18.672 31.25 1 80.94 316 GLU B C 1
ATOM 5244 O O . GLU B 1 316 ? -15.359 19.219 30.922 1 80.94 316 GLU B O 1
ATOM 5249 N N . ASN B 1 317 ? -16.562 17.438 31.594 1 82.56 317 ASN B N 1
ATOM 5250 C CA . ASN B 1 317 ? -15.359 16.609 31.672 1 82.56 317 ASN B CA 1
ATOM 5251 C C . ASN B 1 317 ? -14.758 16.375 30.281 1 82.56 317 ASN B C 1
ATOM 5253 O O . ASN B 1 317 ? -13.539 16.391 30.125 1 82.56 317 ASN B O 1
ATOM 5257 N N . SER B 1 318 ? -15.648 16.188 29.328 1 83.06 318 SER B N 1
ATOM 5258 C CA . SER B 1 318 ? -15.18 15.969 27.969 1 83.06 318 SER B CA 1
ATOM 5259 C C . SER B 1 318 ? -14.508 17.219 27.406 1 83.06 318 SER B C 1
ATOM 5261 O O . SER B 1 318 ? -13.461 17.125 26.75 1 83.06 318 SER B O 1
ATOM 5263 N N . LYS B 1 319 ? -15.086 18.312 27.672 1 86.12 319 LYS B N 1
ATOM 5264 C CA . LYS B 1 319 ? -14.5 19.578 27.234 1 86.12 319 LYS B CA 1
ATOM 5265 C C . LYS B 1 319 ? -13.133 19.812 27.891 1 86.12 319 LYS B C 1
ATOM 5267 O O . LYS B 1 319 ? -12.18 20.188 27.203 1 86.12 319 LYS B O 1
ATOM 5272 N N . LYS B 1 320 ? -13.055 19.531 29.156 1 88.44 320 LYS B N 1
ATOM 5273 C CA . LYS B 1 320 ? -11.805 19.688 29.891 1 88.44 320 LYS B CA 1
ATOM 5274 C C . LYS B 1 320 ? -10.703 18.812 29.312 1 88.44 320 LYS B C 1
ATOM 5276 O O . LYS B 1 320 ? -9.547 19.234 29.203 1 88.44 320 LYS B O 1
ATOM 5281 N N . ASN B 1 321 ? -11.031 17.625 28.984 1 88.25 321 ASN B N 1
ATOM 5282 C CA . ASN B 1 321 ? -10.055 16.688 28.438 1 88.25 321 ASN B CA 1
ATOM 5283 C C . ASN B 1 321 ? -9.523 17.156 27.078 1 88.25 321 ASN B C 1
ATOM 5285 O O . ASN B 1 321 ? -8.32 17.047 26.812 1 88.25 321 ASN B O 1
ATOM 5289 N N . ILE B 1 322 ? -10.375 17.688 26.234 1 89.38 322 ILE B N 1
ATOM 5290 C CA . ILE B 1 322 ? -9.945 18.203 24.953 1 89.38 322 ILE B CA 1
ATOM 5291 C C . ILE B 1 322 ? -9.055 19.422 25.156 1 89.38 322 ILE B C 1
ATOM 5293 O O . ILE B 1 322 ? -8.031 19.578 24.5 1 89.38 322 ILE B O 1
ATOM 5297 N N . LEU B 1 323 ? -9.477 20.25 26.094 1 90.81 323 LEU B N 1
ATOM 5298 C CA . LEU B 1 323 ? -8.695 21.438 26.406 1 90.81 323 LEU B CA 1
ATOM 5299 C C . LEU B 1 323 ? -7.297 21.062 26.875 1 90.81 323 LEU B C 1
ATOM 5301 O O . LEU B 1 323 ? -6.312 21.703 26.5 1 90.81 323 LEU B O 1
ATOM 5305 N N . ASN B 1 324 ? -7.23 20.016 27.641 1 90.69 324 ASN B N 1
ATOM 5306 C CA . ASN B 1 324 ? -5.938 19.531 28.109 1 90.69 324 ASN B CA 1
ATOM 5307 C C . ASN B 1 324 ? -5.059 19.062 26.953 1 90.69 324 ASN B C 1
ATOM 5309 O O . ASN B 1 324 ? -3.848 19.281 26.953 1 90.69 324 ASN B O 1
ATOM 5313 N N . ILE B 1 325 ? -5.645 18.422 26.031 1 90.44 325 ILE B N 1
ATOM 5314 C CA . ILE B 1 325 ? -4.906 17.938 24.875 1 90.44 325 ILE B CA 1
ATOM 5315 C C . ILE B 1 325 ? -4.395 19.125 24.047 1 90.44 325 ILE B C 1
ATOM 5317 O O . ILE B 1 325 ? -3.23 19.156 23.641 1 90.44 325 ILE B O 1
ATOM 5321 N N . VAL B 1 326 ? -5.312 20.062 23.844 1 92.62 326 VAL B N 1
ATOM 5322 C CA . VAL B 1 326 ? -4.945 21.25 23.062 1 92.62 326 VAL B CA 1
ATOM 5323 C C . VAL B 1 326 ? -3.82 22 23.781 1 92.62 326 VAL B C 1
ATOM 5325 O O . VAL B 1 326 ? -2.857 22.438 23.141 1 92.62 326 VAL B O 1
ATOM 5328 N N . GLU B 1 327 ? -3.898 22.094 25.047 1 91.38 327 GLU B N 1
ATOM 5329 C CA . GLU B 1 327 ? -2.859 22.75 25.844 1 91.38 327 GLU B CA 1
ATOM 5330 C C . GLU B 1 327 ? -1.53 22.016 25.734 1 91.38 327 GLU B C 1
ATOM 5332 O O . GLU B 1 327 ? -0.475 22.641 25.594 1 91.38 327 GLU B O 1
ATOM 5337 N N . TYR B 1 328 ? -1.659 20.781 25.828 1 89.12 328 TYR B N 1
ATOM 5338 C CA . TYR B 1 328 ? -0.458 19.969 25.703 1 89.12 328 TYR B CA 1
ATOM 5339 C C . TYR B 1 328 ? 0.206 20.188 24.344 1 89.12 328 TYR B C 1
ATOM 5341 O O . TYR B 1 328 ? 1.426 20.344 24.266 1 89.12 328 TYR B O 1
ATOM 5349 N N . LEU B 1 329 ? -0.59 20.203 23.297 1 90.06 329 LEU B N 1
ATOM 5350 C CA . LEU B 1 329 ? -0.074 20.359 21.938 1 90.06 329 LEU B CA 1
ATOM 5351 C C . LEU B 1 329 ? 0.427 21.781 21.719 1 90.06 329 LEU B C 1
ATOM 5353 O O . LEU B 1 329 ? 1.175 22.031 20.766 1 90.06 329 LEU B O 1
ATOM 5357 N N . SER B 1 330 ? -0.027 22.688 22.531 1 90.19 330 SER B N 1
ATOM 5358 C CA . SER B 1 330 ? 0.307 24.094 22.328 1 90.19 330 SER B CA 1
ATOM 5359 C C . SER B 1 330 ? 1.607 24.453 23.031 1 90.19 330 SER B C 1
ATOM 5361 O O . SER B 1 330 ? 2.119 25.562 22.875 1 90.19 330 SER B O 1
ATOM 5363 N N . ARG B 1 331 ? 2.096 23.5 23.844 1 84.19 331 ARG B N 1
ATOM 5364 C CA . ARG B 1 331 ? 3.334 23.766 24.578 1 84.19 331 ARG B CA 1
ATOM 5365 C C . ARG B 1 331 ? 4.535 23.734 23.641 1 84.19 331 ARG B C 1
ATOM 5367 O O . ARG B 1 331 ? 4.723 22.766 22.891 1 84.19 331 ARG B O 1
ATOM 5374 N N . THR B 1 332 ? 5.094 24.922 23.391 1 76.25 332 THR B N 1
ATOM 5375 C CA . THR B 1 332 ? 6.266 25.016 22.516 1 76.25 332 THR B CA 1
ATOM 5376 C C . THR B 1 332 ? 7.523 25.297 23.328 1 76.25 332 THR B C 1
ATOM 5378 O O . THR B 1 332 ? 7.449 25.906 24.406 1 76.25 332 THR B O 1
#

Sequence (664 aa):
MVDIKTLVEGKPIWSSDYEDIVQSPYNYLAQQPGKNFRSLLVKTFNQFYGLDEEQILLIDKLVGILHTASLLIDDIEDNSVIRRGMETAHLKYGIPMTINSANYMYFKAMEVLQDISKLHIKDSPQIDHNVLLKELMIIFNEELINLHRGQALDIYWRDTFPEIIPDEDMYFNMVMNKTGGLFRLAVRIMETLNGNSKDSKSLVPLANLLGILYQVRDDLQNLTDQNMIEKKGYAEDISEGKLSFPIIHGVKFELKEGKDRKLVDIIKSKTMDFDIKKEAVDYLENKSYSIAYTSEAIKNISQMIMNDGYIPEVNENSKKNILNIVEYLSRTMVDIKTLVEGKPIWSSDYEDIVQSPYNYLAQQPGKNFRSLLVKTFNQFYGLDEEQILLIDKLVGILHTASLLIDDIEDNSVIRRGMETAHLKYGIPMTINSANYMYFKAMEVLQDISKLHIKDSPQIDHNVLLKELMIIFNEELINLHRGQALDIYWRDTFPEIIPDEDMYFNMVMNKTGGLFRLAVRIMETLNGNSKDSKSLVPLANLLGILYQVRDDLQNLTDQNMIEKKGYAEDISEGKLSFPIIHGVKFELKEGKDRKLVDIIKSKTMDFDIKKEAVDYLENKSYSIAYTSEAIKNISQMIMNDGYIPEVNENSKKNILNIVEYLSRT

Secondary structure (DSSP, 8-state):
---HHHHHHSPPP--HHHHHHHHHHHHHHHTS----HHHHHHHHHHHHH---HHHHHHHHHHHHHHHHHHHHHHHHHHT-SEETTEE-HHHHH-HHHHHHHHHHHHHHHHHHHHHHHHHHHHH-TTS-HHHHHHHHHHHHHHHHHHHHHHHHHHHHHHHHTTT----HHHHHHHHHHHTHHHHHHHHHHHHHHHS-TTSS--SHHHHHHHHHHHHHHHHHHHHH-HHHHHHH-TTHHHHHT---HHHHHHHHHHHHH-S--HHHHHHHHT---HHHHHHHHHIIIIIS-HHHHHHHHHHHHHHHHHHTT-S--S-HHHHHHHHHHHHHHH--/---HHHHHHSPPP--HHHHHHHHHHHHHHHTS----HHHHHHHHHHHHH---HHHHHHHHHHHHHHHHHHHHHHHHHHT-SEETTEE-HHHHH-HHHHHHHHHHHHHHHHHHHHHHHHHHHHH-TTS-HHHHHHHHHHHHHHHHHHHHHHHHHHHHHHHHTTT----HHHHHHHHHHHTHHHHHHHHHHHHHHHS-TTSS--SHHHHHHHHHHHHHHHHHHHHH-HHHHHHH-TTHHHHHT---HHHHHHHHHHHHH-S--HHHHHHHHT---HHHHHHHHHIIIIIS-HHHHHHHHHHHHHHHHHHTT-S--S-HHHHHHHHHHHHHHH--